Protein AF-A0A402CV69-F1 (afdb_monomer_lite)

Foldseek 3Di:
DDDPDPPDDPDPPPLCVVVCVVCCCVVVVVVVLVVCVVVVVPPPVVCVVVVVVVVCCVVVVVVVVLVVLVVDDDPPPPDPFPQQDPDPSVVCVLCVLLVLLLLLLLVLQLVVVVVVCVVCVVVVVVCVPPNSVSVVVSVVSNVVSVVVCCCVVCVLRVPDDPFGPVCVCCVPDNLLQQAAWEDAPQKIFTAGNPRVLDGSDMTGHPDPVVVVVVVVVNVVSVHHYHHDPPVLSVVLSVVSVVLSVVLSVVLCCCCPVVVDDSVVSSVVSNVSSVVSVVVSVVVSVVVVVVVPPPCPPPPDDDDDDDDDDPDPVPQQWDFDQDPNATAIAGEDEDDDPCVLVVLVVLLCCLLDVNPPVRADPLSVLSNLLVLVVVQCVGQRLLSVCLVPNLVSLVSNLVSCVVLVVVQLSVLSVVSSVLVVVDDDDRQDDPVSSVVVSVVCSSVVSSVSLVVDPPHSVVSSSVSCVVCVVSHYDYDYPPD

Organism: NCBI:txid2219043

InterPro domains:
  IPR025402 DNA mimic protein DMP19, C-terminal [PF14300] (360-467)

Sequence (479 aa):
MSDHKFRLLPRPPRDAFFSWLLRVSSFGFALFCYDAYRHNFQINPSKPVGHILIQALFLAAPVLWAFALVRLPQSVVEGETILCRNSVRDLVARNWWSILLYLTPAMTGCLLLAGQALQNPAAIMIVPMSLGTALFTGVVLFIAAACAASVRFTGGALSRLSDGLRLGISLFLPWEKIGSVVRSGEVYGFCAPGMDGVTGGYYRIKDPETRQWLDGALTEVGARIRNQPAPLDFALQFAALAISLGAIALGYWLYGVRRMDWQDVLLIESAIAYGAIAGMEMLRGFARVERLKPASRRQDAVAPNKAADYTDDNESWIVTEEDGRKVTRRVVFGEAPDRDADDWNSMVDLGFVLPRERQTPLQRVAGDALKYDGEVLNGGHLQYFENRGEAHAEDTIRALEALGARDHQAILTAALAAWRGQSRKPIRSALEYSRKANEGEFDALDSQYYAAQPDLNSYLRAYLAKNRDGFIVDRPLDG

Secondary structure (DSSP, 8-state):
-------PPPPPPHHHHHHHHHHHHHHHHHHHHHHHHHTT----TT-HHHHHHHHHHHHHHHHHHHHHHHHPPP-----TT------HHHHHHHHHHHHHHHHHHHHHHHHHHHHHHHH-HHHHHH-HHHHHHHHHHHHHHHHHHHHHHHHHHHTTT-S---S-HHHHHHHHS-GGG--EEEEETTEEEEE-TT-TT-EEEEEE---HHHHHHHHHHHHHTT-EEEE--HHHHHHHHHHHHHHHHHHHHHHHHHHHTT---HHHHHHHHHHHHHHHHHHHHHHTTGGGTTT---------------------TT--EEEEEETTEEEEEEEEES--TTHHHHHHHHHHIIIIIS-GGGS-HHHHHHHHHHHHHHHHHHHHHHHHHHHHHHHHHHHHHHHHHHHT-HHHHHHHHHHHHHHHTS--PPP-SHHHHHHHHTTTSSHHHHHHHHH-SS-HHHHHHHHHHHTGGGTEEEE----

pLDDT: mean 72.86, std 21.33, range [30.09, 98.69]

Structure (mmCIF, N/CA/C/O backbone):
data_AF-A0A402CV69-F1
#
_entry.id   AF-A0A402CV69-F1
#
loop_
_atom_site.group_PDB
_atom_site.id
_atom_site.type_symbol
_atom_site.label_atom_id
_atom_site.label_alt_id
_atom_site.label_comp_id
_atom_site.label_asym_id
_atom_site.label_entity_id
_atom_site.label_seq_id
_atom_site.pdbx_PDB_ins_code
_atom_site.Cartn_x
_atom_site.Cartn_y
_atom_site.Cartn_z
_atom_site.occupancy
_atom_site.B_iso_or_equiv
_atom_site.auth_seq_id
_atom_site.auth_comp_id
_atom_site.auth_asym_id
_atom_site.auth_atom_id
_atom_site.pdbx_PDB_model_num
ATOM 1 N N . MET A 1 1 ? 48.242 12.109 28.168 1.00 38.12 1 MET A N 1
ATOM 2 C CA . MET A 1 1 ? 48.415 11.264 26.967 1.00 38.12 1 MET A CA 1
ATOM 3 C C . MET A 1 1 ? 47.259 10.281 26.932 1.00 38.12 1 MET A C 1
ATOM 5 O O . MET A 1 1 ? 47.302 9.266 27.609 1.00 38.12 1 MET A O 1
ATOM 9 N N . SER A 1 2 ? 46.169 10.675 26.276 1.00 33.09 2 SER A N 1
ATOM 10 C CA . SER A 1 2 ? 44.927 9.908 26.178 1.00 33.09 2 SER A CA 1
ATOM 11 C C . SER A 1 2 ? 44.920 9.110 24.880 1.00 33.09 2 SER A C 1
ATOM 13 O O . SER A 1 2 ? 45.031 9.678 23.794 1.00 33.09 2 SER A O 1
ATOM 15 N N . ASP A 1 3 ? 44.799 7.799 25.025 1.00 38.03 3 ASP A N 1
ATOM 16 C CA . ASP A 1 3 ? 44.862 6.801 23.966 1.00 38.03 3 ASP A CA 1
ATOM 17 C C . ASP A 1 3 ? 43.562 6.825 23.133 1.00 38.03 3 ASP A C 1
ATOM 19 O O . ASP A 1 3 ? 42.531 6.259 23.511 1.00 38.03 3 ASP A O 1
ATOM 23 N N . HIS A 1 4 ? 43.569 7.547 22.009 1.00 34.41 4 HIS A N 1
ATOM 24 C CA . HIS A 1 4 ? 42.456 7.561 21.059 1.00 34.41 4 HIS A CA 1
ATOM 25 C C . HIS A 1 4 ? 42.426 6.250 20.264 1.00 34.41 4 HIS A C 1
ATOM 27 O O . HIS A 1 4 ? 43.005 6.127 19.186 1.00 34.41 4 HIS A O 1
ATOM 33 N N . LYS A 1 5 ? 41.693 5.262 20.787 1.00 37.94 5 LYS A N 1
ATOM 34 C CA . LYS A 1 5 ? 41.290 4.071 20.030 1.00 37.94 5 LYS A CA 1
ATOM 35 C C . LYS A 1 5 ? 40.385 4.490 18.869 1.00 37.94 5 LYS A C 1
ATOM 37 O O . LYS A 1 5 ? 39.204 4.776 19.064 1.00 37.94 5 LYS A O 1
ATOM 42 N N . PHE A 1 6 ? 40.939 4.501 17.658 1.00 30.09 6 PHE A N 1
ATOM 43 C CA . PHE A 1 6 ? 40.177 4.581 16.414 1.00 30.09 6 PHE A CA 1
ATOM 44 C C . PHE A 1 6 ? 39.162 3.428 16.369 1.00 30.09 6 PHE A C 1
ATOM 46 O O . PHE A 1 6 ? 39.519 2.271 16.144 1.00 30.09 6 PHE A O 1
ATOM 53 N N . ARG A 1 7 ? 37.879 3.735 16.596 1.00 32.53 7 ARG A N 1
ATOM 54 C CA . ARG A 1 7 ? 36.781 2.816 16.277 1.00 32.53 7 ARG A CA 1
ATOM 55 C C . ARG A 1 7 ? 36.697 2.720 14.757 1.00 32.53 7 ARG A C 1
ATOM 57 O O . ARG A 1 7 ? 36.240 3.650 14.098 1.00 32.53 7 ARG A O 1
ATOM 64 N N . LEU A 1 8 ? 37.169 1.601 14.212 1.00 33.19 8 LEU A N 1
ATOM 65 C CA . LEU A 1 8 ? 36.947 1.240 12.816 1.00 33.19 8 LEU A CA 1
ATOM 66 C C . LEU A 1 8 ? 35.435 1.205 12.562 1.00 33.19 8 LEU A C 1
ATOM 68 O O . LEU A 1 8 ? 34.699 0.508 13.261 1.00 33.19 8 LEU A O 1
ATOM 72 N N . LEU A 1 9 ? 34.983 1.989 11.584 1.00 31.55 9 LEU A N 1
ATOM 73 C CA . LEU A 1 9 ? 33.599 1.979 11.117 1.00 31.55 9 LEU A CA 1
ATOM 74 C C . LEU A 1 9 ? 33.197 0.544 10.724 1.00 31.55 9 LEU A C 1
ATOM 76 O O . LEU A 1 9 ? 34.021 -0.176 10.144 1.00 31.55 9 LEU A O 1
ATOM 80 N N . PRO A 1 10 ? 31.957 0.110 11.017 1.00 39.62 10 PRO A N 1
ATOM 81 C CA . PRO A 1 10 ? 31.487 -1.212 10.629 1.00 39.62 10 PRO A CA 1
ATOM 82 C C . PRO A 1 10 ? 31.615 -1.372 9.112 1.00 39.62 10 PRO A C 1
ATOM 84 O O . PRO A 1 10 ? 31.213 -0.494 8.344 1.00 39.62 10 PRO A O 1
ATOM 87 N N . ARG A 1 11 ? 32.212 -2.490 8.676 1.00 37.66 11 ARG A N 1
ATOM 88 C CA . ARG A 1 11 ? 32.320 -2.818 7.250 1.00 37.66 11 ARG A CA 1
ATOM 89 C C . ARG A 1 11 ? 30.908 -2.803 6.651 1.00 37.66 11 ARG A C 1
ATOM 91 O O . ARG A 1 11 ? 30.026 -3.444 7.223 1.00 37.66 11 ARG A O 1
ATOM 98 N N . PRO A 1 12 ? 30.674 -2.099 5.529 1.00 37.56 12 PRO A N 1
ATOM 99 C CA . PRO A 1 12 ? 29.376 -2.135 4.876 1.00 37.56 12 PRO A CA 1
ATOM 100 C C . PRO A 1 12 ? 29.019 -3.593 4.549 1.00 37.56 12 PRO A C 1
ATOM 102 O O . PRO A 1 12 ? 29.920 -4.366 4.197 1.00 37.56 12 PRO A O 1
ATOM 105 N N . PRO A 1 13 ? 27.738 -3.990 4.661 1.00 50.00 13 PRO A N 1
ATOM 106 C CA . PRO A 1 13 ? 27.318 -5.333 4.289 1.00 50.00 13 PRO A CA 1
ATOM 107 C C . PRO A 1 13 ? 27.781 -5.614 2.857 1.00 50.00 13 PRO A C 1
ATOM 109 O O . PRO A 1 13 ? 27.739 -4.726 1.999 1.00 50.00 13 PRO A O 1
ATOM 112 N N . ARG A 1 14 ? 28.278 -6.834 2.614 1.00 44.34 14 ARG A N 1
ATOM 113 C CA . ARG A 1 14 ? 28.921 -7.257 1.354 1.00 44.34 14 ARG A CA 1
ATOM 114 C C . ARG A 1 14 ? 28.122 -6.822 0.117 1.00 44.34 14 ARG A C 1
ATOM 116 O O . ARG A 1 14 ? 28.707 -6.407 -0.877 1.00 44.34 14 ARG A O 1
ATOM 123 N N . ASP A 1 15 ? 26.799 -6.809 0.221 1.00 42.91 15 ASP A N 1
ATOM 124 C CA . ASP A 1 15 ? 25.869 -6.481 -0.862 1.00 42.91 15 ASP A CA 1
ATOM 125 C C . ASP A 1 15 ? 25.775 -4.973 -1.139 1.00 42.91 15 ASP A C 1
ATOM 127 O O . ASP A 1 15 ? 25.677 -4.550 -2.293 1.00 42.91 15 ASP A O 1
ATOM 131 N N . ALA A 1 16 ? 25.888 -4.141 -0.097 1.00 46.22 16 ALA A N 1
ATOM 132 C CA . ALA A 1 16 ? 26.028 -2.696 -0.248 1.00 46.22 16 ALA A CA 1
ATOM 133 C C . ALA A 1 16 ? 27.379 -2.351 -0.877 1.00 46.22 16 ALA A C 1
ATOM 135 O O . ALA A 1 16 ? 27.432 -1.472 -1.732 1.00 46.22 16 ALA A O 1
ATOM 136 N N . PHE A 1 17 ? 28.441 -3.085 -0.525 1.00 50.84 17 PHE A N 1
ATOM 137 C CA . PHE A 1 17 ? 29.747 -2.941 -1.161 1.00 50.84 17 PHE A CA 1
ATOM 138 C C . PHE A 1 17 ? 29.705 -3.337 -2.640 1.00 50.84 17 PHE A C 1
ATOM 140 O O . PHE A 1 17 ? 30.189 -2.570 -3.458 1.00 50.84 17 PHE A O 1
ATOM 147 N N . PHE A 1 18 ? 29.076 -4.456 -3.018 1.00 47.94 18 PHE A N 1
ATOM 148 C CA . PHE A 1 18 ? 28.961 -4.856 -4.428 1.00 47.94 18 PHE A CA 1
ATOM 149 C C . PHE A 1 18 ? 28.051 -3.934 -5.244 1.00 47.94 18 PHE A C 1
ATOM 151 O O . PHE A 1 18 ? 28.421 -3.560 -6.351 1.00 47.94 18 PHE A O 1
ATOM 158 N N . SER A 1 19 ? 26.899 -3.514 -4.710 1.00 43.53 19 SER A N 1
ATOM 159 C CA . SER A 1 19 ? 26.024 -2.524 -5.360 1.00 43.53 19 SER A CA 1
ATOM 160 C C . SER A 1 19 ? 26.720 -1.168 -5.502 1.00 43.53 19 SER A C 1
ATOM 162 O O . SER A 1 19 ? 26.619 -0.528 -6.548 1.00 43.53 19 SER A O 1
ATOM 164 N N . TRP A 1 20 ? 27.460 -0.732 -4.480 1.00 51.72 20 TRP A N 1
ATOM 165 C CA . TRP A 1 20 ? 28.287 0.470 -4.544 1.00 51.72 20 TRP A CA 1
ATOM 166 C C . TRP A 1 20 ? 29.418 0.308 -5.559 1.00 51.72 20 TRP A C 1
ATOM 168 O O . TRP A 1 20 ? 29.566 1.171 -6.409 1.00 51.72 20 TRP A O 1
ATOM 178 N N . LEU A 1 21 ? 30.132 -0.819 -5.568 1.00 47.00 21 LEU A N 1
ATOM 179 C CA . LEU A 1 21 ? 31.192 -1.124 -6.529 1.00 47.00 21 LEU A CA 1
ATOM 180 C C . LEU A 1 21 ? 30.651 -1.136 -7.961 1.00 47.00 21 LEU A C 1
ATOM 182 O O . LEU A 1 21 ? 31.295 -0.592 -8.843 1.00 47.00 21 LEU A O 1
ATOM 186 N N . LEU A 1 22 ? 29.456 -1.685 -8.199 1.00 47.78 22 LEU A N 1
ATOM 187 C CA . LEU A 1 22 ? 28.771 -1.679 -9.497 1.00 47.78 22 LEU A CA 1
ATOM 188 C C . LEU A 1 22 ? 28.351 -0.273 -9.931 1.00 47.78 22 LEU A C 1
ATOM 190 O O . LEU A 1 22 ? 28.547 0.099 -11.085 1.00 47.78 22 LEU A O 1
ATOM 194 N N . ARG A 1 23 ? 27.805 0.535 -9.018 1.00 46.31 23 ARG A N 1
ATOM 195 C CA . ARG A 1 23 ? 27.431 1.927 -9.312 1.00 46.31 23 ARG A CA 1
ATOM 196 C C . ARG A 1 23 ? 28.658 2.801 -9.530 1.00 46.31 23 ARG A C 1
ATOM 198 O O . ARG A 1 23 ? 28.665 3.583 -10.464 1.00 46.31 23 ARG A O 1
ATOM 205 N N . VAL A 1 24 ? 29.701 2.634 -8.724 1.00 47.94 24 VAL A N 1
ATOM 206 C CA . VAL A 1 24 ? 30.971 3.364 -8.824 1.00 47.94 24 VAL A CA 1
ATOM 207 C C . VAL A 1 24 ? 31.787 2.905 -10.023 1.00 47.94 24 VAL A C 1
ATOM 209 O O . VAL A 1 24 ? 32.439 3.734 -10.634 1.00 47.94 24 VAL A O 1
ATOM 212 N N . SER A 1 25 ? 31.725 1.637 -10.430 1.00 50.25 25 SER A N 1
ATOM 213 C CA . SER A 1 25 ? 32.361 1.179 -11.673 1.00 50.25 25 SER A CA 1
ATOM 214 C C . SER A 1 25 ? 31.586 1.630 -12.903 1.00 50.25 25 SER A C 1
ATOM 216 O O . SER A 1 25 ? 32.212 2.077 -13.848 1.00 50.25 25 SER A O 1
ATOM 218 N N . SER A 1 26 ? 30.251 1.621 -12.888 1.00 48.69 26 SER A N 1
ATOM 219 C CA . SER A 1 26 ? 29.444 2.124 -14.014 1.00 48.69 26 SER A CA 1
ATOM 220 C C . SER A 1 26 ? 29.541 3.648 -14.144 1.00 48.69 26 SER A C 1
ATOM 222 O O . SER A 1 26 ? 29.727 4.173 -15.236 1.00 48.69 26 SER A O 1
ATOM 224 N N . PHE A 1 27 ? 29.471 4.365 -13.020 1.00 48.09 27 PHE A N 1
ATOM 225 C CA . PHE A 1 27 ? 29.618 5.819 -12.963 1.00 48.09 27 PHE A CA 1
ATOM 226 C C . PHE A 1 27 ? 31.069 6.244 -13.175 1.00 48.09 27 PHE A C 1
ATOM 228 O O . PHE A 1 27 ? 31.320 7.206 -13.880 1.00 48.09 27 PHE A O 1
ATOM 235 N N . GLY A 1 28 ? 32.033 5.502 -12.634 1.00 55.88 28 GLY A N 1
ATOM 236 C CA . GLY A 1 28 ? 33.461 5.699 -12.866 1.00 55.88 28 GLY A CA 1
ATOM 237 C C . GLY A 1 28 ? 33.860 5.391 -14.303 1.00 55.88 28 GLY A C 1
ATOM 238 O O . GLY A 1 28 ? 34.686 6.099 -14.855 1.00 55.88 28 GLY A O 1
ATOM 239 N N . PHE A 1 29 ? 33.226 4.412 -14.949 1.00 57.66 29 PHE A N 1
ATOM 240 C CA . PHE A 1 29 ? 33.396 4.140 -16.374 1.00 57.66 29 PHE A CA 1
ATOM 241 C C . PHE A 1 29 ? 32.749 5.230 -17.231 1.00 57.66 29 PHE A C 1
ATOM 243 O O . PHE A 1 29 ? 33.369 5.690 -18.181 1.00 57.66 29 PHE A O 1
ATOM 250 N N . ALA A 1 30 ? 31.556 5.711 -16.870 1.00 50.09 30 ALA A N 1
ATOM 251 C CA . ALA A 1 30 ? 30.920 6.844 -17.540 1.00 50.09 30 ALA A CA 1
ATOM 252 C C . ALA A 1 30 ? 31.726 8.143 -17.369 1.00 50.09 30 ALA A C 1
ATOM 254 O O . ALA A 1 30 ? 31.913 8.874 -18.336 1.00 50.09 30 ALA A O 1
ATOM 255 N N . LEU A 1 31 ? 32.260 8.401 -16.171 1.00 49.38 31 LEU A N 1
ATOM 256 C CA . LEU A 1 31 ? 33.154 9.520 -15.883 1.00 49.38 31 LEU A CA 1
ATOM 257 C C . LEU A 1 31 ? 34.496 9.364 -16.585 1.00 49.38 31 LEU A C 1
ATOM 259 O O . LEU A 1 31 ? 34.991 10.346 -17.100 1.00 49.38 31 LEU A O 1
ATOM 263 N N . PHE A 1 32 ? 35.060 8.160 -16.662 1.00 60.25 32 PHE A N 1
ATOM 264 C CA . PHE A 1 32 ? 36.264 7.884 -17.442 1.00 60.25 32 PHE A CA 1
ATOM 265 C C . PHE A 1 32 ? 36.019 8.124 -18.931 1.00 60.25 32 PHE A C 1
ATOM 267 O O . PHE A 1 32 ? 36.828 8.772 -19.577 1.00 60.25 32 PHE A O 1
ATOM 274 N N . CYS A 1 33 ? 34.888 7.670 -19.476 1.00 54.16 33 CYS A N 1
ATOM 275 C CA . CYS A 1 33 ? 34.511 7.939 -20.862 1.00 54.16 33 CYS A CA 1
ATOM 276 C C . CYS A 1 33 ? 34.297 9.440 -21.101 1.00 54.16 33 CYS A C 1
ATOM 278 O O . CYS A 1 33 ? 34.725 9.962 -22.125 1.00 54.16 33 CYS A O 1
ATOM 280 N N . TYR A 1 34 ? 33.678 10.140 -20.147 1.00 47.97 34 TYR A N 1
ATOM 281 C CA . TYR A 1 34 ? 33.450 11.582 -20.199 1.00 47.97 34 TYR A CA 1
ATOM 282 C C . TYR A 1 34 ? 34.741 12.397 -20.034 1.00 47.97 34 TYR A C 1
ATOM 284 O O . TYR A 1 34 ? 34.921 13.392 -20.724 1.00 47.97 34 TYR A O 1
ATOM 292 N N . ASP A 1 35 ? 35.652 11.981 -19.158 1.00 50.00 35 ASP A N 1
ATOM 293 C CA . ASP A 1 35 ? 36.947 12.617 -18.911 1.00 50.00 35 ASP A CA 1
ATOM 294 C C . ASP A 1 35 ? 37.912 12.357 -20.072 1.00 50.00 35 ASP A C 1
ATOM 296 O O . ASP A 1 35 ? 38.518 13.287 -20.599 1.00 50.00 35 ASP A O 1
ATOM 300 N N . ALA A 1 36 ? 37.947 11.122 -20.583 1.00 55.16 36 ALA A N 1
ATOM 301 C CA . ALA A 1 36 ? 38.665 10.769 -21.803 1.00 55.16 36 ALA A CA 1
ATOM 302 C C . ALA A 1 36 ? 38.148 11.563 -23.016 1.00 55.16 36 ALA A C 1
ATOM 304 O O . ALA A 1 36 ? 38.942 12.030 -23.833 1.00 55.16 36 ALA A O 1
ATOM 305 N N . TYR A 1 37 ? 36.830 11.773 -23.101 1.00 47.16 37 TYR A N 1
ATOM 306 C CA . TYR A 1 37 ? 36.205 12.655 -24.086 1.00 47.16 37 TYR A CA 1
ATOM 307 C C . TYR A 1 37 ? 36.599 14.127 -23.870 1.00 47.16 37 TYR A C 1
ATOM 309 O O . TYR A 1 37 ? 37.034 14.796 -24.805 1.00 47.16 37 TYR A O 1
ATOM 317 N N . ARG A 1 38 ? 36.518 14.635 -22.633 1.00 45.38 38 ARG A N 1
ATOM 318 C CA . ARG A 1 38 ? 36.817 16.033 -22.279 1.00 45.38 38 ARG A CA 1
ATOM 319 C C . ARG A 1 38 ? 38.288 16.395 -22.478 1.00 45.38 38 ARG A C 1
ATOM 321 O O . ARG A 1 38 ? 38.599 17.553 -22.746 1.00 45.38 38 ARG A O 1
ATOM 328 N N . HIS A 1 39 ? 39.199 15.446 -22.304 1.00 51.41 39 HIS A N 1
ATOM 329 C CA . HIS A 1 39 ? 40.641 15.672 -22.397 1.00 51.41 39 HIS A CA 1
ATOM 330 C C . HIS A 1 39 ? 41.236 15.261 -23.742 1.00 51.41 39 HIS A C 1
ATOM 332 O O . HIS A 1 39 ? 42.458 15.207 -23.860 1.00 51.41 39 HIS A O 1
ATOM 338 N N . ASN A 1 40 ? 40.396 15.022 -24.764 1.00 46.16 40 ASN A N 1
ATOM 339 C CA . ASN A 1 40 ? 40.841 14.581 -26.088 1.00 46.16 40 ASN A CA 1
ATOM 340 C C . ASN A 1 40 ? 41.861 13.446 -25.960 1.00 46.16 40 ASN A C 1
ATOM 342 O O . ASN A 1 40 ? 42.938 13.505 -26.553 1.00 46.16 40 ASN A O 1
ATOM 346 N N . PHE A 1 41 ? 41.560 12.454 -25.117 1.00 51.94 41 PHE A N 1
ATOM 347 C CA . PHE A 1 41 ? 42.482 11.366 -24.833 1.00 51.94 41 PHE A CA 1
ATOM 348 C C . PHE A 1 41 ? 42.743 10.619 -26.144 1.00 51.94 41 PHE A C 1
ATOM 350 O O . PHE A 1 41 ? 41.945 9.794 -26.587 1.00 51.94 41 PHE A O 1
ATOM 357 N N . GLN A 1 42 ? 43.840 10.971 -26.817 1.00 47.38 42 GLN A N 1
ATOM 358 C CA . GLN A 1 42 ? 44.230 10.359 -28.072 1.00 47.38 42 GLN A CA 1
ATOM 359 C C . GLN A 1 42 ? 44.694 8.953 -27.734 1.00 47.38 42 GLN A C 1
ATOM 361 O O . GLN A 1 42 ? 45.814 8.736 -27.266 1.00 47.38 42 GLN A O 1
ATOM 366 N N . ILE A 1 43 ? 43.802 7.985 -27.924 1.00 51.69 43 ILE A N 1
ATOM 367 C CA . ILE A 1 43 ? 44.145 6.573 -27.832 1.00 51.69 43 ILE A CA 1
ATOM 368 C C . ILE A 1 43 ? 45.185 6.335 -28.921 1.00 51.69 43 ILE A C 1
ATOM 370 O O . ILE A 1 43 ? 44.856 6.316 -30.102 1.00 51.69 43 ILE A O 1
ATOM 374 N N . ASN A 1 44 ? 46.453 6.251 -28.517 1.00 48.06 44 ASN A N 1
ATOM 375 C CA . ASN A 1 44 ? 47.572 6.219 -29.443 1.00 48.06 44 ASN A CA 1
ATOM 376 C C . ASN A 1 44 ? 47.409 5.013 -30.395 1.00 48.06 44 ASN A C 1
ATOM 378 O O . ASN A 1 44 ? 47.513 3.868 -29.938 1.00 48.06 44 ASN A O 1
ATOM 382 N N . PRO A 1 45 ? 47.158 5.236 -31.700 1.00 44.75 45 PRO A N 1
ATOM 383 C CA . PRO A 1 45 ? 46.818 4.173 -32.650 1.00 44.75 45 PRO A CA 1
ATOM 384 C C . PRO A 1 45 ? 47.963 3.174 -32.867 1.00 44.75 45 PRO A C 1
ATOM 386 O O . PRO A 1 45 ? 47.746 2.079 -33.377 1.00 44.75 45 PRO A O 1
ATOM 389 N N . SER A 1 46 ? 49.174 3.499 -32.404 1.00 48.66 46 SER A N 1
ATOM 390 C CA . SER A 1 46 ? 50.325 2.589 -32.385 1.00 48.66 46 SER A CA 1
ATOM 391 C C . SER A 1 46 ? 50.187 1.403 -31.416 1.00 48.66 46 SER A C 1
ATOM 393 O O . SER A 1 46 ? 51.023 0.500 -31.438 1.00 48.66 46 SER A O 1
ATOM 395 N N . LYS A 1 47 ? 49.143 1.362 -30.574 1.00 54.50 47 LYS A N 1
ATOM 396 C CA . LYS A 1 47 ? 48.875 0.253 -29.642 1.00 54.50 47 LYS A CA 1
ATOM 397 C C . LYS A 1 47 ? 47.515 -0.406 -29.931 1.00 54.50 47 LYS A C 1
ATOM 399 O O . LYS A 1 47 ? 46.597 -0.281 -29.117 1.00 54.50 47 LYS A O 1
ATOM 404 N N . PRO A 1 48 ? 47.376 -1.154 -31.045 1.00 54.72 48 PRO A N 1
ATOM 405 C CA . PRO A 1 48 ? 46.111 -1.769 -31.480 1.00 54.72 48 PRO A CA 1
ATOM 406 C C . PRO A 1 48 ? 45.494 -2.699 -30.426 1.00 54.72 48 PRO A C 1
ATOM 408 O O . PRO A 1 48 ? 44.274 -2.799 -30.308 1.00 54.72 48 PRO A O 1
ATOM 411 N N . VAL A 1 49 ? 46.336 -3.312 -29.591 1.00 59.03 49 VAL A N 1
ATOM 412 C CA . VAL A 1 49 ? 45.917 -4.167 -28.474 1.00 59.03 49 VAL A CA 1
ATOM 413 C C . VAL A 1 49 ? 45.057 -3.403 -27.462 1.00 59.03 49 VAL A C 1
ATOM 415 O O . VAL A 1 49 ? 44.055 -3.940 -27.004 1.00 59.03 49 VAL A O 1
ATOM 418 N N . GLY A 1 50 ? 45.386 -2.143 -27.150 1.00 56.41 50 GLY A N 1
ATOM 419 C CA . GLY A 1 50 ? 44.609 -1.331 -26.207 1.00 56.41 50 GLY A CA 1
ATOM 420 C C . GLY A 1 50 ? 43.216 -0.989 -26.736 1.00 56.41 50 GLY A C 1
ATOM 421 O O . GLY A 1 50 ? 42.245 -1.006 -25.985 1.00 56.41 50 GLY A O 1
ATOM 422 N N . HIS A 1 51 ? 43.101 -0.756 -28.043 1.00 56.34 51 HIS A N 1
ATOM 423 C CA . HIS A 1 51 ? 41.830 -0.449 -28.694 1.00 56.34 51 HIS A CA 1
ATOM 424 C C . HIS A 1 51 ? 40.903 -1.672 -28.751 1.00 56.34 51 HIS A C 1
ATOM 426 O O . HIS A 1 51 ? 39.730 -1.577 -28.392 1.00 56.34 51 HIS A O 1
ATOM 432 N N . ILE A 1 52 ? 41.447 -2.840 -29.112 1.00 57.59 52 ILE A N 1
ATOM 433 C CA . ILE A 1 52 ? 40.710 -4.113 -29.100 1.00 57.59 52 ILE A CA 1
ATOM 434 C C . ILE A 1 52 ? 40.258 -4.459 -27.675 1.00 57.59 52 ILE A C 1
ATOM 436 O O . ILE A 1 52 ? 39.124 -4.887 -27.489 1.00 57.59 52 ILE A O 1
ATOM 440 N N . LEU A 1 53 ? 41.097 -4.220 -26.660 1.00 56.59 53 LEU A N 1
ATOM 441 C CA . LEU A 1 53 ? 40.735 -4.434 -25.254 1.00 56.59 53 LEU A CA 1
ATOM 442 C C . LEU A 1 53 ? 39.599 -3.519 -24.789 1.00 56.59 53 LEU A C 1
ATOM 444 O O . LEU A 1 53 ? 38.689 -3.994 -24.117 1.00 56.59 53 LEU A O 1
ATOM 448 N N . ILE A 1 54 ? 39.614 -2.236 -25.165 1.00 57.56 54 ILE A N 1
ATOM 449 C CA . ILE A 1 54 ? 38.538 -1.293 -24.828 1.00 57.56 54 ILE A CA 1
ATOM 450 C C . ILE A 1 54 ? 37.230 -1.706 -25.515 1.00 57.56 54 ILE A C 1
ATOM 452 O O . ILE A 1 54 ? 36.194 -1.762 -24.860 1.00 57.56 54 ILE A O 1
ATOM 456 N N . GLN A 1 55 ? 37.264 -2.070 -26.799 1.00 53.56 55 GLN A N 1
ATOM 457 C CA . GLN A 1 55 ? 36.076 -2.543 -27.521 1.00 53.56 55 GLN A CA 1
ATOM 458 C C . GLN A 1 55 ? 35.544 -3.875 -26.973 1.00 53.56 55 GLN A C 1
ATOM 460 O O . GLN A 1 55 ? 34.336 -4.029 -26.792 1.00 53.56 55 GLN A O 1
ATOM 465 N N . ALA A 1 56 ? 36.434 -4.814 -26.640 1.00 54.12 56 ALA A N 1
ATOM 466 C CA . ALA A 1 56 ? 36.070 -6.065 -25.986 1.00 54.12 56 ALA A CA 1
ATOM 467 C C . ALA A 1 56 ? 35.452 -5.813 -24.605 1.00 54.12 56 ALA A C 1
ATOM 469 O O . ALA A 1 56 ? 34.471 -6.461 -24.263 1.00 54.12 56 ALA A O 1
ATOM 470 N N . LEU A 1 57 ? 35.954 -4.838 -23.840 1.00 56.94 57 LEU A N 1
ATOM 471 C CA . LEU A 1 57 ? 35.350 -4.398 -22.581 1.00 56.94 57 LEU A CA 1
ATOM 472 C C . LEU A 1 57 ? 33.973 -3.758 -22.795 1.00 56.94 57 LEU A C 1
ATOM 474 O O . LEU A 1 57 ? 33.072 -4.041 -22.017 1.00 56.94 57 LEU A O 1
ATOM 478 N N . PHE A 1 58 ? 33.763 -2.972 -23.853 1.00 52.91 58 PHE A N 1
ATOM 479 C CA . PHE A 1 58 ? 32.454 -2.386 -24.178 1.00 52.91 58 PHE A CA 1
ATOM 480 C C . PHE A 1 58 ? 31.402 -3.428 -24.582 1.00 52.91 58 PHE A C 1
ATOM 482 O O . PHE A 1 58 ? 30.233 -3.265 -24.245 1.00 52.91 58 PHE A O 1
ATOM 489 N N . LEU A 1 59 ? 31.801 -4.503 -25.269 1.00 50.81 59 LEU A N 1
ATOM 490 C CA . LEU A 1 59 ? 30.912 -5.617 -25.621 1.00 50.81 59 LEU A CA 1
ATOM 491 C C . LEU A 1 59 ? 30.714 -6.598 -24.457 1.00 50.81 59 LEU A C 1
ATOM 493 O O . LEU A 1 59 ? 29.605 -7.076 -24.222 1.00 50.81 59 LEU A O 1
ATOM 497 N N . ALA A 1 60 ? 31.779 -6.896 -23.713 1.00 53.84 60 ALA A N 1
ATOM 498 C CA . ALA A 1 60 ? 31.738 -7.838 -22.604 1.00 53.84 60 ALA A CA 1
ATOM 499 C C . ALA A 1 60 ? 31.096 -7.228 -21.357 1.00 53.84 60 ALA A C 1
ATOM 501 O O . ALA A 1 60 ? 30.457 -7.962 -20.616 1.00 53.84 60 ALA A O 1
ATOM 502 N N . ALA A 1 61 ? 31.211 -5.918 -21.109 1.00 55.88 61 ALA A N 1
ATOM 503 C CA . ALA A 1 61 ? 30.681 -5.299 -19.896 1.00 55.88 61 ALA A CA 1
ATOM 504 C C . ALA A 1 61 ? 29.155 -5.437 -19.769 1.00 55.88 61 ALA A C 1
ATOM 506 O O . ALA A 1 61 ? 28.732 -5.890 -18.712 1.00 55.88 61 ALA A O 1
ATOM 507 N N . PRO A 1 62 ? 28.313 -5.172 -20.789 1.00 51.41 62 PRO A N 1
ATOM 508 C CA . PRO A 1 62 ? 26.869 -5.400 -20.692 1.00 51.41 62 PRO A CA 1
ATOM 509 C C . PRO A 1 62 ? 26.511 -6.877 -20.481 1.00 51.41 62 PRO A C 1
ATOM 511 O O . PRO A 1 62 ? 25.613 -7.189 -19.701 1.00 51.41 62 PRO A O 1
ATOM 514 N N . VAL A 1 63 ? 27.243 -7.794 -21.124 1.00 52.66 63 VAL A N 1
ATOM 515 C CA . VAL A 1 63 ? 27.026 -9.248 -21.012 1.00 52.66 63 VAL A CA 1
ATOM 516 C C . VAL A 1 63 ? 27.438 -9.765 -19.631 1.00 52.66 63 VAL A C 1
ATOM 518 O O . VAL A 1 63 ? 26.680 -10.484 -18.982 1.00 52.66 63 VAL A O 1
ATOM 521 N N . LEU A 1 64 ? 28.608 -9.358 -19.137 1.00 57.91 64 LEU A N 1
ATOM 522 C CA . LEU A 1 64 ? 29.104 -9.669 -17.797 1.00 57.91 64 LEU A CA 1
ATOM 523 C C . LEU A 1 64 ? 28.254 -8.995 -16.719 1.00 57.91 64 LEU A C 1
ATOM 525 O O . LEU A 1 64 ? 28.054 -9.581 -15.661 1.00 57.91 64 LEU A O 1
ATOM 529 N N . TRP A 1 65 ? 27.713 -7.805 -16.986 1.00 55.66 65 TRP A N 1
ATOM 530 C CA . TRP A 1 65 ? 26.787 -7.101 -16.102 1.00 55.66 65 TRP A CA 1
ATOM 531 C C . TRP A 1 65 ? 25.449 -7.832 -16.005 1.00 55.66 65 TRP A C 1
ATOM 533 O O . TRP A 1 65 ? 24.990 -8.111 -14.899 1.00 55.66 65 TRP A O 1
ATOM 543 N N . ALA A 1 66 ? 24.871 -8.240 -17.138 1.00 52.44 66 ALA A N 1
ATOM 544 C CA . ALA A 1 66 ? 23.684 -9.089 -17.168 1.00 52.44 66 ALA A CA 1
ATOM 545 C C . ALA A 1 66 ? 23.930 -10.419 -16.432 1.00 52.44 66 ALA A C 1
ATOM 547 O O . ALA A 1 66 ? 23.123 -10.827 -15.597 1.00 52.44 66 ALA A O 1
ATOM 548 N N . PHE A 1 67 ? 25.084 -11.056 -16.653 1.00 55.12 67 PHE A N 1
ATOM 549 C CA . PHE A 1 67 ? 25.461 -12.296 -15.969 1.00 55.12 67 PHE A CA 1
ATOM 550 C C . PHE A 1 67 ? 25.673 -12.101 -14.456 1.00 55.12 67 PHE A C 1
ATOM 552 O O . PHE A 1 67 ? 25.227 -12.921 -13.652 1.00 55.12 67 PHE A O 1
ATOM 559 N N . ALA A 1 68 ? 26.299 -10.995 -14.042 1.00 57.41 68 ALA A N 1
ATOM 560 C CA . ALA A 1 68 ? 26.507 -10.641 -12.640 1.00 57.41 68 ALA A CA 1
ATOM 561 C C . ALA A 1 68 ? 25.181 -10.340 -11.927 1.00 57.41 68 ALA A C 1
ATOM 563 O O . ALA A 1 68 ? 24.961 -10.829 -10.820 1.00 57.41 68 ALA A O 1
ATOM 564 N N . LEU A 1 69 ? 24.253 -9.627 -12.575 1.00 50.31 69 LEU A N 1
ATOM 565 C CA . LEU A 1 69 ? 22.899 -9.397 -12.059 1.00 50.31 69 LEU A CA 1
ATOM 566 C C . LEU A 1 69 ? 22.131 -10.710 -11.845 1.00 50.31 69 LEU A C 1
ATOM 568 O O . LEU A 1 69 ? 21.396 -10.845 -10.865 1.00 50.31 69 LEU A O 1
ATOM 572 N N . VAL A 1 70 ? 22.343 -11.705 -12.712 1.00 48.50 70 VAL A N 1
ATOM 573 C CA . VAL A 1 70 ? 21.772 -13.053 -12.560 1.00 48.50 70 VAL A CA 1
ATOM 574 C C . VAL A 1 70 ? 22.429 -13.841 -11.417 1.00 48.50 70 VAL A C 1
ATOM 576 O O . VAL A 1 70 ? 21.782 -14.727 -10.860 1.00 48.50 70 VAL A O 1
ATOM 579 N N . ARG A 1 71 ? 23.664 -13.517 -11.010 1.00 50.56 71 ARG A N 1
ATOM 580 C CA . ARG A 1 71 ? 24.460 -14.272 -10.018 1.00 50.56 71 ARG A CA 1
ATOM 581 C C . ARG A 1 71 ? 24.578 -13.626 -8.632 1.00 50.56 71 ARG A C 1
ATOM 583 O O . ARG A 1 71 ? 25.049 -14.304 -7.722 1.00 50.56 71 ARG A O 1
ATOM 590 N N . LEU A 1 72 ? 24.168 -12.368 -8.439 1.00 44.19 72 LEU A N 1
ATOM 591 C CA . LEU A 1 72 ? 24.240 -11.714 -7.124 1.00 44.19 72 LEU A CA 1
ATOM 592 C C . LEU A 1 72 ? 23.446 -12.519 -6.069 1.00 44.19 72 LEU A C 1
ATOM 594 O O . LEU A 1 72 ? 22.293 -12.886 -6.330 1.00 44.19 72 LEU A O 1
ATOM 598 N N . PRO A 1 73 ? 24.035 -12.831 -4.899 1.00 41.69 73 PRO A N 1
ATOM 599 C CA . PRO A 1 73 ? 23.339 -13.542 -3.834 1.00 41.69 73 PRO A CA 1
ATOM 600 C C . PRO A 1 73 ? 22.146 -12.717 -3.348 1.00 41.69 73 PRO A C 1
ATOM 602 O O . PRO A 1 73 ? 22.166 -11.487 -3.341 1.00 41.69 73 PRO A O 1
ATOM 605 N N . GLN A 1 74 ? 21.065 -13.408 -2.998 1.00 42.28 74 GLN A N 1
ATOM 606 C CA . GLN A 1 74 ? 19.913 -12.758 -2.398 1.00 42.28 74 GLN A CA 1
ATOM 607 C C . GLN A 1 74 ? 20.304 -12.336 -0.985 1.00 42.28 74 GLN A C 1
ATOM 609 O O . GLN A 1 74 ? 20.576 -13.194 -0.151 1.00 42.28 74 GLN A O 1
ATOM 614 N N . SER A 1 75 ? 20.317 -11.033 -0.710 1.00 39.53 75 SER A N 1
ATOM 615 C CA . SER A 1 75 ? 20.252 -10.562 0.667 1.00 39.53 75 SER A CA 1
ATOM 616 C C . SER A 1 75 ? 18.855 -10.918 1.173 1.00 39.53 75 SER A C 1
ATOM 618 O O . SER A 1 75 ? 17.888 -10.192 0.925 1.00 39.53 75 SER A O 1
ATOM 620 N N . VAL A 1 76 ? 18.725 -12.096 1.775 1.00 39.53 76 VAL A N 1
ATOM 621 C CA . VAL A 1 76 ? 17.541 -12.457 2.545 1.00 39.53 76 VAL A CA 1
ATOM 622 C C . VAL A 1 76 ? 17.603 -11.573 3.780 1.00 39.53 76 VAL A C 1
ATOM 624 O O . VAL A 1 76 ? 18.393 -11.813 4.684 1.00 39.53 76 VAL A O 1
ATOM 627 N N . VAL A 1 77 ? 16.857 -10.472 3.765 1.00 39.91 77 VAL A N 1
ATOM 628 C CA . VAL A 1 77 ? 16.499 -9.823 5.021 1.00 39.91 77 VAL A CA 1
ATOM 629 C C . VAL A 1 77 ? 15.474 -10.769 5.628 1.00 39.91 77 VAL A C 1
ATOM 631 O O . VAL A 1 77 ? 14.374 -10.892 5.093 1.00 39.91 77 VAL A O 1
ATOM 634 N N . GLU A 1 78 ? 15.893 -11.533 6.632 1.00 34.12 78 GLU A N 1
ATOM 635 C CA . GLU A 1 78 ? 15.011 -12.367 7.445 1.00 34.12 78 GLU A CA 1
ATOM 636 C C . GLU A 1 78 ? 14.013 -11.436 8.137 1.00 34.12 78 GLU A C 1
ATOM 638 O O . GLU A 1 78 ? 14.324 -10.762 9.113 1.00 34.12 78 GLU A O 1
ATOM 643 N N . GLY A 1 79 ? 12.837 -11.311 7.538 1.00 38.38 79 GLY A N 1
ATOM 644 C CA . GLY A 1 79 ? 11.689 -10.612 8.083 1.00 38.38 79 GLY A CA 1
ATOM 645 C C . GLY A 1 79 ? 10.460 -11.288 7.504 1.00 38.38 79 GLY A C 1
ATOM 646 O O . GLY A 1 79 ? 10.244 -11.238 6.292 1.00 38.38 79 GLY A O 1
ATOM 647 N N . GLU A 1 80 ? 9.695 -11.956 8.363 1.00 34.47 80 GLU A N 1
ATOM 648 C CA . GLU A 1 80 ? 8.563 -12.835 8.027 1.00 34.47 80 GLU A CA 1
ATOM 649 C C . GLU A 1 80 ? 7.398 -12.124 7.305 1.00 34.47 80 GLU A C 1
ATOM 651 O O . GLU A 1 80 ? 6.441 -12.761 6.878 1.00 34.47 80 GLU A O 1
ATOM 656 N N . THR A 1 81 ? 7.482 -10.812 7.086 1.00 39.84 81 THR A N 1
ATOM 657 C CA . THR A 1 81 ? 6.380 -9.982 6.576 1.00 39.84 81 THR A CA 1
ATOM 658 C C . THR A 1 81 ? 6.676 -9.209 5.291 1.00 39.84 81 THR A C 1
ATOM 660 O O . THR A 1 81 ? 5.791 -8.517 4.785 1.00 39.84 81 THR A O 1
ATOM 663 N N . ILE A 1 82 ? 7.860 -9.339 4.679 1.00 44.19 82 ILE A N 1
ATOM 664 C CA . ILE A 1 82 ? 8.194 -8.565 3.466 1.00 44.19 82 ILE A CA 1
ATOM 665 C C . ILE A 1 82 ? 7.894 -9.373 2.195 1.00 44.19 82 ILE A C 1
ATOM 667 O O . ILE A 1 82 ? 8.787 -9.811 1.471 1.00 44.19 82 ILE A O 1
ATOM 671 N N . LEU A 1 83 ? 6.605 -9.526 1.883 1.00 43.69 83 LEU A N 1
ATOM 672 C CA . LEU A 1 83 ? 6.128 -10.087 0.605 1.00 43.69 83 LEU A CA 1
ATOM 673 C C . LEU A 1 83 ? 6.173 -9.074 -0.561 1.00 43.69 83 LEU A C 1
ATOM 675 O O . LEU A 1 83 ? 5.907 -9.428 -1.708 1.00 43.69 83 LEU A O 1
ATOM 679 N N . CYS A 1 84 ? 6.588 -7.831 -0.294 1.00 45.94 84 CYS A N 1
ATOM 680 C CA . CYS A 1 84 ? 6.470 -6.689 -1.208 1.00 45.94 84 CYS A CA 1
ATOM 681 C C . CYS A 1 84 ? 7.808 -6.129 -1.717 1.00 45.94 84 CYS A C 1
ATOM 683 O O . CYS A 1 84 ? 7.978 -4.919 -1.860 1.00 45.94 84 CYS A O 1
ATOM 685 N N . ARG A 1 85 ? 8.774 -6.984 -2.063 1.00 44.62 85 ARG A N 1
ATOM 686 C CA . ARG A 1 85 ? 9.904 -6.538 -2.893 1.00 44.62 85 ARG A CA 1
ATOM 687 C C . ARG A 1 85 ? 10.019 -7.393 -4.141 1.00 44.62 85 ARG A C 1
ATOM 689 O O . ARG A 1 85 ? 10.808 -8.332 -4.195 1.00 44.62 85 ARG A O 1
ATOM 696 N N . ASN A 1 86 ? 9.291 -6.996 -5.188 1.00 45.78 86 ASN A N 1
ATOM 697 C CA . ASN A 1 86 ? 9.747 -7.292 -6.541 1.00 45.78 86 ASN A CA 1
ATOM 698 C C . ASN A 1 86 ? 11.093 -6.597 -6.699 1.00 45.78 86 ASN A C 1
ATOM 700 O O . ASN A 1 86 ? 11.179 -5.386 -6.910 1.00 45.78 86 ASN A O 1
ATOM 704 N N . SER A 1 87 ? 12.166 -7.355 -6.493 1.00 52.06 87 SER A N 1
ATOM 705 C CA . SER A 1 87 ? 13.495 -6.832 -6.721 1.00 52.06 87 SER A CA 1
ATOM 706 C C . SER A 1 87 ? 13.566 -6.400 -8.187 1.00 52.06 87 SER A C 1
ATOM 708 O O . SER A 1 87 ? 13.013 -7.064 -9.066 1.00 52.06 87 SER A O 1
ATOM 710 N N . VAL A 1 88 ? 14.263 -5.298 -8.478 1.00 52.28 88 VAL A N 1
ATOM 711 C CA . VAL A 1 88 ? 14.542 -4.880 -9.867 1.00 52.28 88 VAL A CA 1
ATOM 712 C C . VAL A 1 88 ? 15.061 -6.071 -10.689 1.00 52.28 88 VAL A C 1
ATOM 714 O O . VAL A 1 88 ? 14.742 -6.208 -11.864 1.00 52.28 88 VAL A O 1
ATOM 717 N N . ARG A 1 89 ? 15.776 -6.998 -10.040 1.00 56.78 89 ARG A N 1
ATOM 718 C CA . ARG A 1 89 ? 16.226 -8.264 -10.614 1.00 56.78 89 ARG A CA 1
ATOM 719 C C . ARG A 1 89 ? 15.091 -9.193 -11.043 1.00 56.78 89 ARG A C 1
ATOM 721 O O . ARG A 1 89 ? 15.191 -9.731 -12.133 1.00 56.78 89 ARG A O 1
ATOM 728 N N . ASP A 1 90 ? 14.055 -9.419 -10.240 1.00 58.12 90 ASP A N 1
ATOM 729 C CA . ASP A 1 90 ? 12.955 -10.324 -10.617 1.00 58.12 90 ASP A CA 1
ATOM 730 C C . ASP A 1 90 ? 12.153 -9.775 -11.796 1.00 58.12 90 ASP A C 1
ATOM 732 O O . ASP A 1 90 ? 11.724 -10.526 -12.675 1.00 58.12 90 ASP A O 1
ATOM 736 N N . LEU A 1 91 ? 12.027 -8.451 -11.859 1.00 57.06 91 LEU A N 1
ATOM 737 C CA . LEU A 1 91 ? 11.388 -7.775 -12.975 1.00 57.06 91 LEU A CA 1
ATOM 738 C C . LEU A 1 91 ? 12.234 -7.843 -14.254 1.00 57.06 91 LEU A C 1
ATOM 740 O O . LEU A 1 91 ? 11.706 -8.154 -15.322 1.00 57.06 91 LEU A O 1
ATOM 744 N N . VAL A 1 92 ? 13.547 -7.618 -14.142 1.00 62.69 92 VAL A N 1
ATOM 745 C CA . VAL A 1 92 ? 14.498 -7.793 -15.251 1.00 62.69 92 VAL A CA 1
ATOM 746 C C . VAL A 1 92 ? 14.544 -9.257 -15.692 1.00 62.69 92 VAL A C 1
ATOM 748 O O . VAL A 1 92 ? 14.468 -9.531 -16.879 1.00 62.69 92 VAL A O 1
ATOM 751 N N . ALA A 1 93 ? 14.575 -10.218 -14.770 1.00 64.94 93 ALA A N 1
ATOM 752 C CA . ALA A 1 93 ? 14.606 -11.645 -15.086 1.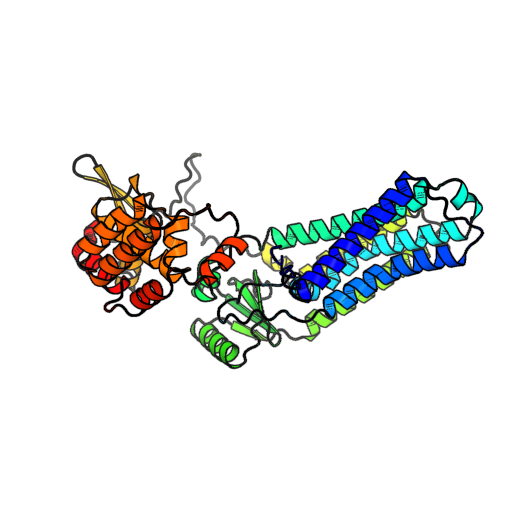00 64.94 93 ALA A CA 1
ATOM 753 C C . ALA A 1 93 ? 13.349 -12.130 -15.828 1.00 64.94 93 ALA A C 1
ATOM 755 O O . ALA A 1 93 ? 13.409 -13.135 -16.529 1.00 64.94 93 ALA A O 1
ATOM 756 N N . ARG A 1 94 ? 12.219 -11.424 -15.706 1.00 64.94 94 ARG A N 1
ATOM 757 C CA . ARG A 1 94 ? 10.978 -11.743 -16.431 1.00 64.94 94 ARG A CA 1
ATOM 758 C C . ARG A 1 94 ? 10.830 -10.994 -17.751 1.00 64.94 94 ARG A C 1
ATOM 760 O O . ARG A 1 94 ? 10.201 -11.515 -18.666 1.00 64.94 94 ARG A O 1
ATOM 767 N N . ASN A 1 95 ? 11.411 -9.801 -17.857 1.00 73.12 95 ASN A N 1
ATOM 768 C CA . ASN A 1 95 ? 11.261 -8.926 -19.023 1.00 73.12 95 ASN A CA 1
ATOM 769 C C . ASN A 1 95 ? 12.584 -8.666 -19.767 1.00 73.12 95 ASN A C 1
ATOM 771 O O . ASN A 1 95 ? 12.664 -7.752 -20.579 1.00 73.12 95 ASN A O 1
ATOM 775 N N . TRP A 1 96 ? 13.637 -9.454 -19.529 1.00 79.31 96 TRP A N 1
ATOM 776 C CA . TRP A 1 96 ? 14.922 -9.277 -20.220 1.00 79.31 96 TRP A CA 1
ATOM 777 C C . TRP A 1 96 ? 14.785 -9.416 -21.738 1.00 79.31 96 TRP A C 1
ATOM 779 O O . TRP A 1 96 ? 15.532 -8.789 -22.478 1.00 79.31 96 TRP A O 1
ATOM 789 N N . TRP A 1 97 ? 13.825 -10.216 -22.204 1.00 82.94 97 TRP A N 1
ATOM 790 C CA . TRP A 1 97 ? 13.587 -10.452 -23.623 1.00 82.94 97 TRP A CA 1
ATOM 791 C C . TRP A 1 97 ? 13.127 -9.176 -24.344 1.00 82.94 97 TRP A C 1
ATOM 793 O O . TRP A 1 97 ? 13.554 -8.925 -25.468 1.00 82.94 97 TRP A O 1
ATOM 803 N N . SER A 1 98 ? 12.325 -8.323 -23.694 1.00 79.12 98 SER A N 1
ATOM 804 C CA . SER A 1 98 ? 11.915 -7.047 -24.285 1.00 79.12 98 SER A CA 1
ATOM 805 C C . SER A 1 98 ? 13.088 -6.073 -24.305 1.00 79.12 98 SER A C 1
ATOM 807 O O . SER A 1 98 ? 13.302 -5.397 -25.306 1.00 79.12 98 SER A O 1
ATOM 809 N N . ILE A 1 99 ? 13.902 -6.063 -23.241 1.00 79.94 99 ILE A N 1
ATOM 810 C CA . ILE A 1 99 ? 15.151 -5.292 -23.177 1.00 79.94 99 ILE A CA 1
ATOM 811 C C . ILE A 1 99 ? 16.090 -5.715 -24.313 1.00 79.94 99 ILE A C 1
ATOM 813 O O . ILE A 1 99 ? 16.647 -4.855 -24.986 1.00 79.94 99 ILE A O 1
ATOM 817 N N . LEU A 1 100 ? 16.232 -7.018 -24.572 1.00 82.88 100 LEU A N 1
ATOM 818 C CA . LEU A 1 100 ? 17.050 -7.527 -25.672 1.00 82.88 100 LEU A CA 1
ATOM 819 C C . LEU A 1 100 ? 16.570 -6.981 -27.027 1.00 82.88 100 LEU A C 1
ATOM 821 O O . LEU A 1 100 ? 17.385 -6.474 -27.799 1.00 82.88 100 LEU A O 1
ATOM 825 N N . LEU A 1 101 ? 15.261 -7.019 -27.294 1.00 84.69 101 LEU A N 1
ATOM 826 C CA . LEU A 1 101 ? 14.682 -6.469 -28.524 1.00 84.69 101 LEU A CA 1
ATOM 827 C C . LEU A 1 101 ? 14.926 -4.955 -28.638 1.00 84.69 101 LEU A C 1
ATOM 829 O O . LEU A 1 101 ? 15.367 -4.495 -29.687 1.00 84.69 101 LEU A O 1
ATOM 833 N N . TYR A 1 102 ? 14.750 -4.193 -27.553 1.00 81.88 102 TYR A N 1
ATOM 834 C CA . TYR A 1 102 ? 15.055 -2.755 -27.520 1.00 81.88 102 TYR A CA 1
ATOM 835 C C . TYR A 1 102 ? 16.524 -2.437 -27.811 1.00 81.88 102 TYR A C 1
ATOM 837 O O . TYR A 1 102 ? 16.826 -1.442 -28.466 1.00 81.88 102 TYR A O 1
ATOM 845 N N . LEU A 1 103 ? 17.442 -3.264 -27.311 1.00 83.00 103 LEU A N 1
ATOM 846 C CA . LEU A 1 103 ? 18.878 -3.052 -27.476 1.00 83.00 103 LEU A CA 1
ATOM 847 C C . LEU A 1 103 ? 19.404 -3.530 -28.832 1.00 83.00 103 LEU A C 1
ATOM 849 O O . LEU A 1 103 ? 20.511 -3.152 -29.208 1.00 83.00 103 LEU A O 1
ATOM 853 N N . THR A 1 104 ? 18.631 -4.321 -29.578 1.00 87.00 104 THR A N 1
ATOM 854 C CA . THR A 1 104 ? 19.086 -4.943 -30.829 1.00 87.00 104 THR A CA 1
ATOM 855 C C . THR A 1 104 ? 19.539 -3.912 -31.877 1.00 87.00 104 THR A C 1
ATOM 857 O O . THR A 1 104 ? 20.684 -4.021 -32.314 1.00 87.00 104 THR A O 1
ATOM 860 N N . PRO A 1 105 ? 18.757 -2.864 -32.220 1.00 83.44 105 PRO A N 1
ATOM 861 C CA . PRO A 1 105 ? 19.205 -1.866 -33.196 1.00 83.44 105 PRO A CA 1
ATOM 862 C C . PRO A 1 105 ? 20.457 -1.116 -32.724 1.00 83.44 105 PRO A C 1
ATOM 864 O O . PRO A 1 105 ? 21.384 -0.872 -33.490 1.00 83.44 105 PRO A O 1
ATOM 867 N N . ALA A 1 106 ? 20.540 -0.797 -31.428 1.00 78.69 106 ALA A N 1
ATOM 868 C CA . ALA A 1 106 ? 21.721 -0.143 -30.867 1.00 78.69 106 ALA A CA 1
ATOM 869 C C . ALA A 1 106 ? 22.976 -1.027 -30.998 1.00 78.69 106 ALA A C 1
ATOM 871 O O . ALA A 1 106 ? 24.049 -0.530 -31.344 1.00 78.69 106 ALA A O 1
ATOM 872 N N . MET A 1 107 ? 22.843 -2.338 -30.769 1.00 80.44 107 MET A N 1
ATOM 873 C CA . MET A 1 107 ? 23.932 -3.297 -30.961 1.00 80.44 107 MET A CA 1
ATOM 874 C C . MET A 1 107 ? 24.374 -3.366 -32.426 1.00 80.44 107 MET A C 1
ATOM 876 O O . MET A 1 107 ? 25.576 -3.276 -32.686 1.00 80.44 107 MET A O 1
ATOM 880 N N . THR A 1 108 ? 23.442 -3.461 -33.380 1.00 83.62 108 THR A N 1
ATOM 881 C CA . THR A 1 108 ? 23.777 -3.442 -34.812 1.00 83.62 108 THR A CA 1
ATOM 882 C C . THR A 1 108 ? 24.473 -2.141 -35.201 1.00 83.62 108 THR A C 1
ATOM 884 O O . THR A 1 108 ? 25.519 -2.180 -35.845 1.00 83.62 108 THR A O 1
ATOM 887 N N . GLY A 1 109 ? 23.961 -0.986 -34.770 1.00 80.50 109 GLY A N 1
ATOM 888 C CA . GLY A 1 109 ? 24.551 0.318 -35.084 1.00 80.50 109 GLY A CA 1
ATOM 889 C C . GLY A 1 109 ? 26.001 0.428 -34.621 1.00 80.50 109 GLY A C 1
ATOM 890 O O . GLY A 1 109 ? 26.877 0.801 -35.401 1.00 80.50 109 GLY A O 1
ATOM 891 N N . CYS A 1 110 ? 26.278 0.012 -33.382 1.00 78.75 110 CYS A N 1
ATOM 892 C CA . CYS A 1 110 ? 27.641 -0.057 -32.855 1.00 78.75 110 CYS A CA 1
ATOM 893 C C . CYS A 1 110 ? 28.548 -0.951 -33.713 1.00 78.75 110 CYS A C 1
ATOM 895 O O . CYS A 1 110 ? 29.686 -0.580 -34.007 1.00 78.75 110 CYS A O 1
ATOM 897 N N . LEU A 1 111 ? 28.052 -2.114 -34.135 1.00 80.19 111 LEU A N 1
ATOM 898 C CA . LEU A 1 111 ? 28.809 -3.065 -34.944 1.00 80.19 111 LEU A CA 1
ATOM 899 C C . LEU A 1 111 ? 29.084 -2.561 -36.370 1.00 80.19 111 LEU A C 1
ATOM 901 O O . LEU A 1 111 ? 30.197 -2.727 -36.873 1.00 80.19 111 LEU A O 1
ATOM 905 N N . LEU A 1 112 ? 28.105 -1.923 -37.016 1.00 80.69 112 LEU A N 1
ATOM 906 C CA . LEU A 1 112 ? 28.259 -1.353 -38.357 1.00 80.69 112 LEU A CA 1
ATOM 907 C C . LEU A 1 112 ? 29.267 -0.201 -38.362 1.00 80.69 112 LEU A C 1
ATOM 909 O O . LEU A 1 112 ? 30.159 -0.161 -39.211 1.00 80.69 112 LEU A O 1
ATOM 913 N N . LEU A 1 113 ? 29.176 0.693 -37.377 1.00 77.50 113 LEU A N 1
ATOM 914 C CA . LEU A 1 113 ? 30.092 1.825 -37.234 1.00 77.50 113 LEU A CA 1
ATOM 915 C C . LEU A 1 113 ? 31.513 1.361 -36.893 1.00 77.50 113 LEU A C 1
ATOM 917 O O . LEU A 1 113 ? 32.482 1.885 -37.444 1.00 77.50 113 LEU A O 1
ATOM 921 N N . ALA A 1 114 ? 31.654 0.326 -36.060 1.00 75.44 114 ALA A N 1
ATOM 922 C CA . ALA A 1 114 ? 32.946 -0.313 -35.824 1.00 75.44 114 ALA A CA 1
ATOM 923 C C . ALA A 1 114 ? 33.522 -0.937 -37.110 1.00 75.44 114 ALA A C 1
ATOM 925 O O . ALA A 1 114 ? 34.710 -0.783 -37.391 1.00 75.44 114 ALA A O 1
ATOM 926 N N . GLY A 1 115 ? 32.690 -1.593 -37.924 1.00 77.75 115 GLY A N 1
ATOM 927 C CA . GLY A 1 115 ? 33.097 -2.143 -39.219 1.00 77.75 115 GLY A CA 1
ATOM 928 C C . GLY A 1 115 ? 33.571 -1.069 -40.204 1.00 77.75 115 GLY A C 1
ATOM 929 O O . GLY A 1 115 ? 34.614 -1.235 -40.837 1.00 77.75 115 GLY A O 1
ATOM 930 N N . GLN A 1 116 ? 32.855 0.056 -40.292 1.00 76.06 116 GLN A N 1
ATOM 931 C CA . GLN A 1 116 ? 33.261 1.214 -41.099 1.00 76.06 116 GLN A CA 1
ATOM 932 C C . GLN A 1 116 ? 34.604 1.786 -40.648 1.00 76.06 116 GLN A C 1
ATOM 934 O O . GLN A 1 116 ? 35.477 2.044 -41.477 1.00 76.06 116 GLN A O 1
ATOM 939 N N . ALA A 1 117 ? 34.781 1.937 -39.334 1.00 68.19 117 ALA A N 1
ATOM 940 C CA . ALA A 1 117 ? 36.027 2.409 -38.750 1.00 68.19 117 ALA A CA 1
ATOM 941 C C . ALA A 1 117 ? 37.205 1.508 -39.167 1.00 68.19 117 ALA A C 1
ATOM 943 O O . ALA A 1 117 ? 38.231 2.002 -39.631 1.00 68.19 117 ALA A O 1
ATOM 944 N N . LEU A 1 118 ? 37.042 0.183 -39.089 1.00 73.19 118 LEU A N 1
ATOM 945 C CA . LEU A 1 118 ? 38.092 -0.774 -39.458 1.00 73.19 118 LEU A CA 1
ATOM 946 C C . LEU A 1 118 ? 38.457 -0.744 -40.951 1.00 73.19 118 LEU A C 1
ATOM 948 O O . LEU A 1 118 ? 39.620 -0.956 -41.291 1.00 73.19 118 LEU A O 1
ATOM 952 N N . GLN A 1 119 ? 37.496 -0.484 -41.841 1.00 76.88 119 GLN A N 1
ATOM 953 C CA . GLN A 1 119 ? 37.743 -0.425 -43.288 1.00 76.88 119 GLN A CA 1
ATOM 954 C C . GLN A 1 119 ? 38.454 0.857 -43.729 1.00 76.88 119 GLN A C 1
ATOM 956 O O . GLN A 1 119 ? 39.131 0.856 -44.756 1.00 76.88 119 GLN A O 1
ATOM 961 N N . ASN A 1 120 ? 38.328 1.942 -42.963 1.00 75.75 120 ASN A N 1
ATOM 962 C CA . ASN A 1 120 ? 39.019 3.193 -43.240 1.00 75.75 120 ASN A CA 1
ATOM 963 C C . ASN A 1 120 ? 39.695 3.739 -41.970 1.00 75.75 120 ASN A C 1
ATOM 965 O O . ASN A 1 120 ? 39.181 4.664 -41.335 1.00 75.75 120 ASN A O 1
ATOM 969 N N . PRO A 1 121 ? 40.881 3.210 -41.610 1.00 62.69 121 PRO A N 1
ATOM 970 C CA . PRO A 1 121 ? 41.603 3.624 -40.407 1.00 62.69 121 PRO A CA 1
ATOM 971 C C . PRO A 1 121 ? 41.947 5.121 -40.399 1.00 62.69 121 PRO A C 1
ATOM 973 O O . PRO A 1 121 ? 42.030 5.735 -39.338 1.00 62.69 121 PRO A O 1
ATOM 976 N N . ALA A 1 122 ? 42.115 5.729 -41.579 1.00 65.75 122 ALA A N 1
ATOM 977 C CA . ALA A 1 122 ? 42.369 7.161 -41.721 1.00 65.75 122 ALA A CA 1
ATOM 978 C C . ALA A 1 122 ? 41.121 8.014 -41.418 1.00 65.75 122 ALA A C 1
ATOM 980 O O . ALA A 1 122 ? 41.254 9.120 -40.898 1.00 65.75 122 ALA A O 1
ATOM 981 N N . ALA A 1 123 ? 39.910 7.496 -41.659 1.00 54.81 123 ALA A N 1
ATOM 982 C CA . ALA A 1 123 ? 38.668 8.159 -41.259 1.00 54.81 123 ALA A CA 1
ATOM 983 C C . ALA A 1 123 ? 38.476 8.172 -39.731 1.00 54.81 123 ALA A C 1
ATOM 985 O O . ALA A 1 123 ? 37.905 9.123 -39.202 1.00 54.81 123 ALA A O 1
ATOM 986 N N . ILE A 1 124 ? 39.026 7.195 -38.998 1.00 52.19 124 ILE A N 1
ATOM 987 C CA . ILE A 1 124 ? 39.023 7.203 -37.521 1.00 52.19 124 ILE A CA 1
ATOM 988 C C . ILE A 1 124 ? 39.783 8.426 -36.975 1.00 52.19 124 ILE A C 1
ATOM 990 O O . ILE A 1 124 ? 39.366 9.023 -35.986 1.00 52.19 124 ILE A O 1
ATOM 994 N N . MET A 1 125 ? 40.870 8.833 -37.639 1.00 48.69 125 MET A N 1
ATOM 995 C CA . MET A 1 125 ? 41.711 9.964 -37.218 1.00 48.69 125 MET A CA 1
ATOM 996 C C . MET A 1 125 ? 41.065 11.337 -37.465 1.00 48.69 125 MET A C 1
ATOM 998 O O . MET A 1 125 ? 41.429 12.303 -36.799 1.00 48.69 125 MET A O 1
ATOM 1002 N N . ILE A 1 126 ? 40.116 11.437 -38.403 1.00 51.12 126 ILE A N 1
ATOM 1003 C CA . ILE A 1 126 ? 39.476 12.707 -38.795 1.00 51.12 126 ILE A CA 1
ATOM 1004 C C . ILE A 1 126 ? 38.085 12.858 -38.165 1.00 51.12 126 ILE A C 1
ATOM 1006 O O . ILE A 1 126 ? 37.587 13.975 -38.033 1.00 51.12 126 ILE A O 1
ATOM 1010 N N . VAL A 1 127 ? 37.475 11.764 -37.695 1.00 44.72 127 VAL A N 1
ATOM 1011 C CA . VAL A 1 127 ? 36.137 11.790 -37.089 1.00 44.72 127 VAL A CA 1
ATOM 1012 C C . VAL A 1 127 ? 36.134 11.301 -35.626 1.00 44.72 127 VAL A C 1
ATOM 1014 O O . VAL A 1 127 ? 35.348 10.422 -35.269 1.00 44.72 127 VAL A O 1
ATOM 1017 N N . PRO A 1 128 ? 36.948 11.884 -34.717 1.00 48.03 128 PRO A N 1
ATOM 1018 C CA . PRO A 1 128 ? 36.881 11.567 -33.287 1.00 48.03 128 PRO A CA 1
ATOM 1019 C C . PRO A 1 128 ? 35.503 11.894 -32.682 1.00 48.03 128 PRO A C 1
ATOM 1021 O O . PRO A 1 128 ? 35.114 11.312 -31.671 1.00 48.03 128 PRO A O 1
ATOM 1024 N N . MET A 1 129 ? 34.713 12.752 -33.343 1.00 48.06 129 MET A N 1
ATOM 1025 C CA . MET A 1 129 ? 33.330 13.001 -32.954 1.00 48.06 129 MET A CA 1
ATOM 1026 C C . MET A 1 129 ? 32.363 11.873 -33.331 1.00 48.06 129 MET A C 1
ATOM 1028 O O . MET A 1 129 ? 31.446 11.665 -32.560 1.00 48.06 129 MET A O 1
ATOM 1032 N N . SER A 1 130 ? 32.502 11.097 -34.414 1.00 50.78 130 SER A N 1
ATOM 1033 C CA . SER A 1 130 ? 31.429 10.156 -34.810 1.00 50.78 130 SER A CA 1
ATOM 1034 C C . SER A 1 130 ? 31.474 8.836 -34.054 1.00 50.78 130 SER A C 1
ATOM 1036 O O . SER A 1 130 ? 30.417 8.336 -33.695 1.00 50.78 130 SER A O 1
ATOM 1038 N N . LEU A 1 131 ? 32.657 8.296 -33.738 1.00 53.56 131 LEU A N 1
ATOM 1039 C CA . LEU A 1 131 ? 32.759 7.085 -32.915 1.00 53.56 131 LEU A CA 1
ATOM 1040 C C . LEU A 1 131 ? 32.447 7.395 -31.445 1.00 53.56 131 LEU A C 1
ATOM 1042 O O . LEU A 1 131 ? 31.723 6.642 -30.799 1.00 53.56 131 LEU A O 1
ATOM 1046 N N . GLY A 1 132 ? 32.930 8.538 -30.945 1.00 56.47 132 GLY A N 1
ATOM 1047 C CA . GLY A 1 132 ? 32.562 9.059 -29.630 1.00 56.47 132 GLY A CA 1
ATOM 1048 C C . GLY A 1 132 ? 31.064 9.345 -29.534 1.00 56.47 132 GLY A C 1
ATOM 1049 O O . GLY A 1 132 ? 30.432 8.910 -28.581 1.00 56.47 132 GLY A O 1
ATOM 1050 N N . THR A 1 133 ? 30.468 9.973 -30.552 1.00 52.66 133 THR A N 1
ATOM 1051 C CA . THR A 1 133 ? 29.017 10.226 -30.611 1.00 52.66 133 THR A CA 1
ATOM 1052 C C . THR A 1 133 ? 28.232 8.939 -30.802 1.00 52.66 133 THR A C 1
ATOM 1054 O O . THR A 1 133 ? 27.163 8.822 -30.229 1.00 52.66 133 THR A O 1
ATOM 1057 N N . ALA A 1 134 ? 28.731 7.946 -31.535 1.00 53.81 134 ALA A N 1
ATOM 1058 C CA . ALA A 1 134 ? 28.071 6.654 -31.698 1.00 53.81 134 ALA A CA 1
ATOM 1059 C C . ALA A 1 134 ? 28.074 5.837 -30.408 1.00 53.81 134 ALA A C 1
ATOM 1061 O O . ALA A 1 134 ? 27.037 5.320 -30.010 1.00 53.81 134 ALA A O 1
ATOM 1062 N N . LEU A 1 135 ? 29.213 5.772 -29.714 1.00 56.72 135 LEU A N 1
ATOM 1063 C CA . LEU A 1 135 ? 29.315 5.142 -28.399 1.00 56.72 135 LEU A CA 1
ATOM 1064 C C . LEU A 1 135 ? 28.502 5.915 -27.363 1.00 56.72 135 LEU A C 1
ATOM 1066 O O . LEU A 1 135 ? 27.778 5.306 -26.585 1.00 56.72 135 LEU A O 1
ATOM 1070 N N . PHE A 1 136 ? 28.552 7.247 -27.389 1.00 56.62 136 PHE A N 1
ATOM 1071 C CA . PHE A 1 136 ? 27.726 8.096 -26.539 1.00 56.62 136 PHE A CA 1
ATOM 1072 C C . PHE A 1 136 ? 26.243 7.913 -26.852 1.00 56.62 136 PHE A C 1
ATOM 1074 O O . PHE A 1 136 ? 25.457 7.797 -25.929 1.00 56.62 136 PHE A O 1
ATOM 1081 N N . THR A 1 137 ? 25.850 7.788 -28.118 1.00 53.16 137 THR A N 1
ATOM 1082 C CA . THR A 1 137 ? 24.464 7.532 -28.531 1.00 53.16 137 THR A CA 1
ATOM 1083 C C . THR A 1 137 ? 24.040 6.128 -28.126 1.00 53.16 137 THR A C 1
ATOM 1085 O O . THR A 1 137 ? 22.954 5.974 -27.594 1.00 53.16 137 THR A O 1
ATOM 1088 N N . GLY A 1 138 ? 24.894 5.112 -28.262 1.00 61.25 138 GLY A N 1
ATOM 1089 C CA . GLY A 1 138 ? 24.634 3.763 -27.758 1.00 61.25 138 GLY A CA 1
ATOM 1090 C C . GLY A 1 138 ? 24.480 3.733 -26.235 1.00 61.25 138 GLY A C 1
ATOM 1091 O O . GLY A 1 138 ? 23.557 3.107 -25.724 1.00 61.25 138 GLY A O 1
ATOM 1092 N N . VAL A 1 139 ? 25.316 4.476 -25.504 1.00 60.75 139 VAL A N 1
ATOM 1093 C CA . VAL A 1 139 ? 25.223 4.639 -24.045 1.00 60.75 139 VAL A CA 1
ATOM 1094 C C . VAL A 1 139 ? 23.987 5.450 -23.653 1.00 60.75 139 VAL A C 1
ATOM 1096 O O . VAL A 1 139 ? 23.305 5.078 -22.709 1.00 60.75 139 VAL A O 1
ATOM 1099 N N . VAL A 1 140 ? 23.646 6.516 -24.375 1.00 54.56 140 VAL A N 1
ATOM 1100 C CA . VAL A 1 140 ? 22.453 7.342 -24.137 1.00 54.56 140 VAL A CA 1
ATOM 1101 C C . VAL A 1 140 ? 21.189 6.566 -24.466 1.00 54.56 140 VAL A C 1
ATOM 1103 O O . VAL A 1 140 ? 20.248 6.639 -23.692 1.00 54.56 140 VAL A O 1
ATOM 1106 N N . LEU A 1 141 ? 21.159 5.781 -25.542 1.00 54.16 141 LEU A N 1
ATOM 1107 C CA . LEU A 1 141 ? 20.048 4.892 -25.884 1.00 54.16 141 LEU A CA 1
ATOM 1108 C C . LEU A 1 141 ? 19.928 3.755 -24.872 1.00 54.16 141 LEU A C 1
ATOM 1110 O O . LEU A 1 141 ? 18.819 3.419 -24.477 1.00 54.16 141 LEU A O 1
ATOM 1114 N N . PHE A 1 142 ? 21.046 3.217 -24.380 1.00 64.62 142 PHE A N 1
ATOM 1115 C CA . PHE A 1 142 ? 21.050 2.248 -23.287 1.00 64.62 142 PHE A CA 1
ATOM 1116 C C . PHE A 1 142 ? 20.521 2.862 -21.984 1.00 64.62 142 PHE A C 1
ATOM 1118 O O . PHE A 1 142 ? 19.658 2.274 -21.340 1.00 64.62 142 PHE A O 1
ATOM 1125 N N . ILE A 1 143 ? 20.977 4.063 -21.612 1.00 57.62 143 ILE A N 1
ATOM 1126 C CA . ILE A 1 143 ? 20.498 4.803 -20.437 1.00 57.62 143 ILE A CA 1
ATOM 1127 C C . ILE A 1 143 ? 19.029 5.187 -20.617 1.00 57.62 143 ILE A C 1
ATOM 1129 O O . ILE A 1 143 ? 18.259 5.038 -19.681 1.00 57.62 143 ILE A O 1
ATOM 1133 N N . ALA A 1 144 ? 18.606 5.630 -21.798 1.00 50.03 144 ALA A N 1
ATOM 1134 C CA . ALA A 1 144 ? 17.228 5.994 -22.099 1.00 50.03 144 ALA A CA 1
ATOM 1135 C C . ALA A 1 144 ? 16.315 4.766 -22.093 1.00 50.03 144 ALA A C 1
ATOM 1137 O O . ALA A 1 144 ? 15.227 4.843 -21.540 1.00 50.03 144 ALA A O 1
ATOM 1138 N N . ALA A 1 145 ? 16.760 3.621 -22.612 1.00 53.81 145 ALA A N 1
ATOM 1139 C CA . ALA A 1 145 ? 16.048 2.352 -22.503 1.00 53.81 145 ALA A CA 1
ATOM 1140 C C . ALA A 1 145 ? 15.985 1.877 -21.044 1.00 53.81 145 ALA A C 1
ATOM 1142 O O . ALA A 1 145 ? 14.927 1.456 -20.585 1.00 53.81 145 ALA A O 1
ATOM 1143 N N . ALA A 1 146 ? 17.074 2.014 -20.283 1.00 56.44 146 ALA A N 1
ATOM 1144 C CA . ALA A 1 146 ? 17.117 1.701 -18.857 1.00 56.44 146 ALA A CA 1
ATOM 1145 C C . ALA A 1 146 ? 16.241 2.649 -18.020 1.00 56.44 146 ALA A C 1
ATOM 1147 O O . ALA A 1 146 ? 15.620 2.200 -17.062 1.00 56.44 146 ALA A O 1
ATOM 1148 N N . CYS A 1 147 ? 16.144 3.929 -18.387 1.00 49.28 147 CYS A N 1
ATOM 1149 C CA . CYS A 1 147 ? 15.287 4.936 -17.761 1.00 49.28 147 CYS A CA 1
ATOM 1150 C C . CYS A 1 147 ? 13.825 4.795 -18.189 1.00 49.28 147 CYS A C 1
ATOM 1152 O O . CYS A 1 147 ? 12.950 4.947 -17.357 1.00 49.28 147 CYS A O 1
ATOM 1154 N N . ALA A 1 148 ? 13.523 4.473 -19.446 1.00 49.22 148 ALA A N 1
ATOM 1155 C CA . ALA A 1 148 ? 12.162 4.202 -19.904 1.00 49.22 148 ALA A CA 1
ATOM 1156 C C . ALA A 1 148 ? 11.640 2.901 -19.289 1.00 49.22 148 ALA A C 1
ATOM 1158 O O . ALA A 1 148 ? 10.501 2.853 -18.830 1.00 49.22 148 ALA A O 1
ATOM 1159 N N . ALA A 1 149 ? 12.499 1.880 -19.192 1.00 51.16 149 ALA A N 1
ATOM 1160 C CA . ALA A 1 149 ? 12.257 0.715 -18.361 1.00 51.16 149 ALA A CA 1
ATOM 1161 C C . ALA A 1 149 ? 12.040 1.160 -16.910 1.00 51.16 149 ALA A C 1
ATOM 1163 O O . ALA A 1 149 ? 10.976 0.902 -16.365 1.00 51.16 149 ALA A O 1
ATOM 1164 N N . SER A 1 150 ? 12.970 1.894 -16.289 1.00 45.97 150 SER A N 1
ATOM 1165 C CA . SER A 1 150 ? 12.816 2.285 -14.886 1.00 45.97 150 SER A CA 1
ATOM 1166 C C . SER A 1 150 ? 11.551 3.105 -14.648 1.00 45.97 150 SER A C 1
ATOM 1168 O O . SER A 1 150 ? 10.857 2.788 -13.705 1.00 45.97 150 SER A O 1
ATOM 1170 N N . VAL A 1 151 ? 11.166 4.064 -15.491 1.00 45.19 151 VAL A N 1
ATOM 1171 C CA . VAL A 1 151 ? 9.947 4.883 -15.354 1.00 45.19 151 VAL A CA 1
ATOM 1172 C C . VAL A 1 151 ? 8.689 4.047 -15.570 1.00 45.19 151 VAL A C 1
ATOM 1174 O O . VAL A 1 151 ? 7.777 4.113 -14.750 1.00 45.19 151 VAL A O 1
ATOM 1177 N N . ARG A 1 152 ? 8.645 3.193 -16.600 1.00 46.44 152 ARG A N 1
ATOM 1178 C CA . ARG A 1 152 ? 7.529 2.255 -16.816 1.00 46.44 152 ARG A CA 1
ATOM 1179 C C . ARG A 1 152 ? 7.382 1.266 -15.655 1.00 46.44 152 ARG A C 1
ATOM 1181 O O . ARG A 1 152 ? 6.276 0.834 -15.352 1.00 46.44 152 ARG A O 1
ATOM 1188 N N . PHE A 1 153 ? 8.486 0.932 -14.994 1.00 46.00 153 PHE A N 1
ATOM 1189 C CA . PHE A 1 153 ? 8.543 -0.083 -13.945 1.00 46.00 153 PHE A CA 1
ATOM 1190 C C . PHE A 1 153 ? 8.537 0.466 -12.513 1.00 46.00 153 PHE A C 1
ATOM 1192 O O . PHE A 1 153 ? 8.196 -0.261 -11.590 1.00 46.00 153 PHE A O 1
ATOM 1199 N N . THR A 1 154 ? 8.867 1.738 -12.312 1.00 40.09 154 THR A N 1
ATOM 1200 C CA . THR A 1 154 ? 8.780 2.443 -11.026 1.00 40.09 154 THR A CA 1
ATOM 1201 C C . THR A 1 154 ? 7.486 3.236 -10.933 1.00 40.09 154 THR A C 1
ATOM 1203 O O . THR A 1 154 ? 6.889 3.260 -9.865 1.00 40.09 154 THR A O 1
ATOM 1206 N N . GLY A 1 155 ? 6.969 3.772 -12.044 1.00 34.09 155 GLY A N 1
ATOM 1207 C CA . GLY A 1 155 ? 5.668 4.442 -12.095 1.00 34.09 155 GLY A CA 1
ATOM 1208 C C . GLY A 1 155 ? 4.484 3.516 -11.794 1.00 34.09 155 GLY A C 1
ATOM 1209 O O . GLY A 1 155 ? 3.476 3.982 -11.279 1.00 34.09 155 GLY A O 1
ATOM 1210 N N . GLY A 1 156 ? 4.626 2.206 -12.039 1.00 38.03 156 GLY A N 1
ATOM 1211 C CA . GLY A 1 156 ? 3.643 1.188 -11.644 1.00 38.03 156 GLY A CA 1
ATOM 1212 C C . GLY A 1 156 ? 3.901 0.521 -10.285 1.00 38.03 156 GLY A C 1
ATOM 1213 O O . GLY A 1 156 ? 3.069 -0.259 -9.843 1.00 38.03 156 GLY A O 1
ATOM 1214 N N . ALA A 1 157 ? 5.040 0.788 -9.629 1.00 37.75 157 ALA A N 1
ATOM 1215 C CA . ALA A 1 157 ? 5.473 0.067 -8.422 1.00 37.75 157 ALA A CA 1
ATOM 1216 C C . ALA A 1 157 ? 5.831 0.965 -7.218 1.00 37.75 157 ALA A C 1
ATOM 1218 O O . ALA A 1 157 ? 6.075 0.449 -6.132 1.00 37.75 157 ALA A O 1
ATOM 1219 N N . LEU A 1 158 ? 5.880 2.295 -7.377 1.00 31.77 158 LEU A N 1
ATOM 1220 C CA . LEU A 1 158 ? 6.191 3.243 -6.292 1.00 31.77 158 LEU A CA 1
ATOM 1221 C C . LEU A 1 158 ? 4.968 3.769 -5.531 1.00 31.77 158 LEU A C 1
ATOM 1223 O O . LEU A 1 158 ? 5.119 4.598 -4.631 1.00 31.77 158 LEU A O 1
ATOM 1227 N N . SER A 1 159 ? 3.768 3.267 -5.806 1.00 31.25 159 SER A N 1
ATOM 1228 C CA . SER A 1 159 ? 2.661 3.401 -4.860 1.00 31.25 159 SER A CA 1
ATOM 1229 C C . SER A 1 159 ? 2.916 2.479 -3.660 1.00 31.25 159 SER A C 1
ATOM 1231 O O . SER A 1 159 ? 2.553 1.310 -3.682 1.00 31.25 159 SER A O 1
ATOM 1233 N N . ARG A 1 160 ? 3.632 3.029 -2.668 1.00 39.59 160 ARG A N 1
ATOM 1234 C CA . ARG A 1 160 ? 3.622 2.717 -1.224 1.00 39.59 160 ARG A CA 1
ATOM 1235 C C . ARG A 1 160 ? 3.212 1.285 -0.846 1.00 39.59 160 ARG A C 1
ATOM 1237 O O . ARG A 1 160 ? 2.028 0.996 -0.763 1.00 39.59 160 ARG A O 1
ATOM 1244 N N . LEU A 1 161 ? 4.184 0.433 -0.522 1.00 34.06 161 LEU A N 1
ATOM 1245 C CA . LEU A 1 161 ? 3.944 -0.858 0.134 1.00 34.06 161 LEU A CA 1
ATOM 1246 C C . LEU A 1 161 ? 5.031 -1.111 1.190 1.00 34.06 161 LEU A C 1
ATOM 1248 O O . LEU A 1 161 ? 6.044 -1.756 0.916 1.00 34.06 161 LEU A O 1
ATOM 1252 N N . SER A 1 162 ? 4.831 -0.545 2.382 1.00 36.53 162 SER A N 1
ATOM 1253 C CA . SER A 1 162 ? 5.433 -1.028 3.638 1.00 36.53 162 SER A CA 1
ATOM 1254 C C . SER A 1 162 ? 4.560 -2.068 4.337 1.00 36.53 162 SER A C 1
ATOM 1256 O O . SER A 1 162 ? 4.992 -2.656 5.319 1.00 36.53 162 SER A O 1
ATOM 1258 N N . ASP A 1 163 ? 3.363 -2.323 3.822 1.00 36.59 163 ASP A N 1
ATOM 1259 C CA . ASP A 1 163 ? 2.343 -3.029 4.574 1.00 36.59 163 ASP A CA 1
ATOM 1260 C C . ASP A 1 163 ? 2.293 -4.501 4.131 1.00 36.59 163 ASP A C 1
ATOM 1262 O O . ASP A 1 163 ? 2.361 -4.816 2.936 1.00 36.59 163 ASP A O 1
ATOM 1266 N N . GLY A 1 164 ? 2.238 -5.413 5.105 1.00 37.91 164 GLY A N 1
ATOM 1267 C CA . GLY A 1 164 ? 2.286 -6.862 4.893 1.00 37.91 164 GLY A CA 1
ATOM 1268 C C . GLY A 1 164 ? 1.207 -7.398 3.939 1.00 37.91 164 GLY A C 1
ATOM 1269 O O . GLY A 1 164 ? 0.268 -6.701 3.560 1.00 37.91 164 GLY A O 1
ATOM 1270 N N . LEU A 1 165 ? 1.327 -8.679 3.568 1.00 38.94 165 LEU A N 1
ATOM 1271 C CA . LEU A 1 165 ? 0.500 -9.386 2.570 1.00 38.94 165 LEU A CA 1
ATOM 1272 C C . LEU A 1 165 ? -1.014 -9.107 2.669 1.00 38.94 165 LEU A C 1
ATOM 1274 O O . LEU A 1 165 ? -1.685 -9.025 1.643 1.00 38.94 165 LEU A O 1
ATOM 1278 N N . ARG A 1 166 ? -1.547 -8.927 3.887 1.00 36.31 166 ARG A N 1
ATOM 1279 C CA . ARG A 1 166 ? -2.956 -8.569 4.105 1.00 36.31 166 ARG A CA 1
ATOM 1280 C C . ARG A 1 166 ? -3.302 -7.172 3.592 1.00 36.31 166 ARG A C 1
ATOM 1282 O O . ARG A 1 166 ? -4.278 -7.064 2.859 1.00 36.31 166 ARG A O 1
ATOM 1289 N N . LEU A 1 167 ? -2.503 -6.149 3.911 1.00 38.81 167 LEU A N 1
ATOM 1290 C CA . LEU A 1 167 ? -2.768 -4.776 3.470 1.00 38.81 167 LEU A CA 1
ATOM 1291 C C . LEU A 1 167 ? -2.423 -4.571 1.992 1.00 38.81 167 LEU A C 1
ATOM 1293 O O . LEU A 1 167 ? -3.151 -3.898 1.271 1.00 38.81 167 LEU A O 1
ATOM 1297 N N . GLY A 1 168 ? -1.332 -5.179 1.518 1.00 42.72 168 GLY A N 1
ATOM 1298 C CA . GLY A 1 168 ? -0.910 -5.031 0.127 1.00 42.72 168 GLY A CA 1
ATOM 1299 C C . GLY A 1 168 ? -1.872 -5.661 -0.881 1.00 42.72 168 GLY A C 1
ATOM 1300 O O . GLY A 1 168 ? -2.019 -5.147 -1.988 1.00 42.72 168 GLY A O 1
ATOM 1301 N N . ILE A 1 169 ? -2.568 -6.734 -0.492 1.00 41.59 169 ILE A N 1
ATOM 1302 C CA . ILE A 1 169 ? -3.658 -7.299 -1.292 1.00 41.59 169 ILE A CA 1
ATOM 1303 C C . ILE A 1 169 ? -4.943 -6.488 -1.076 1.00 41.59 169 ILE A C 1
ATOM 1305 O O . ILE A 1 169 ? -5.556 -6.087 -2.062 1.00 41.59 169 ILE A O 1
ATOM 1309 N N . SER A 1 170 ? -5.313 -6.139 0.164 1.00 37.09 170 SER A N 1
ATOM 1310 C CA . SER A 1 170 ? -6.552 -5.386 0.425 1.00 37.09 170 SER A CA 1
ATOM 1311 C C . SER A 1 170 ? -6.571 -3.975 -0.179 1.00 37.09 170 SER A C 1
ATOM 1313 O O . SER A 1 170 ? -7.646 -3.487 -0.516 1.00 37.09 170 SER A O 1
ATOM 1315 N N . LEU A 1 171 ? -5.412 -3.326 -0.353 1.00 39.53 171 LEU A N 1
ATOM 1316 C CA . LEU A 1 171 ? -5.304 -1.986 -0.944 1.00 39.53 171 LEU A CA 1
ATOM 1317 C C . LEU A 1 171 ? -5.335 -1.977 -2.478 1.00 39.53 171 LEU A C 1
ATOM 1319 O O . LEU A 1 171 ? -5.712 -0.960 -3.055 1.00 39.53 171 LEU A O 1
ATOM 1323 N N . PHE A 1 172 ? -4.955 -3.069 -3.152 1.00 45.75 172 PHE A N 1
ATOM 1324 C CA . PHE A 1 172 ? -4.889 -3.086 -4.620 1.00 45.75 172 PHE A CA 1
ATOM 1325 C C . PHE A 1 172 ? -6.075 -3.772 -5.282 1.00 45.75 172 PHE A C 1
ATOM 1327 O O . PHE A 1 172 ? -6.524 -3.290 -6.318 1.00 45.75 172 PHE A O 1
ATOM 1334 N N . LEU A 1 173 ? -6.614 -4.837 -4.689 1.00 47.75 173 LEU A N 1
ATOM 1335 C CA . LEU A 1 173 ? -7.890 -5.442 -5.060 1.00 47.75 173 LEU A CA 1
ATOM 1336 C C . LEU A 1 173 ? -8.390 -6.225 -3.836 1.00 47.75 173 LEU A C 1
ATOM 1338 O O . LEU A 1 173 ? -7.714 -7.181 -3.456 1.00 47.75 173 LEU A O 1
ATOM 1342 N N . PRO A 1 174 ? -9.554 -5.900 -3.232 1.00 60.53 174 PRO A N 1
ATOM 1343 C CA . PRO A 1 174 ? -10.180 -6.806 -2.268 1.00 60.53 174 PRO A CA 1
ATOM 1344 C C . PRO A 1 174 ? -10.171 -8.229 -2.832 1.00 60.53 174 PRO A C 1
ATOM 1346 O O . PRO A 1 174 ? -10.338 -8.394 -4.040 1.00 60.53 174 PRO A O 1
ATOM 1349 N N . TRP A 1 175 ? -9.918 -9.237 -1.993 1.00 60.91 175 TRP A N 1
ATOM 1350 C CA . TRP A 1 175 ? -9.691 -10.630 -2.421 1.00 60.91 175 TRP A CA 1
ATOM 1351 C C . TRP A 1 175 ? -10.775 -11.148 -3.376 1.00 60.91 175 TRP A C 1
ATOM 1353 O O . TRP A 1 175 ? -10.492 -11.866 -4.328 1.00 60.91 175 TRP A O 1
ATOM 1363 N N . GLU A 1 176 ? -11.998 -10.672 -3.170 1.00 65.56 176 GLU A N 1
ATOM 1364 C CA . GLU A 1 176 ? -13.204 -10.883 -3.974 1.00 65.56 176 GLU A CA 1
ATOM 1365 C C . GLU A 1 176 ? -13.060 -10.456 -5.447 1.00 65.56 176 GLU A C 1
ATOM 1367 O O . GLU A 1 176 ? -13.764 -10.935 -6.333 1.00 65.56 176 GLU A O 1
ATOM 1372 N N . LYS A 1 177 ? -12.138 -9.534 -5.725 1.00 71.88 177 LYS A N 1
ATOM 1373 C CA . LYS A 1 177 ? -11.803 -9.043 -7.059 1.00 71.88 177 LYS A CA 1
ATOM 1374 C C . LYS A 1 177 ? -10.577 -9.748 -7.646 1.00 71.88 177 LYS A C 1
ATOM 1376 O O . LYS A 1 177 ? -10.139 -9.373 -8.727 1.00 71.88 177 LYS A O 1
ATOM 1381 N N . ILE A 1 178 ? -10.001 -10.765 -7.011 1.00 78.94 178 ILE A N 1
ATOM 1382 C CA . ILE A 1 178 ? -8.977 -11.595 -7.660 1.00 78.94 178 ILE A CA 1
ATOM 1383 C C . ILE A 1 178 ? -9.697 -12.613 -8.549 1.00 78.94 178 ILE A C 1
ATOM 1385 O O . ILE A 1 178 ? -10.282 -13.579 -8.074 1.00 78.94 178 ILE A O 1
ATOM 1389 N N . GLY A 1 179 ? -9.661 -12.406 -9.865 1.00 82.62 179 GLY A N 1
ATOM 1390 C CA . GLY A 1 179 ? -10.347 -13.293 -10.808 1.00 82.62 179 GLY A CA 1
ATOM 1391 C C . GLY A 1 179 ? -9.614 -14.606 -11.054 1.00 82.62 179 GLY A C 1
ATOM 1392 O O . GLY A 1 179 ? -10.217 -15.680 -11.149 1.00 82.62 179 GLY A O 1
ATOM 1393 N N . SER A 1 180 ? -8.297 -14.517 -11.199 1.00 89.12 180 SER A N 1
ATOM 1394 C CA . SER A 1 180 ? -7.435 -15.674 -11.403 1.00 89.12 180 SER A CA 1
ATOM 1395 C C . SER A 1 180 ? -6.031 -15.401 -10.886 1.00 89.12 180 SER A C 1
ATOM 1397 O O . SER A 1 180 ? -5.612 -14.257 -10.711 1.00 89.12 180 SER A O 1
ATOM 1399 N N . VAL A 1 181 ? -5.299 -16.476 -10.615 1.00 89.31 181 VAL A N 1
ATOM 1400 C CA . VAL A 1 181 ? -3.906 -16.407 -10.183 1.00 89.31 181 VAL A CA 1
ATOM 1401 C C . VAL A 1 181 ? -3.074 -17.303 -11.078 1.00 89.31 181 VAL A C 1
ATOM 1403 O O . VAL A 1 181 ? -3.364 -18.482 -11.257 1.00 89.31 181 VAL A O 1
ATOM 1406 N N . VAL A 1 182 ? -2.039 -16.734 -11.676 1.00 85.94 182 VAL A N 1
ATOM 1407 C CA . VAL A 1 182 ? -1.107 -17.418 -12.561 1.00 85.94 182 VAL A CA 1
ATOM 1408 C C . VAL A 1 182 ? 0.097 -17.861 -11.737 1.00 85.94 182 VAL A C 1
ATOM 1410 O O . VAL A 1 182 ? 0.891 -17.037 -11.291 1.00 85.94 182 VAL A O 1
ATOM 1413 N N . ARG A 1 183 ? 0.238 -19.167 -11.515 1.00 88.88 183 ARG A N 1
ATOM 1414 C CA . ARG A 1 183 ? 1.328 -19.758 -10.733 1.00 88.88 183 ARG A CA 1
ATOM 1415 C C . ARG A 1 183 ? 2.400 -20.334 -11.653 1.00 88.88 183 ARG A C 1
ATOM 1417 O O . ARG A 1 183 ? 2.102 -21.133 -12.535 1.00 88.88 183 ARG A O 1
ATOM 1424 N N . SER A 1 184 ? 3.659 -19.974 -11.424 1.00 81.31 184 SER A N 1
ATOM 1425 C CA . SER A 1 184 ? 4.829 -20.563 -12.086 1.00 81.31 184 SER A CA 1
ATOM 1426 C C . SER A 1 184 ? 5.887 -20.899 -11.037 1.00 81.31 184 SER A C 1
ATOM 1428 O O . SER A 1 184 ? 6.732 -20.066 -10.694 1.00 81.31 184 SER A O 1
ATOM 1430 N N . GLY A 1 185 ? 5.829 -22.126 -10.513 1.00 86.00 185 GLY A N 1
ATOM 1431 C CA . GLY A 1 185 ? 6.693 -22.579 -9.423 1.00 86.00 185 GLY A CA 1
ATOM 1432 C C . GLY A 1 185 ? 6.426 -21.795 -8.137 1.00 86.00 185 GLY A C 1
ATOM 1433 O O . GLY A 1 185 ? 5.331 -21.850 -7.591 1.00 86.00 185 GLY A O 1
ATOM 1434 N N . GLU A 1 186 ? 7.428 -21.057 -7.665 1.00 84.94 186 GLU A N 1
ATOM 1435 C CA . GLU A 1 186 ? 7.341 -20.212 -6.464 1.00 84.94 186 GLU A CA 1
ATOM 1436 C C . GLU A 1 186 ? 6.707 -18.841 -6.720 1.00 84.94 186 GLU A C 1
ATOM 1438 O O . GLU A 1 186 ? 6.613 -18.040 -5.799 1.00 84.94 186 GLU A O 1
ATOM 1443 N N . VAL A 1 187 ? 6.331 -18.508 -7.958 1.00 80.19 187 VAL A N 1
ATOM 1444 C CA . VAL A 1 187 ? 5.851 -17.160 -8.286 1.00 80.19 187 VAL A CA 1
ATOM 1445 C C . VAL A 1 187 ? 4.371 -17.149 -8.633 1.00 80.19 187 VAL A C 1
ATOM 1447 O O . VAL A 1 187 ? 3.924 -17.917 -9.481 1.00 80.19 187 VAL A O 1
ATOM 1450 N N . TYR A 1 188 ? 3.656 -16.218 -8.014 1.00 86.75 188 TYR A N 1
ATOM 1451 C CA . TYR A 1 188 ? 2.226 -15.976 -8.122 1.00 86.75 188 TYR A CA 1
ATOM 1452 C C . TYR A 1 188 ? 1.990 -14.648 -8.827 1.00 86.75 188 TYR A C 1
ATOM 1454 O O . TYR A 1 188 ? 2.498 -13.619 -8.393 1.00 86.75 188 TYR A O 1
ATOM 1462 N N . GLY A 1 189 ? 1.250 -14.664 -9.928 1.00 83.88 189 GLY A N 1
ATOM 1463 C CA . GLY A 1 189 ? 0.791 -13.479 -10.636 1.00 83.88 189 GLY A CA 1
ATOM 1464 C C . GLY A 1 189 ? -0.707 -13.295 -10.435 1.00 83.88 189 GLY A C 1
ATOM 1465 O O . GLY A 1 189 ? -1.470 -14.167 -10.831 1.00 83.88 189 GLY A O 1
ATOM 1466 N N . PHE A 1 190 ? -1.144 -12.190 -9.840 1.00 84.19 190 PHE A N 1
ATOM 1467 C CA . PHE A 1 190 ? -2.567 -11.965 -9.558 1.00 84.19 190 PHE A CA 1
ATOM 1468 C C . PHE A 1 190 ? -3.232 -11.235 -10.724 1.00 84.19 190 PHE A C 1
ATOM 1470 O O . PHE A 1 190 ? -2.725 -10.211 -11.187 1.00 84.19 190 PHE A O 1
ATOM 1477 N N . CYS A 1 191 ? -4.355 -11.762 -11.203 1.00 81.81 191 CYS A N 1
ATOM 1478 C CA . CYS A 1 191 ? -5.124 -11.222 -12.317 1.00 81.81 191 CYS A CA 1
ATOM 1479 C C . CYS A 1 191 ? -6.472 -10.686 -11.823 1.00 81.81 191 CYS A C 1
ATOM 1481 O O . CYS A 1 191 ? -7.169 -11.333 -11.038 1.00 81.81 191 CYS A O 1
ATOM 1483 N N . ALA A 1 192 ? -6.861 -9.515 -12.326 1.00 76.31 192 ALA A N 1
ATOM 1484 C CA . ALA A 1 192 ? -8.196 -8.968 -12.105 1.00 76.31 192 ALA A CA 1
ATOM 1485 C C . ALA A 1 192 ? -9.277 -9.837 -12.793 1.00 76.31 192 ALA A C 1
ATOM 1487 O O . ALA A 1 192 ? -8.966 -10.612 -13.708 1.00 76.31 192 ALA A O 1
ATOM 1488 N N . PRO A 1 193 ? -10.560 -9.720 -12.410 1.00 78.00 193 PRO A N 1
ATOM 1489 C CA . PRO A 1 193 ? -11.640 -10.518 -12.973 1.00 78.00 193 PRO A CA 1
ATOM 1490 C C . PRO A 1 193 ? -11.786 -10.236 -14.466 1.00 78.00 193 PRO A C 1
ATOM 1492 O O . PRO A 1 193 ? -11.786 -9.087 -14.902 1.00 78.00 193 PRO A O 1
ATOM 1495 N N . GLY A 1 194 ? -11.861 -11.301 -15.266 1.00 76.75 194 GLY A N 1
ATOM 1496 C CA . GLY A 1 194 ? -11.902 -11.212 -16.728 1.00 76.75 194 GLY A CA 1
ATOM 1497 C C . GLY A 1 194 ? -10.545 -10.973 -17.403 1.00 76.75 194 GLY A C 1
ATOM 1498 O O . GLY A 1 194 ? -10.459 -11.134 -18.617 1.00 76.75 194 GLY A O 1
ATOM 1499 N N . MET A 1 195 ? -9.476 -10.675 -16.654 1.00 71.00 195 MET A N 1
ATOM 1500 C CA . MET A 1 195 ? -8.120 -10.437 -17.175 1.00 71.00 195 MET A CA 1
ATOM 1501 C C . MET A 1 195 ? -7.214 -11.670 -17.060 1.00 71.00 195 MET A C 1
ATOM 1503 O O . MET A 1 195 ? -6.049 -11.575 -16.673 1.00 71.00 195 MET A O 1
ATOM 1507 N N . ASP A 1 196 ? -7.739 -12.845 -17.402 1.00 74.00 196 ASP A N 1
ATOM 1508 C CA . ASP A 1 196 ? -6.970 -14.088 -17.357 1.00 74.00 196 ASP A CA 1
ATOM 1509 C C . ASP A 1 196 ? -5.692 -13.978 -18.213 1.00 74.00 196 ASP A C 1
ATOM 1511 O O . ASP A 1 196 ? -5.759 -13.896 -19.442 1.00 74.00 196 ASP A O 1
ATOM 1515 N N . GLY A 1 197 ? -4.528 -14.015 -17.555 1.00 66.31 197 GLY A N 1
ATOM 1516 C CA . GLY A 1 197 ? -3.206 -13.938 -18.192 1.00 66.31 197 GLY A CA 1
ATOM 1517 C C . GLY A 1 197 ? -2.519 -12.572 -18.108 1.00 66.31 197 GLY A C 1
ATOM 1518 O O . GLY A 1 197 ? -1.328 -12.489 -18.395 1.00 66.31 197 GLY A O 1
ATOM 1519 N N . VAL A 1 198 ? -3.214 -11.523 -17.656 1.00 67.06 198 VAL A N 1
ATOM 1520 C CA . VAL A 1 198 ? -2.613 -10.202 -17.425 1.00 67.06 198 VAL A CA 1
ATOM 1521 C C . VAL A 1 198 ? -2.489 -9.982 -15.928 1.00 67.06 198 VAL A C 1
ATOM 1523 O O . VAL A 1 198 ? -3.454 -9.709 -15.219 1.00 67.06 198 VAL A O 1
ATOM 1526 N N . THR A 1 199 ? -1.281 -10.188 -15.428 1.00 69.88 199 THR A N 1
ATOM 1527 C CA . THR A 1 199 ? -0.974 -10.109 -14.001 1.00 69.88 199 THR A CA 1
ATOM 1528 C C . THR A 1 199 ? -0.727 -8.654 -13.603 1.00 69.88 199 THR A C 1
ATOM 1530 O O . THR A 1 199 ? 0.180 -8.026 -14.152 1.00 69.88 199 THR A O 1
ATOM 1533 N N . GLY A 1 200 ? -1.480 -8.132 -12.635 1.00 60.56 200 GLY A N 1
ATOM 1534 C CA . GLY A 1 200 ? -1.262 -6.793 -12.072 1.00 60.56 200 GLY A CA 1
ATOM 1535 C C . GLY A 1 200 ? -0.004 -6.708 -11.202 1.00 60.56 200 GLY A C 1
ATOM 1536 O O . GLY A 1 200 ? 0.604 -5.651 -11.079 1.00 60.56 200 GLY A O 1
ATOM 1537 N N . GLY A 1 201 ? 0.439 -7.842 -10.659 1.00 65.50 201 GLY A N 1
ATOM 1538 C CA . GLY A 1 201 ? 1.660 -7.952 -9.871 1.00 65.50 201 GLY A CA 1
ATOM 1539 C C . GLY A 1 201 ? 2.126 -9.397 -9.770 1.00 65.50 201 GLY A C 1
ATOM 1540 O O . GLY A 1 201 ? 1.337 -10.323 -9.961 1.00 65.50 201 GLY A O 1
ATOM 1541 N N . TYR A 1 202 ? 3.415 -9.574 -9.483 1.00 68.00 202 TYR A N 1
ATOM 1542 C CA . TYR A 1 202 ? 4.027 -10.873 -9.215 1.00 68.00 202 TYR A CA 1
ATOM 1543 C C . TYR A 1 202 ? 4.557 -10.926 -7.787 1.00 68.00 202 TYR A C 1
ATOM 1545 O O . TYR A 1 202 ? 5.059 -9.925 -7.282 1.00 68.00 202 TYR A O 1
ATOM 1553 N N . TYR A 1 203 ? 4.489 -12.102 -7.174 1.00 76.06 203 TYR A N 1
ATOM 1554 C CA . TYR A 1 203 ? 4.914 -12.344 -5.801 1.00 76.06 203 TYR A CA 1
ATOM 1555 C C . TYR A 1 203 ? 5.637 -13.683 -5.746 1.00 76.06 203 TYR A C 1
ATOM 1557 O O . TYR A 1 203 ? 5.081 -14.701 -6.157 1.00 76.06 203 TYR A O 1
ATOM 1565 N N . ARG A 1 204 ? 6.892 -13.700 -5.283 1.00 76.88 204 ARG A N 1
ATOM 1566 C CA . ARG A 1 204 ? 7.619 -14.955 -5.055 1.00 76.88 204 ARG A CA 1
ATOM 1567 C C . ARG A 1 204 ? 7.405 -15.407 -3.614 1.00 76.88 204 ARG A C 1
ATOM 1569 O O . ARG A 1 204 ? 7.791 -14.698 -2.693 1.00 76.88 204 ARG A O 1
ATOM 1576 N N . ILE A 1 205 ? 6.881 -16.612 -3.445 1.00 80.75 205 ILE A N 1
ATOM 1577 C CA . ILE A 1 205 ? 6.648 -17.270 -2.163 1.00 80.75 205 ILE A CA 1
ATOM 1578 C C . ILE A 1 205 ? 7.496 -18.538 -2.157 1.00 80.75 205 ILE A C 1
ATOM 1580 O O . ILE A 1 205 ? 7.169 -19.529 -2.807 1.00 80.75 205 ILE A O 1
ATOM 1584 N N . LYS A 1 206 ? 8.647 -18.467 -1.486 1.00 79.31 206 LYS A N 1
ATOM 1585 C CA . LYS A 1 206 ? 9.603 -19.582 -1.436 1.00 79.31 206 LYS A CA 1
ATOM 1586 C C . LYS A 1 206 ? 9.119 -20.693 -0.517 1.00 79.31 206 LYS A C 1
ATOM 1588 O O . LYS A 1 206 ? 9.211 -21.874 -0.853 1.00 79.31 206 LYS A O 1
ATOM 1593 N N . ASP A 1 207 ? 8.600 -20.286 0.634 1.00 82.38 207 ASP A N 1
ATOM 1594 C CA . ASP A 1 207 ? 8.181 -21.194 1.682 1.00 82.38 207 ASP A CA 1
ATOM 1595 C C . ASP A 1 207 ? 7.032 -22.107 1.193 1.00 82.38 207 ASP A C 1
ATOM 1597 O O . ASP A 1 207 ? 6.020 -21.606 0.689 1.00 82.38 207 ASP A O 1
ATOM 1601 N N . PRO A 1 208 ? 7.196 -23.443 1.229 1.00 84.44 208 PRO A N 1
ATOM 1602 C CA . PRO A 1 208 ? 6.167 -24.381 0.786 1.00 84.44 208 PRO A CA 1
ATOM 1603 C C . PRO A 1 208 ? 4.877 -24.301 1.606 1.00 84.44 208 PRO A C 1
ATOM 1605 O O . PRO A 1 208 ? 3.801 -24.432 1.025 1.00 84.44 208 PRO A O 1
ATOM 1608 N N . GLU A 1 209 ? 4.973 -24.062 2.915 1.00 80.44 209 GLU A N 1
ATOM 1609 C CA . GLU A 1 209 ? 3.815 -24.013 3.813 1.00 80.44 209 GLU A CA 1
ATOM 1610 C C . GLU A 1 209 ? 2.948 -22.783 3.517 1.00 80.44 209 GLU A C 1
ATOM 1612 O O . GLU A 1 209 ? 1.749 -22.904 3.268 1.00 80.44 209 GLU A O 1
ATOM 1617 N N . THR A 1 210 ? 3.573 -21.614 3.374 1.00 79.12 210 THR A N 1
ATOM 1618 C CA . THR A 1 210 ? 2.922 -20.364 2.958 1.00 79.12 210 THR A CA 1
ATOM 1619 C C . THR A 1 210 ? 2.264 -20.497 1.584 1.00 79.12 210 THR A C 1
ATOM 1621 O O . THR A 1 210 ? 1.184 -19.954 1.354 1.00 79.12 210 THR A O 1
ATOM 1624 N N . ARG A 1 211 ? 2.886 -21.232 0.650 1.00 89.00 211 ARG A N 1
ATOM 1625 C CA . ARG A 1 211 ? 2.284 -21.512 -0.664 1.00 89.00 211 ARG A CA 1
ATOM 1626 C C . ARG A 1 211 ? 1.042 -22.377 -0.554 1.00 89.00 211 ARG A C 1
ATOM 1628 O O . ARG A 1 211 ? 0.041 -22.064 -1.186 1.00 89.00 211 ARG A O 1
ATOM 1635 N N . GLN A 1 212 ? 1.109 -23.445 0.233 1.00 88.38 212 GLN A N 1
ATOM 1636 C CA . GLN A 1 212 ? -0.029 -24.329 0.451 1.00 88.38 212 GLN A CA 1
ATOM 1637 C C . GLN A 1 212 ? -1.183 -23.579 1.125 1.00 88.38 212 GLN A C 1
ATOM 1639 O O . GLN A 1 212 ? -2.329 -23.717 0.701 1.00 88.38 212 GLN A O 1
ATOM 1644 N N . TRP A 1 213 ? -0.871 -22.744 2.118 1.00 89.31 213 TRP A N 1
ATOM 1645 C CA . TRP A 1 213 ? -1.843 -21.869 2.762 1.00 89.31 213 TRP A CA 1
ATOM 1646 C C . TRP A 1 213 ? -2.476 -20.887 1.768 1.00 89.31 213 TRP A C 1
ATOM 1648 O O . TRP A 1 213 ? -3.701 -20.804 1.688 1.00 89.31 213 TRP A O 1
ATOM 1658 N N . LEU A 1 214 ? -1.667 -20.192 0.959 1.00 86.25 214 LEU A N 1
ATOM 1659 C CA . LEU A 1 214 ? -2.174 -19.236 -0.028 1.00 86.25 214 LEU A CA 1
ATOM 1660 C C . LEU A 1 214 ? -3.023 -19.922 -1.102 1.00 86.25 214 LEU A C 1
ATOM 1662 O O . LEU A 1 214 ? -4.056 -19.386 -1.491 1.00 86.25 214 LEU A O 1
ATOM 1666 N N . ASP A 1 215 ? -2.605 -21.093 -1.584 1.00 90.38 215 ASP A N 1
ATOM 1667 C CA . ASP A 1 215 ? -3.379 -21.880 -2.543 1.00 90.38 215 ASP A CA 1
ATOM 1668 C C . ASP A 1 215 ? -4.751 -22.256 -1.956 1.00 90.38 215 ASP A C 1
ATOM 1670 O O . ASP A 1 215 ? -5.761 -22.176 -2.659 1.00 90.38 215 ASP A O 1
ATOM 1674 N N . GLY A 1 216 ? -4.800 -22.604 -0.664 1.00 89.12 216 GLY A N 1
ATOM 1675 C CA . GLY A 1 216 ? -6.039 -22.830 0.082 1.00 89.12 216 GLY A CA 1
ATOM 1676 C C . GLY A 1 216 ? -6.920 -21.583 0.123 1.00 89.12 216 GLY A C 1
ATOM 1677 O O . GLY A 1 216 ? -8.044 -21.619 -0.371 1.00 89.12 216 GLY A O 1
ATOM 1678 N N . ALA A 1 217 ? -6.377 -20.458 0.595 1.00 84.06 217 ALA A N 1
ATOM 1679 C CA . ALA A 1 217 ? -7.101 -19.189 0.694 1.00 84.06 217 ALA A CA 1
ATOM 1680 C C . ALA A 1 217 ? -7.631 -18.697 -0.667 1.00 84.06 217 ALA A C 1
ATOM 1682 O O . ALA A 1 217 ? -8.765 -18.239 -0.779 1.00 84.06 217 ALA A O 1
ATOM 1683 N N . LEU A 1 218 ? -6.833 -18.828 -1.732 1.00 87.06 218 LEU A N 1
ATOM 1684 C CA . LEU A 1 218 ? -7.242 -18.483 -3.096 1.00 87.06 218 LEU A CA 1
ATOM 1685 C C . LEU A 1 218 ? -8.358 -19.392 -3.615 1.00 87.06 218 LEU A C 1
ATOM 1687 O O . LEU A 1 218 ? -9.259 -18.927 -4.310 1.00 87.06 218 LEU A O 1
ATOM 1691 N N . THR A 1 219 ? -8.311 -20.677 -3.270 1.00 87.62 219 THR A N 1
ATOM 1692 C CA . THR A 1 219 ? -9.362 -21.630 -3.635 1.00 87.62 219 THR A CA 1
ATOM 1693 C C . THR A 1 219 ? -10.662 -21.324 -2.890 1.00 87.62 219 THR A C 1
ATOM 1695 O O . THR A 1 219 ? -11.726 -21.365 -3.504 1.00 87.62 219 THR A O 1
ATOM 1698 N N . GLU A 1 220 ? -10.585 -20.956 -1.607 1.00 85.19 220 GLU A N 1
ATOM 1699 C CA . GLU A 1 220 ? -11.742 -20.571 -0.785 1.00 85.19 220 GLU A CA 1
ATOM 1700 C C . GLU A 1 220 ? -12.477 -19.346 -1.343 1.00 85.19 220 GLU A C 1
ATOM 1702 O O . GLU A 1 220 ? -13.705 -19.344 -1.394 1.00 85.19 220 GLU A O 1
ATOM 1707 N N . VAL A 1 221 ? -11.752 -18.343 -1.854 1.00 81.69 221 VAL A N 1
ATOM 1708 C CA . VAL A 1 221 ? -12.361 -17.163 -2.506 1.00 81.69 221 VAL A CA 1
ATOM 1709 C C . VAL A 1 221 ? -12.773 -17.410 -3.965 1.00 81.69 221 VAL A C 1
ATOM 1711 O O . VAL A 1 221 ? -13.185 -16.488 -4.665 1.00 81.69 221 VAL A O 1
ATOM 1714 N N . GLY A 1 222 ? -12.649 -18.645 -4.462 1.00 88.06 222 GLY A N 1
ATOM 1715 C CA . GLY A 1 222 ? -13.013 -19.015 -5.831 1.00 88.06 222 GLY A CA 1
ATOM 1716 C C . GLY A 1 222 ? -12.046 -18.514 -6.912 1.00 88.06 222 GLY A C 1
ATOM 1717 O O . GLY A 1 222 ? -12.378 -18.559 -8.103 1.00 88.06 222 GLY A O 1
ATOM 1718 N N . ALA A 1 223 ? -10.845 -18.056 -6.545 1.00 87.19 223 ALA A N 1
ATOM 1719 C CA . ALA A 1 223 ? -9.845 -17.616 -7.509 1.00 87.19 223 ALA A CA 1
ATOM 1720 C C . ALA A 1 223 ? -9.281 -18.820 -8.278 1.00 87.19 223 ALA A C 1
ATOM 1722 O O . ALA A 1 223 ? -8.789 -19.800 -7.716 1.00 87.19 223 ALA A O 1
ATOM 1723 N N . ARG A 1 224 ? -9.306 -18.748 -9.614 1.00 90.44 224 ARG A N 1
ATOM 1724 C CA . ARG A 1 224 ? -8.778 -19.830 -10.456 1.00 90.44 224 ARG A CA 1
ATOM 1725 C C . ARG A 1 224 ? -7.254 -19.796 -10.484 1.00 90.44 224 ARG A C 1
ATOM 1727 O O . ARG A 1 224 ? -6.671 -18.973 -11.191 1.00 90.44 224 ARG A O 1
ATOM 1734 N N . ILE A 1 225 ? -6.615 -20.726 -9.777 1.00 91.50 225 ILE A N 1
ATOM 1735 C CA . ILE A 1 225 ? -5.164 -20.921 -9.841 1.00 91.50 225 ILE A CA 1
ATOM 1736 C C . ILE A 1 225 ? -4.819 -21.675 -11.130 1.00 91.50 225 ILE A C 1
ATOM 1738 O O . ILE A 1 225 ? -5.079 -22.869 -11.276 1.00 91.50 225 ILE A O 1
ATOM 1742 N N . ARG A 1 226 ? -4.221 -20.977 -12.095 1.00 87.25 226 ARG A N 1
ATOM 1743 C CA . ARG A 1 226 ? -3.679 -21.571 -13.317 1.00 87.25 226 ARG A CA 1
ATOM 1744 C C . ARG A 1 226 ? -2.186 -21.744 -13.163 1.00 87.25 226 ARG A C 1
ATOM 1746 O O . ARG A 1 226 ? -1.456 -20.766 -13.045 1.00 87.25 226 ARG A O 1
ATOM 1753 N N . ASN A 1 227 ? -1.717 -22.981 -13.252 1.00 83.75 227 ASN A N 1
ATOM 1754 C CA . ASN A 1 227 ? -0.298 -23.212 -13.468 1.00 83.75 227 ASN A CA 1
ATOM 1755 C C . ASN A 1 227 ? 0.034 -22.728 -14.880 1.00 83.75 227 ASN A C 1
ATOM 1757 O O . ASN A 1 227 ? -0.422 -23.324 -15.858 1.00 83.75 227 ASN A O 1
ATOM 1761 N N . GLN A 1 228 ? 0.766 -21.619 -14.993 1.00 71.12 228 GLN A N 1
ATOM 1762 C CA . GLN A 1 228 ? 1.243 -21.173 -16.292 1.00 71.12 228 GLN A CA 1
ATOM 1763 C C . GLN A 1 228 ? 2.178 -22.257 -16.814 1.00 71.12 228 GLN A C 1
ATOM 1765 O O . GLN A 1 228 ? 3.129 -22.633 -16.119 1.00 71.12 228 GLN A O 1
ATOM 1770 N N . PRO A 1 229 ? 1.928 -22.793 -18.012 1.00 63.06 229 PRO A N 1
ATOM 1771 C CA . PRO A 1 229 ? 2.850 -23.742 -18.579 1.00 63.06 229 PRO A CA 1
ATOM 1772 C C . PRO A 1 229 ? 4.130 -22.948 -18.897 1.00 63.06 229 PRO A C 1
ATOM 1774 O O . PRO A 1 229 ? 4.131 -22.061 -19.753 1.00 63.06 229 PRO A O 1
ATOM 1777 N N . ALA A 1 230 ? 5.233 -23.309 -18.232 1.00 62.53 230 ALA A N 1
ATOM 1778 C CA . ALA A 1 230 ? 6.589 -22.827 -18.516 1.00 62.53 230 ALA A CA 1
ATOM 1779 C C . ALA A 1 230 ? 6.967 -22.739 -20.022 1.00 62.53 230 ALA A C 1
ATOM 1781 O O . ALA A 1 230 ? 7.762 -21.863 -20.369 1.00 62.53 230 ALA A O 1
ATOM 1782 N N . PRO A 1 231 ? 6.408 -23.563 -20.944 1.00 74.06 231 PRO A N 1
ATOM 1783 C CA . PRO A 1 231 ? 6.685 -23.464 -22.372 1.00 74.06 231 PRO A CA 1
ATOM 1784 C C . PRO A 1 231 ? 6.340 -22.127 -23.030 1.00 74.06 231 PRO A C 1
ATOM 1786 O O . PRO A 1 231 ? 7.025 -21.774 -23.982 1.00 74.06 231 PRO A O 1
ATOM 1789 N N . LEU A 1 232 ? 5.320 -21.380 -22.580 1.00 78.06 232 LEU A N 1
ATOM 1790 C CA . LEU A 1 232 ? 4.940 -20.135 -23.269 1.00 78.06 232 LEU A CA 1
ATOM 1791 C C . LEU A 1 232 ? 5.967 -19.023 -23.031 1.00 78.06 232 LEU A C 1
ATOM 1793 O O . LEU A 1 232 ? 6.425 -18.398 -23.983 1.00 78.06 232 LEU A O 1
ATOM 1797 N N . ASP A 1 233 ? 6.367 -18.812 -21.776 1.00 73.19 233 ASP A N 1
ATOM 1798 C CA . ASP A 1 233 ? 7.388 -17.815 -21.436 1.00 73.19 233 ASP A CA 1
ATOM 1799 C C . ASP A 1 233 ? 8.736 -18.180 -22.068 1.00 73.19 233 ASP A C 1
ATOM 1801 O O . ASP A 1 233 ? 9.431 -17.314 -22.598 1.00 73.19 233 ASP A O 1
ATOM 1805 N N . PHE A 1 234 ? 9.077 -19.472 -22.084 1.00 80.31 234 PHE A N 1
ATOM 1806 C CA . PHE A 1 234 ? 10.261 -19.964 -22.781 1.00 80.31 234 PHE A CA 1
ATOM 1807 C C . PHE A 1 234 ? 10.179 -19.727 -24.297 1.00 80.31 234 PHE A C 1
ATOM 1809 O O . PHE A 1 234 ? 11.140 -19.242 -24.891 1.00 80.31 234 PHE A O 1
ATOM 1816 N N . ALA A 1 235 ? 9.036 -20.012 -24.928 1.00 85.69 235 ALA A N 1
ATOM 1817 C CA . ALA A 1 235 ? 8.834 -19.785 -26.357 1.00 85.69 235 ALA A CA 1
ATOM 1818 C C . ALA A 1 235 ? 8.932 -18.297 -26.721 1.00 85.69 235 ALA A C 1
ATOM 1820 O O . ALA A 1 235 ? 9.553 -17.965 -27.727 1.00 85.69 235 ALA A O 1
ATOM 1821 N N . LEU A 1 236 ? 8.383 -17.400 -25.894 1.00 84.25 236 LEU A N 1
ATOM 1822 C CA . LEU A 1 236 ? 8.505 -15.951 -26.082 1.00 84.25 236 LEU A CA 1
ATOM 1823 C C . LEU A 1 236 ? 9.958 -15.483 -25.951 1.00 84.25 236 LEU A C 1
ATOM 1825 O O . LEU A 1 236 ? 10.436 -14.722 -26.789 1.00 84.25 236 LEU A O 1
ATOM 1829 N N . GLN A 1 237 ? 10.685 -15.976 -24.947 1.00 83.88 237 GLN A N 1
ATOM 1830 C CA . GLN A 1 237 ? 12.106 -15.672 -24.766 1.00 83.88 237 GLN A CA 1
ATOM 1831 C C . GLN A 1 237 ? 12.957 -16.176 -25.937 1.00 83.88 237 GLN A C 1
ATOM 1833 O O . GLN A 1 237 ? 13.820 -15.454 -26.437 1.00 83.88 237 GLN A O 1
ATOM 1838 N N . PHE A 1 238 ? 12.693 -17.396 -26.407 1.00 87.50 238 PHE A N 1
ATOM 1839 C CA . PHE A 1 238 ? 13.367 -17.969 -27.567 1.00 87.50 238 PHE A CA 1
ATOM 1840 C C . PHE A 1 238 ? 13.046 -17.189 -28.847 1.00 87.50 238 PHE A C 1
ATOM 1842 O O . PHE A 1 238 ? 13.948 -16.881 -29.623 1.00 87.50 238 PHE A O 1
ATOM 1849 N N . ALA A 1 239 ? 11.782 -16.813 -29.046 1.00 91.56 239 ALA A N 1
ATOM 1850 C CA . ALA A 1 239 ? 11.362 -15.998 -30.177 1.00 91.56 239 ALA A CA 1
ATOM 1851 C C . ALA A 1 239 ? 12.020 -14.611 -30.150 1.00 91.56 239 ALA A C 1
ATOM 1853 O O . ALA A 1 239 ? 12.491 -14.153 -31.186 1.00 91.56 239 ALA A O 1
ATOM 1854 N N . ALA A 1 240 ? 12.122 -13.964 -28.984 1.00 89.31 240 ALA A N 1
ATOM 1855 C CA . ALA A 1 240 ? 12.810 -12.680 -28.847 1.00 89.31 240 ALA A CA 1
ATOM 1856 C C . ALA A 1 240 ? 14.289 -12.793 -29.225 1.00 89.31 240 ALA A C 1
ATOM 1858 O O . ALA A 1 240 ? 14.784 -11.987 -30.007 1.00 89.31 240 ALA A O 1
ATOM 1859 N N . LEU A 1 241 ? 14.972 -13.840 -28.751 1.00 85.75 241 LEU A N 1
ATOM 1860 C CA . LEU A 1 241 ? 16.358 -14.113 -29.126 1.00 85.75 241 LEU A CA 1
ATOM 1861 C C . LEU A 1 241 ? 16.507 -14.352 -30.637 1.00 85.75 241 LEU A C 1
ATOM 1863 O O . LEU A 1 241 ? 17.390 -13.770 -31.265 1.00 85.75 241 LEU A O 1
ATOM 1867 N N . ALA A 1 242 ? 15.641 -15.178 -31.228 1.00 90.50 242 ALA A N 1
ATOM 1868 C CA . ALA A 1 242 ? 15.670 -15.480 -32.657 1.00 90.50 242 ALA A CA 1
ATOM 1869 C C . ALA A 1 242 ? 15.420 -14.231 -33.517 1.00 90.50 242 ALA A C 1
ATOM 1871 O O . ALA A 1 242 ? 16.125 -14.016 -34.502 1.00 90.50 242 ALA A O 1
ATOM 1872 N N . ILE A 1 243 ? 14.464 -13.382 -33.125 1.00 92.81 243 ILE A N 1
ATOM 1873 C CA . ILE A 1 243 ? 14.175 -12.114 -33.804 1.00 92.81 243 ILE A CA 1
ATOM 1874 C C . ILE A 1 243 ? 15.353 -11.153 -33.674 1.00 92.81 243 ILE A C 1
ATOM 1876 O O . ILE A 1 243 ? 15.746 -10.565 -34.675 1.00 92.81 243 ILE A O 1
ATOM 1880 N N . SER A 1 244 ? 15.954 -11.024 -32.489 1.00 88.81 244 SER A N 1
ATOM 1881 C CA . SER A 1 244 ? 17.133 -10.178 -32.294 1.00 88.81 244 SER A CA 1
ATOM 1882 C C . SER A 1 244 ? 18.305 -10.606 -33.177 1.00 88.81 244 SER A C 1
ATOM 1884 O O . SER A 1 244 ? 18.905 -9.776 -33.856 1.00 88.81 244 SER A O 1
ATOM 1886 N N . LEU A 1 245 ? 18.609 -11.907 -33.226 1.00 86.44 245 LEU A N 1
ATOM 1887 C CA . LEU A 1 245 ? 19.669 -12.440 -34.088 1.00 86.44 245 LEU A CA 1
ATOM 1888 C C . LEU A 1 245 ? 19.344 -12.256 -35.577 1.00 86.44 245 LEU A C 1
ATOM 1890 O O . LEU A 1 245 ? 20.220 -11.883 -36.358 1.00 86.44 245 LEU A O 1
ATOM 1894 N N . GLY A 1 246 ? 18.088 -12.487 -35.966 1.00 92.81 246 GLY A N 1
ATOM 1895 C CA . GLY A 1 246 ? 17.611 -12.280 -37.331 1.00 92.81 246 GLY A CA 1
ATOM 1896 C C . GLY A 1 246 ? 17.680 -10.816 -37.764 1.00 92.81 246 GLY A C 1
ATOM 1897 O O . GLY A 1 246 ? 18.101 -10.543 -38.885 1.00 92.81 246 GLY A O 1
ATOM 1898 N N . ALA A 1 247 ? 17.332 -9.884 -36.874 1.00 92.75 247 ALA A N 1
ATOM 1899 C CA . ALA A 1 247 ? 17.440 -8.450 -37.113 1.00 92.75 247 ALA A CA 1
ATOM 1900 C C . ALA A 1 247 ? 18.901 -8.044 -37.333 1.00 92.75 247 ALA A C 1
ATOM 1902 O O . ALA A 1 247 ? 19.190 -7.495 -38.387 1.00 92.75 247 ALA A O 1
ATOM 1903 N N . ILE A 1 248 ? 19.827 -8.447 -36.450 1.00 87.62 248 ILE A N 1
ATOM 1904 C CA . ILE A 1 248 ? 21.267 -8.168 -36.617 1.00 87.62 248 ILE A CA 1
ATOM 1905 C C . ILE A 1 248 ? 21.776 -8.696 -37.966 1.00 87.62 248 ILE A C 1
ATOM 1907 O O . ILE A 1 248 ? 22.439 -7.978 -38.717 1.00 87.62 248 ILE A O 1
ATOM 1911 N N . ALA A 1 249 ? 21.461 -9.951 -38.308 1.00 89.75 249 ALA A N 1
ATOM 1912 C CA . ALA A 1 249 ? 21.871 -10.548 -39.580 1.00 89.75 249 ALA A CA 1
ATOM 1913 C C . ALA A 1 249 ? 21.289 -9.796 -40.791 1.00 89.75 249 ALA A C 1
ATOM 1915 O O . ALA A 1 249 ? 21.994 -9.559 -41.776 1.00 89.75 249 ALA A O 1
ATOM 1916 N N . LEU A 1 250 ? 20.020 -9.387 -40.704 1.00 94.62 250 LEU A N 1
ATOM 1917 C CA . LEU A 1 250 ? 19.365 -8.560 -41.709 1.00 94.62 250 LEU A CA 1
ATOM 1918 C C . LEU A 1 250 ? 20.056 -7.198 -41.837 1.00 94.62 250 LEU A C 1
ATOM 1920 O O . LEU A 1 250 ? 20.320 -6.773 -42.960 1.00 94.62 250 LEU A O 1
ATOM 1924 N N . GLY A 1 251 ? 20.403 -6.547 -40.725 1.00 93.06 251 GLY A N 1
ATOM 1925 C CA . GLY A 1 251 ? 21.096 -5.264 -40.721 1.00 93.06 251 GLY A CA 1
ATOM 1926 C C . GLY A 1 251 ? 22.441 -5.328 -41.441 1.00 93.06 251 GLY A C 1
ATOM 1927 O O . GLY A 1 251 ? 22.724 -4.504 -42.313 1.00 93.06 251 GLY A O 1
ATOM 1928 N N . TYR A 1 252 ? 23.229 -6.377 -41.189 1.00 90.06 252 TYR A N 1
ATOM 1929 C CA . TYR A 1 252 ? 24.469 -6.630 -41.928 1.00 90.06 252 TYR A CA 1
ATOM 1930 C C . TYR A 1 252 ? 24.250 -6.867 -43.423 1.00 90.06 252 TYR A C 1
ATOM 1932 O O . TYR A 1 252 ? 25.032 -6.383 -44.242 1.00 90.06 252 TYR A O 1
ATOM 1940 N N . TRP A 1 253 ? 23.207 -7.606 -43.801 1.00 94.69 253 TRP A N 1
ATOM 1941 C CA . TRP A 1 253 ? 22.896 -7.855 -45.207 1.00 94.69 253 TRP A CA 1
ATOM 1942 C C . TRP A 1 253 ? 22.439 -6.580 -45.929 1.00 94.69 253 TRP A C 1
ATOM 1944 O O . TRP A 1 253 ? 22.927 -6.280 -47.022 1.00 94.69 253 TRP A O 1
ATOM 1954 N N . LEU A 1 254 ? 21.554 -5.793 -45.313 1.00 94.25 254 LEU A N 1
ATOM 1955 C CA . LEU A 1 254 ? 21.087 -4.516 -45.858 1.00 94.25 254 LEU A CA 1
ATOM 1956 C C . LEU A 1 254 ? 22.250 -3.532 -46.029 1.00 94.25 254 LEU A C 1
ATOM 1958 O O . LEU A 1 254 ? 22.419 -2.938 -47.095 1.00 94.25 254 LEU A O 1
ATOM 1962 N N . TYR A 1 255 ? 23.104 -3.422 -45.016 1.00 91.44 255 TYR A N 1
ATOM 1963 C CA . TYR A 1 255 ? 24.258 -2.540 -45.069 1.00 91.44 255 TYR A CA 1
ATOM 1964 C C . TYR A 1 255 ? 25.319 -3.027 -46.074 1.00 91.44 255 TYR A C 1
ATOM 1966 O O . TYR A 1 255 ? 25.720 -2.304 -46.987 1.00 91.44 255 TYR A O 1
ATOM 1974 N N . GLY A 1 256 ? 25.775 -4.274 -45.946 1.00 87.50 256 GLY A N 1
ATOM 1975 C CA . GLY A 1 256 ? 26.912 -4.793 -46.710 1.00 87.50 256 GLY A CA 1
ATOM 1976 C C . GLY A 1 256 ? 26.578 -5.164 -48.154 1.00 87.50 256 GLY A C 1
ATOM 1977 O O . GLY A 1 256 ? 27.350 -4.862 -49.066 1.00 87.50 256 GLY A O 1
ATOM 1978 N N . VAL A 1 257 ? 25.430 -5.811 -48.373 1.00 91.62 257 VAL A N 1
ATOM 1979 C CA . VAL A 1 257 ? 25.038 -6.347 -49.687 1.00 91.62 257 VAL A CA 1
ATOM 1980 C C . VAL A 1 257 ? 24.164 -5.357 -50.442 1.00 91.62 257 VAL A C 1
ATOM 1982 O O . VAL A 1 257 ? 24.401 -5.113 -51.623 1.00 91.62 257 VAL A O 1
ATOM 1985 N N . ARG A 1 258 ? 23.167 -4.764 -49.773 1.00 94.88 258 ARG A N 1
ATOM 1986 C CA . ARG A 1 258 ? 22.269 -3.782 -50.405 1.00 94.88 258 ARG A CA 1
ATOM 1987 C C . ARG A 1 258 ? 22.815 -2.358 -50.401 1.00 94.88 258 ARG A C 1
ATOM 1989 O O . ARG A 1 258 ? 22.207 -1.512 -51.047 1.00 94.88 258 ARG A O 1
ATOM 1996 N N . ARG A 1 259 ? 23.963 -2.116 -49.749 1.00 92.88 259 ARG A N 1
ATOM 1997 C CA . ARG A 1 259 ? 24.618 -0.798 -49.666 1.00 92.88 259 ARG A CA 1
ATOM 1998 C C . ARG A 1 259 ? 23.676 0.289 -49.135 1.00 92.88 259 ARG A C 1
ATOM 2000 O O . ARG A 1 259 ? 23.766 1.438 -49.551 1.00 92.88 259 ARG A O 1
ATOM 2007 N N . MET A 1 260 ? 22.758 -0.096 -48.253 1.00 92.94 260 MET A N 1
ATOM 2008 C CA . MET A 1 260 ? 21.811 0.814 -47.618 1.00 92.94 260 MET A CA 1
ATOM 2009 C C . MET A 1 260 ? 22.534 1.691 -46.590 1.00 92.94 260 MET A C 1
ATOM 2011 O O . MET A 1 260 ? 23.495 1.231 -45.965 1.00 92.94 260 MET A O 1
ATOM 2015 N N . ASP A 1 261 ? 22.086 2.937 -46.413 1.00 89.69 261 ASP A N 1
ATOM 2016 C CA . ASP A 1 261 ? 22.641 3.802 -45.373 1.00 89.69 261 ASP A CA 1
ATOM 2017 C C . ASP A 1 261 ? 22.379 3.198 -43.985 1.00 89.69 261 ASP A C 1
ATOM 2019 O O . ASP A 1 261 ? 21.347 2.569 -43.739 1.00 89.69 261 ASP A O 1
ATOM 2023 N N . TRP A 1 262 ? 23.331 3.354 -43.065 1.00 84.19 262 TRP A N 1
ATOM 2024 C CA . TRP A 1 262 ? 23.230 2.755 -41.735 1.00 84.19 262 TRP A CA 1
ATOM 2025 C C . TRP A 1 262 ? 22.046 3.320 -40.933 1.00 84.19 262 TRP A C 1
ATOM 2027 O O . TRP A 1 262 ? 21.497 2.603 -40.099 1.00 84.19 262 TRP A O 1
ATOM 2037 N N . GLN A 1 263 ? 21.617 4.560 -41.192 1.00 83.31 263 GLN A N 1
ATOM 2038 C CA . GLN A 1 263 ? 20.443 5.157 -40.551 1.00 83.31 263 GLN A CA 1
ATOM 2039 C C . GLN A 1 263 ? 19.156 4.439 -40.968 1.00 83.31 263 GLN A C 1
ATOM 2041 O O . GLN A 1 263 ? 18.340 4.092 -40.112 1.00 83.31 263 GLN A O 1
ATOM 2046 N N . ASP A 1 264 ? 19.010 4.149 -42.263 1.00 88.38 264 ASP A N 1
ATOM 2047 C CA . ASP A 1 264 ? 17.866 3.410 -42.805 1.00 88.38 264 ASP A CA 1
ATOM 2048 C C . ASP A 1 264 ? 17.831 1.974 -42.267 1.00 88.38 264 ASP A C 1
ATOM 2050 O O . ASP A 1 264 ? 16.772 1.459 -41.901 1.00 88.38 264 ASP A O 1
ATOM 2054 N N . VAL A 1 265 ? 19.004 1.341 -42.142 1.00 89.44 265 VAL A N 1
ATOM 2055 C CA . VAL A 1 265 ? 19.135 0.012 -41.531 1.00 89.44 265 VAL A CA 1
ATOM 2056 C C . VAL A 1 265 ? 18.630 0.018 -40.087 1.00 89.44 265 VAL A C 1
ATOM 2058 O O . VAL A 1 265 ? 17.804 -0.822 -39.724 1.00 89.44 265 VAL A O 1
ATOM 2061 N N . LEU A 1 266 ? 19.061 0.989 -39.277 1.00 84.75 266 LEU A N 1
ATOM 2062 C CA . LEU A 1 266 ? 18.620 1.111 -37.886 1.00 84.75 266 LEU A CA 1
ATOM 2063 C C . LEU A 1 266 ? 17.125 1.400 -37.758 1.00 84.75 266 LEU A C 1
ATOM 2065 O O . LEU A 1 266 ? 16.485 0.903 -36.827 1.00 84.75 266 LEU A O 1
ATOM 2069 N N . LEU A 1 267 ? 16.557 2.185 -38.674 1.00 83.19 267 LEU A N 1
ATOM 2070 C CA . LEU A 1 267 ? 15.124 2.461 -38.699 1.00 83.19 267 LEU A CA 1
ATOM 2071 C C . LEU A 1 267 ? 14.317 1.180 -38.958 1.00 83.19 267 LEU A C 1
ATOM 2073 O O . LEU A 1 267 ? 13.351 0.909 -38.240 1.00 83.19 267 LEU A O 1
ATOM 2077 N N . ILE A 1 268 ? 14.738 0.366 -39.932 1.00 91.25 268 ILE A N 1
ATOM 2078 C CA . ILE A 1 268 ? 14.100 -0.920 -40.254 1.00 91.25 268 ILE A CA 1
ATOM 2079 C C . ILE A 1 268 ? 14.197 -1.886 -39.069 1.00 91.25 268 ILE A C 1
ATOM 2081 O O . ILE A 1 268 ? 13.191 -2.472 -38.667 1.00 91.25 268 ILE A O 1
ATOM 2085 N N . GLU A 1 269 ? 15.380 -2.039 -38.472 1.00 92.19 269 GLU A N 1
ATOM 2086 C CA . GLU A 1 269 ? 15.563 -2.913 -37.308 1.00 92.19 269 GLU A CA 1
ATOM 2087 C C . GLU A 1 269 ? 14.744 -2.455 -36.103 1.00 92.19 269 GLU A C 1
ATOM 2089 O O . GLU A 1 269 ? 14.142 -3.281 -35.418 1.00 92.19 269 GLU A O 1
ATOM 2094 N N . SER A 1 270 ? 14.674 -1.143 -35.865 1.00 85.62 270 SER A N 1
ATOM 2095 C CA . SER A 1 270 ? 13.837 -0.580 -34.808 1.00 85.62 270 SER A CA 1
ATOM 2096 C C . SER A 1 270 ? 12.372 -0.936 -35.045 1.00 85.62 270 SER A C 1
ATOM 2098 O O . SER A 1 270 ? 11.714 -1.438 -34.137 1.00 85.62 270 SER A O 1
ATOM 2100 N N . ALA A 1 271 ? 11.866 -0.764 -36.271 1.00 86.50 271 ALA A N 1
ATOM 2101 C CA . ALA A 1 271 ? 10.495 -1.133 -36.619 1.00 86.50 271 ALA A CA 1
ATOM 2102 C C . ALA A 1 271 ? 10.212 -2.630 -36.384 1.00 86.50 271 ALA A C 1
ATOM 2104 O O . ALA A 1 271 ? 9.168 -2.973 -35.824 1.00 86.50 271 ALA A O 1
ATOM 2105 N N . ILE A 1 272 ? 11.154 -3.514 -36.735 1.00 92.44 272 ILE A N 1
ATOM 2106 C CA . ILE A 1 272 ? 11.054 -4.958 -36.463 1.00 92.44 272 ILE A CA 1
ATOM 2107 C C . ILE A 1 272 ? 11.022 -5.224 -34.954 1.00 92.44 272 ILE A C 1
ATOM 2109 O O . ILE A 1 272 ? 10.150 -5.956 -34.486 1.00 92.44 272 ILE A O 1
ATOM 2113 N N . ALA A 1 273 ? 11.928 -4.617 -34.184 1.00 87.81 273 ALA A N 1
ATOM 2114 C CA . ALA A 1 273 ? 11.999 -4.790 -32.737 1.00 87.81 273 ALA A CA 1
ATOM 2115 C C . ALA A 1 273 ? 10.707 -4.329 -32.040 1.00 87.81 273 ALA A C 1
ATOM 2117 O O . ALA A 1 273 ? 10.133 -5.079 -31.249 1.00 87.81 273 ALA A O 1
ATOM 2118 N N . TYR A 1 274 ? 10.198 -3.137 -32.370 1.00 84.31 274 TYR A N 1
ATOM 2119 C CA . TYR A 1 274 ? 8.940 -2.623 -31.820 1.00 84.31 274 TYR A CA 1
ATOM 2120 C C . TYR A 1 274 ? 7.736 -3.479 -32.223 1.00 84.31 274 TYR A C 1
ATOM 2122 O O . TYR A 1 274 ? 6.892 -3.781 -31.376 1.00 84.31 274 TYR A O 1
ATOM 2130 N N . GLY A 1 275 ? 7.668 -3.913 -33.486 1.00 89.94 275 GLY A N 1
ATOM 2131 C CA . GLY A 1 275 ? 6.621 -4.813 -33.968 1.00 89.94 275 GLY A CA 1
ATOM 2132 C C . GLY A 1 275 ? 6.639 -6.166 -33.253 1.00 89.94 275 GLY A C 1
ATOM 2133 O O . GLY A 1 275 ? 5.589 -6.671 -32.857 1.00 89.94 275 GLY A O 1
ATOM 2134 N N . ALA A 1 276 ? 7.829 -6.721 -33.012 1.00 91.88 276 ALA A N 1
ATOM 2135 C CA . ALA A 1 276 ? 8.009 -7.961 -32.265 1.00 91.88 276 ALA A CA 1
ATOM 2136 C C . ALA A 1 276 ? 7.580 -7.820 -30.800 1.00 91.88 276 ALA A C 1
ATOM 2138 O O . ALA A 1 276 ? 6.843 -8.669 -30.304 1.00 91.88 276 ALA A O 1
ATOM 2139 N N . ILE A 1 277 ? 7.975 -6.732 -30.127 1.00 86.31 277 ILE A N 1
ATOM 2140 C CA . ILE A 1 277 ? 7.545 -6.442 -28.752 1.00 86.31 277 ILE A CA 1
ATOM 2141 C C . ILE A 1 277 ? 6.019 -6.349 -28.686 1.00 86.31 277 ILE A C 1
ATOM 2143 O O . ILE A 1 277 ? 5.405 -7.011 -27.851 1.00 86.31 277 ILE A O 1
ATOM 2147 N N . ALA A 1 278 ? 5.399 -5.580 -29.586 1.00 82.69 278 ALA A N 1
ATOM 2148 C CA . ALA A 1 278 ? 3.947 -5.448 -29.638 1.00 82.69 278 ALA A CA 1
ATOM 2149 C C . ALA A 1 278 ? 3.271 -6.811 -29.858 1.00 82.69 278 ALA A C 1
ATOM 2151 O O . ALA A 1 278 ? 2.400 -7.190 -29.080 1.00 82.69 278 ALA A O 1
ATOM 2152 N N . GLY A 1 279 ? 3.713 -7.587 -30.852 1.00 89.12 279 GLY A N 1
ATOM 2153 C CA . GLY A 1 279 ? 3.164 -8.915 -31.137 1.00 89.12 279 GLY A CA 1
ATOM 2154 C C . GLY A 1 279 ? 3.310 -9.894 -29.968 1.00 89.12 279 GLY A C 1
ATOM 2155 O O . GLY A 1 279 ? 2.367 -10.618 -29.647 1.00 89.12 279 GLY A O 1
ATOM 2156 N N . MET A 1 280 ? 4.452 -9.886 -29.280 1.00 88.50 280 MET A N 1
ATOM 2157 C CA . MET A 1 280 ? 4.681 -10.723 -28.099 1.00 88.50 280 MET A CA 1
ATOM 2158 C C . MET A 1 280 ? 3.797 -10.318 -26.924 1.00 88.50 280 MET A C 1
ATOM 2160 O O . MET A 1 280 ? 3.210 -11.188 -26.287 1.00 88.50 280 MET A O 1
ATOM 2164 N N . GLU A 1 281 ? 3.628 -9.022 -26.661 1.00 82.06 281 GLU A N 1
ATOM 2165 C CA . GLU A 1 281 ? 2.692 -8.552 -25.635 1.00 82.06 281 GLU A CA 1
ATOM 2166 C C . GLU A 1 281 ? 1.239 -8.915 -25.994 1.00 82.06 281 GLU A C 1
ATOM 2168 O O . GLU A 1 281 ? 0.475 -9.369 -25.139 1.00 82.06 281 GLU A O 1
ATOM 2173 N N . MET A 1 282 ? 0.853 -8.839 -27.274 1.00 82.19 282 MET A N 1
ATOM 2174 C CA . MET A 1 282 ? -0.456 -9.326 -27.727 1.00 82.19 282 MET A CA 1
ATOM 2175 C C . MET A 1 282 ? -0.633 -10.829 -27.461 1.00 82.19 282 MET A C 1
ATOM 2177 O O . MET A 1 282 ? -1.696 -11.229 -26.981 1.00 82.19 282 MET A O 1
ATOM 2181 N N . LEU A 1 283 ? 0.397 -11.650 -27.706 1.00 83.06 283 LEU A N 1
ATOM 2182 C CA . LEU A 1 283 ? 0.398 -13.086 -27.393 1.00 83.06 283 LEU A CA 1
ATOM 2183 C C . LEU A 1 283 ? 0.343 -13.366 -25.883 1.00 83.06 283 LEU A C 1
ATOM 2185 O O . LEU A 1 283 ? -0.309 -14.325 -25.474 1.00 83.06 283 LEU A O 1
ATOM 2189 N N . ARG A 1 284 ? 0.946 -12.504 -25.049 1.00 76.69 284 ARG A N 1
ATOM 2190 C CA . ARG A 1 284 ? 0.790 -12.529 -23.579 1.00 76.69 284 ARG A CA 1
ATOM 2191 C C . ARG A 1 284 ? -0.616 -12.135 -23.120 1.00 76.69 284 ARG A C 1
ATOM 2193 O O . ARG A 1 284 ? -0.943 -12.306 -21.952 1.00 76.69 284 ARG A O 1
ATOM 2200 N N . GLY A 1 285 ? -1.460 -11.646 -24.028 1.00 71.19 285 GLY A N 1
ATOM 2201 C CA . GLY A 1 285 ? -2.854 -11.312 -23.757 1.00 71.19 285 GLY A CA 1
ATOM 2202 C C . GLY A 1 285 ? -3.119 -9.824 -23.543 1.00 71.19 285 GLY A C 1
ATOM 2203 O O . GLY A 1 285 ? -4.268 -9.473 -23.280 1.00 71.19 285 GLY A O 1
ATOM 2204 N N . PHE A 1 286 ? -2.135 -8.932 -23.725 1.00 68.31 286 PHE A N 1
ATOM 2205 C CA . PHE A 1 286 ? -2.351 -7.485 -23.558 1.00 68.31 286 PHE A CA 1
ATOM 2206 C C . PHE A 1 286 ? -3.419 -6.925 -24.509 1.00 68.31 286 PHE A C 1
ATOM 2208 O O . PHE A 1 286 ? -4.185 -6.047 -24.125 1.00 68.31 286 PHE A O 1
ATOM 2215 N N . ALA A 1 287 ? -3.561 -7.488 -25.715 1.00 62.94 287 ALA A N 1
ATOM 2216 C CA . ALA A 1 287 ? -4.614 -7.102 -26.665 1.00 62.94 287 ALA A CA 1
ATOM 2217 C C . ALA A 1 287 ? -6.041 -7.322 -26.127 1.00 62.94 287 ALA A C 1
ATOM 2219 O O . ALA A 1 287 ? -7.005 -6.754 -26.639 1.00 62.94 287 ALA A O 1
ATOM 2220 N N . ARG A 1 288 ? -6.198 -8.180 -25.112 1.00 59.19 288 ARG A N 1
ATOM 2221 C CA . ARG A 1 288 ? -7.491 -8.436 -24.470 1.00 59.19 288 ARG A CA 1
ATOM 2222 C C . ARG A 1 288 ? -7.822 -7.385 -23.410 1.00 59.19 288 ARG A C 1
ATOM 2224 O O . ARG A 1 288 ? -8.996 -7.226 -23.105 1.00 59.19 288 ARG A O 1
ATOM 2231 N N . VAL A 1 289 ? -6.831 -6.636 -22.917 1.00 50.75 289 VAL A N 1
ATOM 2232 C CA . VAL A 1 289 ? -7.009 -5.596 -21.888 1.00 50.75 289 VAL A CA 1
ATOM 2233 C C . VAL A 1 289 ? -7.851 -4.437 -22.417 1.00 50.75 289 VAL A C 1
ATOM 2235 O O . VAL A 1 289 ? -8.790 -4.024 -21.751 1.00 50.75 289 VAL A O 1
ATOM 2238 N N . GLU A 1 290 ? -7.607 -3.966 -23.644 1.00 48.38 290 GLU A N 1
ATOM 2239 C CA . GLU A 1 290 ? -8.392 -2.864 -24.235 1.00 48.38 290 GLU A CA 1
ATOM 2240 C C . GLU A 1 290 ? -9.860 -3.226 -24.502 1.00 48.38 290 GLU A C 1
ATOM 2242 O O . GLU A 1 290 ? -10.732 -2.356 -24.495 1.00 48.38 290 GLU A O 1
ATOM 2247 N N . ARG A 1 291 ? -10.158 -4.512 -24.728 1.00 48.41 291 ARG A N 1
ATOM 2248 C CA . ARG A 1 291 ? -11.538 -4.990 -24.929 1.00 48.41 291 ARG A CA 1
ATOM 2249 C C . ARG A 1 291 ? -12.297 -5.156 -23.621 1.00 48.41 291 ARG A C 1
ATOM 2251 O O . ARG A 1 291 ? -13.523 -5.191 -23.629 1.00 48.41 291 ARG A O 1
ATOM 2258 N N . LEU A 1 292 ? -11.570 -5.215 -22.515 1.00 43.34 292 LEU A N 1
ATOM 2259 C CA . LEU A 1 292 ? -12.097 -5.169 -21.167 1.00 43.34 292 LEU A CA 1
ATOM 2260 C C . LEU A 1 292 ? -12.075 -3.710 -20.708 1.00 43.34 292 LEU A C 1
ATOM 2262 O O . LEU A 1 292 ? -11.447 -3.367 -19.708 1.00 43.34 292 LEU A O 1
ATOM 2266 N N . LYS A 1 293 ? -12.812 -2.834 -21.410 1.00 41.09 293 LYS A N 1
ATOM 2267 C CA . LYS A 1 293 ? -13.393 -1.704 -20.677 1.00 41.09 293 LYS A CA 1
ATOM 2268 C C . LYS A 1 293 ? -14.118 -2.344 -19.495 1.00 41.09 293 LYS A C 1
ATOM 2270 O O . LYS A 1 293 ? -14.818 -3.336 -19.741 1.00 41.09 293 LYS A O 1
ATOM 2275 N N . PRO A 1 294 ? -13.926 -1.865 -18.249 1.00 42.38 294 PRO A N 1
ATOM 2276 C CA . PRO A 1 294 ? -14.753 -2.340 -17.156 1.00 42.38 294 PRO A CA 1
ATOM 2277 C C . PRO A 1 294 ? -16.169 -2.294 -17.698 1.00 42.38 294 PRO A C 1
ATOM 2279 O O . PRO A 1 294 ? -16.560 -1.285 -18.293 1.00 42.38 294 PRO A O 1
ATOM 2282 N N . ALA A 1 295 ? -16.877 -3.419 -17.635 1.00 42.12 295 ALA A N 1
ATOM 2283 C CA . ALA A 1 295 ? -18.302 -3.376 -17.833 1.00 42.12 295 ALA A CA 1
ATOM 2284 C C . ALA A 1 295 ? -18.782 -2.474 -16.699 1.00 42.12 295 ALA A C 1
ATOM 2286 O O . ALA A 1 295 ? -19.059 -2.944 -15.599 1.00 42.12 295 ALA A O 1
ATOM 2287 N N . SER A 1 296 ? -18.794 -1.157 -16.936 1.00 40.97 296 SER A N 1
ATOM 2288 C CA . SER A 1 296 ? -19.740 -0.282 -16.298 1.00 40.97 296 SER A CA 1
ATOM 2289 C C . SER A 1 296 ? -21.034 -0.985 -16.625 1.00 40.97 296 SER A C 1
ATOM 2291 O O . SER A 1 296 ? -21.454 -1.081 -17.781 1.00 40.97 296 SER A O 1
ATOM 2293 N N . ARG A 1 297 ? -21.529 -1.698 -15.615 1.00 40.88 297 ARG A N 1
ATOM 2294 C CA . ARG A 1 297 ? -22.849 -2.293 -15.585 1.00 40.88 297 ARG A CA 1
ATOM 2295 C C . ARG A 1 297 ? -23.724 -1.308 -16.344 1.00 40.88 297 ARG A C 1
ATOM 2297 O O . ARG A 1 297 ? -23.728 -0.144 -15.950 1.00 40.88 297 ARG A O 1
ATOM 2304 N N . ARG A 1 298 ? -24.282 -1.718 -17.493 1.00 39.84 298 ARG A N 1
ATOM 2305 C CA . ARG A 1 298 ? -25.145 -0.871 -18.323 1.00 39.84 298 ARG A CA 1
ATOM 2306 C C . ARG A 1 298 ? -26.117 -0.173 -17.373 1.00 39.84 298 ARG A C 1
ATOM 2308 O O . ARG A 1 298 ? -27.048 -0.798 -16.882 1.00 39.84 298 ARG A O 1
ATOM 2315 N N . GLN A 1 299 ? -25.831 1.084 -17.050 1.00 44.91 299 GLN A N 1
ATOM 2316 C CA . GLN A 1 299 ? -26.832 2.033 -16.623 1.00 44.91 299 GLN A CA 1
ATOM 2317 C C . GLN A 1 299 ? -27.576 2.295 -17.916 1.00 44.91 299 GLN A C 1
ATOM 2319 O O . GLN A 1 299 ? -27.104 3.023 -18.791 1.00 44.91 299 GLN A O 1
ATOM 2324 N N . ASP A 1 300 ? -28.660 1.557 -18.103 1.00 40.84 300 ASP A N 1
ATOM 2325 C CA . ASP A 1 300 ? -29.583 1.847 -19.174 1.00 40.84 300 ASP A CA 1
ATOM 2326 C C . ASP A 1 300 ? -30.064 3.295 -18.980 1.00 40.84 300 ASP A C 1
ATOM 2328 O O . ASP A 1 300 ? -30.706 3.637 -17.994 1.00 40.84 300 ASP A O 1
ATOM 2332 N N . ALA A 1 301 ? -29.629 4.147 -19.910 1.00 43.66 301 ALA A N 1
ATOM 2333 C CA . ALA A 1 301 ? -30.204 5.424 -20.313 1.00 43.66 301 ALA A CA 1
ATOM 2334 C C . ALA A 1 301 ? -30.829 6.307 -19.212 1.00 43.66 301 ALA A C 1
ATOM 2336 O O . ALA A 1 301 ? -32.049 6.426 -19.117 1.00 43.66 301 ALA A O 1
ATOM 2337 N N . VAL A 1 302 ? -29.997 7.081 -18.510 1.00 42.47 302 VAL A N 1
ATOM 2338 C CA . VAL A 1 302 ? -30.411 8.408 -18.026 1.00 42.47 302 VAL A CA 1
ATOM 2339 C C . VAL A 1 302 ? -29.637 9.449 -18.830 1.00 42.47 302 VAL A C 1
ATOM 2341 O O . VAL A 1 302 ? -28.417 9.374 -18.970 1.00 42.47 302 VAL A O 1
ATOM 2344 N N . ALA A 1 303 ? -30.380 10.344 -19.477 1.00 41.06 303 ALA A N 1
ATOM 2345 C CA . ALA A 1 303 ? -29.872 11.273 -20.477 1.00 41.06 303 ALA A CA 1
ATOM 2346 C C . ALA A 1 303 ? -28.804 12.226 -19.904 1.00 41.06 303 ALA A C 1
ATOM 2348 O O . ALA A 1 303 ? -28.927 12.670 -18.762 1.00 41.06 303 ALA A O 1
ATOM 2349 N N . PRO A 1 304 ? -27.792 12.610 -20.703 1.00 49.31 304 PRO A N 1
ATOM 2350 C CA . PRO A 1 304 ? -26.752 13.512 -20.249 1.00 49.31 304 PRO A CA 1
ATOM 2351 C C . PRO A 1 304 ? -27.306 14.934 -20.253 1.00 49.31 304 PRO A C 1
ATOM 2353 O O . PRO A 1 304 ? -27.556 15.504 -21.317 1.00 49.31 304 PRO A O 1
ATOM 2356 N N . ASN A 1 305 ? -27.491 15.531 -19.077 1.00 43.84 305 ASN A N 1
ATOM 2357 C CA . ASN A 1 305 ? -27.679 16.970 -19.008 1.00 43.84 305 ASN A CA 1
ATOM 2358 C C . ASN A 1 305 ? -26.957 17.599 -17.813 1.00 43.84 305 ASN A C 1
ATOM 2360 O O . ASN A 1 305 ? -27.231 17.282 -16.664 1.00 43.84 305 ASN A O 1
ATOM 2364 N N . LYS A 1 306 ? -26.120 18.577 -18.176 1.00 39.59 306 LYS A N 1
ATOM 2365 C CA . LYS A 1 306 ? -25.380 19.566 -17.381 1.00 39.59 306 LYS A CA 1
ATOM 2366 C C . LYS A 1 306 ? -24.106 19.123 -16.658 1.00 39.59 306 LYS A C 1
ATOM 2368 O O . LYS A 1 306 ? -24.060 18.216 -15.846 1.00 39.59 306 LYS A O 1
ATOM 2373 N N . ALA A 1 307 ? -23.064 19.863 -17.021 1.00 40.91 307 ALA A N 1
ATOM 2374 C CA . ALA A 1 307 ? -21.694 19.754 -16.582 1.00 40.91 307 ALA A CA 1
ATOM 2375 C C . ALA A 1 307 ? -21.471 20.311 -15.168 1.00 40.91 307 ALA A C 1
ATOM 2377 O O . ALA A 1 307 ? -22.075 21.315 -14.795 1.00 40.91 307 ALA A O 1
ATOM 2378 N N . ALA A 1 308 ? -20.464 19.713 -14.525 1.00 41.97 308 ALA A N 1
ATOM 2379 C CA . ALA A 1 308 ? -19.626 20.248 -13.455 1.00 41.97 308 ALA A CA 1
ATOM 2380 C C . ALA A 1 308 ? -20.218 20.279 -12.036 1.00 41.97 308 ALA A C 1
ATOM 2382 O O . ALA A 1 308 ? -20.466 21.345 -11.484 1.00 41.97 308 ALA A O 1
ATOM 2383 N N . ASP A 1 309 ? -20.282 19.102 -11.416 1.00 36.34 309 ASP A N 1
ATOM 2384 C CA . ASP A 1 309 ? -19.737 18.904 -10.071 1.00 36.34 309 ASP A CA 1
ATOM 2385 C C . ASP A 1 309 ? -19.226 17.458 -9.978 1.00 36.34 309 ASP A C 1
ATOM 2387 O O . ASP A 1 309 ? -19.837 16.548 -10.533 1.00 36.34 309 ASP A O 1
ATOM 2391 N N . TYR A 1 310 ? -18.057 17.241 -9.382 1.00 35.50 310 TYR A N 1
ATOM 2392 C CA . TYR A 1 310 ? -17.479 15.900 -9.223 1.00 35.50 310 TYR A CA 1
ATOM 2393 C C . TYR A 1 310 ? -18.092 15.274 -7.959 1.00 35.50 310 TYR A C 1
ATOM 2395 O O . TYR A 1 310 ? -17.401 15.060 -6.968 1.00 35.50 310 TYR A O 1
ATOM 2403 N N . THR A 1 311 ? -19.408 15.056 -7.958 1.00 37.44 311 THR A N 1
ATOM 2404 C CA . THR A 1 311 ? -20.063 14.168 -6.995 1.00 37.44 311 THR A CA 1
ATOM 2405 C C . THR A 1 311 ? -19.921 12.756 -7.536 1.00 37.44 311 THR A C 1
ATOM 2407 O O . THR A 1 311 ? -20.347 12.452 -8.647 1.00 37.44 311 THR A O 1
ATOM 2410 N N . ASP A 1 312 ? -19.240 11.894 -6.791 1.00 40.28 312 ASP A N 1
ATOM 2411 C CA . ASP A 1 312 ? -19.304 10.463 -7.045 1.00 40.28 312 ASP A CA 1
ATOM 2412 C C . ASP A 1 312 ? -20.760 10.060 -6.753 1.00 40.28 312 ASP A C 1
ATOM 2414 O O . ASP A 1 312 ? -21.172 10.003 -5.600 1.00 40.28 312 ASP A O 1
ATOM 2418 N N . ASP A 1 313 ? -21.590 9.880 -7.784 1.00 41.00 313 ASP A N 1
ATOM 2419 C CA . ASP A 1 313 ? -23.046 9.649 -7.672 1.00 41.00 313 ASP A CA 1
ATOM 2420 C C . ASP A 1 313 ? -23.422 8.324 -6.959 1.00 41.00 313 ASP A C 1
ATOM 2422 O O . ASP A 1 313 ? -24.585 7.922 -6.922 1.00 41.00 313 ASP A O 1
ATOM 2426 N N . ASN A 1 314 ? -22.440 7.647 -6.358 1.00 46.16 314 ASN A N 1
ATOM 2427 C CA . ASN A 1 314 ? -22.603 6.558 -5.399 1.00 46.16 314 ASN A CA 1
ATOM 2428 C C . ASN A 1 314 ? -22.371 6.993 -3.940 1.00 46.16 314 ASN A C 1
ATOM 2430 O O . ASN A 1 314 ? -22.269 6.126 -3.070 1.00 46.16 314 ASN A O 1
ATOM 2434 N N . GLU A 1 315 ? -22.258 8.292 -3.643 1.00 47.94 315 GLU A N 1
ATOM 2435 C CA . GLU A 1 315 ? -22.082 8.779 -2.276 1.00 47.94 315 GLU A CA 1
ATOM 2436 C C . GLU A 1 315 ? -23.306 8.425 -1.422 1.00 47.94 315 GLU A C 1
ATOM 2438 O O . GLU A 1 315 ? -24.308 9.133 -1.343 1.00 47.94 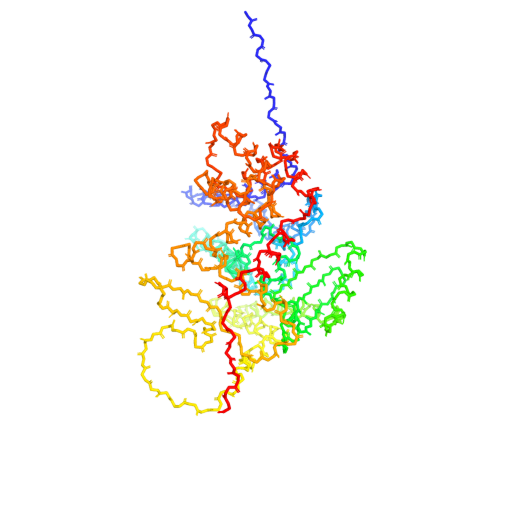315 GLU A O 1
ATOM 2443 N N . SER A 1 316 ? -23.189 7.294 -0.728 1.00 67.25 316 SER A N 1
ATOM 2444 C CA . SER A 1 316 ? -24.088 6.801 0.306 1.00 67.25 316 SER A CA 1
ATOM 2445 C C . SER A 1 316 ? -24.002 7.655 1.575 1.00 67.25 316 SER A C 1
ATOM 2447 O O . SER A 1 316 ? -23.994 7.107 2.670 1.00 67.25 316 SER A O 1
ATOM 2449 N N . TRP A 1 317 ? -23.864 8.976 1.468 1.00 78.69 317 TRP A N 1
ATOM 2450 C CA . TRP A 1 317 ? -23.715 9.889 2.599 1.00 78.69 317 TRP A CA 1
ATOM 2451 C C . TRP A 1 317 ? -24.848 10.906 2.580 1.00 78.69 317 TRP A C 1
ATOM 2453 O O . TRP A 1 317 ? -25.104 11.542 1.562 1.00 78.69 317 TRP A O 1
ATOM 2463 N N . ILE A 1 318 ? -25.514 11.101 3.714 1.00 80.81 318 ILE A N 1
ATOM 2464 C CA . ILE A 1 318 ? -26.402 12.250 3.902 1.00 80.81 318 ILE A CA 1
ATOM 2465 C C . ILE A 1 318 ? -25.721 13.202 4.869 1.00 80.81 318 ILE A C 1
ATOM 2467 O O . ILE A 1 318 ? -25.279 12.807 5.949 1.00 80.81 318 ILE A O 1
ATOM 2471 N N . VAL A 1 319 ? -25.673 14.471 4.473 1.00 83.12 319 VAL A N 1
ATOM 2472 C CA . VAL A 1 319 ? -25.360 15.576 5.371 1.00 83.12 319 VAL A CA 1
ATOM 2473 C C . VAL A 1 319 ? -26.684 16.153 5.860 1.00 83.12 319 VAL A C 1
ATOM 2475 O O . VAL A 1 319 ? -27.367 16.849 5.112 1.00 83.12 319 VAL A O 1
ATOM 2478 N N . THR A 1 320 ? -27.068 15.842 7.095 1.00 84.50 320 THR A N 1
ATOM 2479 C CA . THR A 1 320 ? -28.208 16.480 7.765 1.00 84.50 320 THR A CA 1
ATOM 2480 C C . THR A 1 320 ? -27.737 17.690 8.564 1.00 84.50 320 THR A C 1
ATOM 2482 O O . THR A 1 320 ? -26.563 17.797 8.912 1.00 84.50 320 THR A O 1
ATOM 2485 N N . GLU A 1 321 ? -28.634 18.631 8.845 1.00 87.00 321 GLU A N 1
ATOM 2486 C CA . GLU A 1 321 ? -28.365 19.720 9.783 1.00 87.00 321 GLU A CA 1
ATOM 2487 C C . GLU A 1 321 ? -29.111 19.439 11.089 1.00 87.00 321 GLU A C 1
ATOM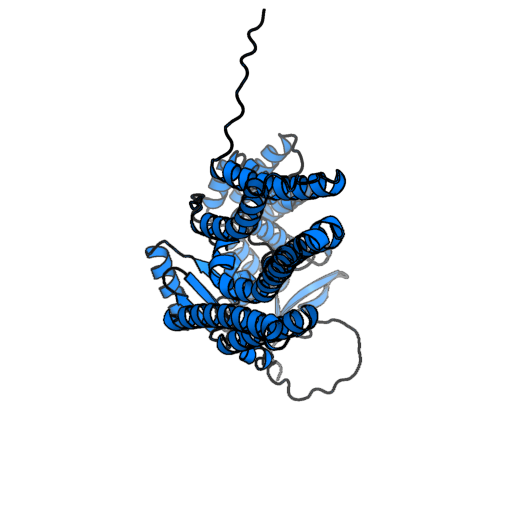 2489 O O . GLU A 1 321 ? -30.335 19.338 11.097 1.00 87.00 321 GLU A O 1
ATOM 2494 N N . GLU A 1 322 ? -28.368 19.278 12.182 1.00 84.69 322 GLU A N 1
ATOM 2495 C CA . GLU A 1 322 ? -28.893 19.026 13.527 1.00 84.69 322 GLU A CA 1
ATOM 2496 C C . GLU A 1 322 ? -28.323 20.081 14.471 1.00 84.69 322 GLU A C 1
ATOM 2498 O O . GLU A 1 322 ? -27.106 20.256 14.547 1.00 84.69 322 GLU A O 1
ATOM 2503 N N . ASP A 1 323 ? -29.195 20.837 15.143 1.00 86.44 323 ASP A N 1
ATOM 2504 C CA . ASP A 1 323 ? -28.815 21.934 16.046 1.00 86.44 323 ASP A CA 1
ATOM 2505 C C . ASP A 1 323 ? -27.838 22.952 15.416 1.00 86.44 323 ASP A C 1
ATOM 2507 O O . ASP A 1 323 ? -26.897 23.435 16.052 1.00 86.44 323 ASP A O 1
ATOM 2511 N N . GLY A 1 324 ? -28.030 23.258 14.126 1.00 84.06 324 GLY A N 1
ATOM 2512 C CA . GLY A 1 324 ? -27.170 24.172 13.362 1.00 84.06 324 GLY A CA 1
ATOM 2513 C C . GLY A 1 324 ? -25.796 23.595 12.997 1.00 84.06 324 GLY A C 1
ATOM 2514 O O . GLY A 1 324 ? -24.884 24.341 12.629 1.00 84.06 324 GLY A O 1
ATOM 2515 N N . ARG A 1 325 ? -25.601 22.276 13.125 1.00 80.06 325 ARG A N 1
ATOM 2516 C CA . ARG A 1 325 ? -24.370 21.572 12.744 1.00 80.06 325 ARG A CA 1
ATOM 2517 C C . ARG A 1 325 ? -24.641 20.577 11.628 1.00 80.06 325 ARG A C 1
ATOM 2519 O O . ARG A 1 325 ? -25.591 19.806 11.683 1.00 80.06 325 ARG A O 1
ATOM 2526 N N . LYS A 1 326 ? -23.750 20.549 10.637 1.00 82.38 326 LYS A N 1
ATOM 2527 C CA . LYS A 1 326 ? -23.762 19.537 9.577 1.00 82.38 326 LYS A CA 1
ATOM 2528 C C . LYS A 1 326 ? -23.277 18.199 10.134 1.00 82.38 326 LYS A C 1
ATOM 2530 O O . LYS A 1 326 ? -22.134 18.097 10.576 1.00 82.38 326 LYS A O 1
ATOM 2535 N N . VAL A 1 327 ? -24.137 17.191 10.098 1.00 84.69 327 VAL A N 1
ATOM 2536 C CA . VAL A 1 327 ? -23.886 15.820 10.543 1.00 84.69 327 VAL A CA 1
ATOM 2537 C C . VAL A 1 327 ? -23.848 14.922 9.314 1.00 84.69 327 VAL A C 1
ATOM 2539 O O . VAL A 1 327 ? -24.813 14.855 8.562 1.00 84.69 327 VAL A O 1
ATOM 2542 N N . THR A 1 328 ? -22.722 14.244 9.096 1.00 86.44 328 THR A N 1
ATOM 2543 C CA . THR A 1 328 ? -22.571 13.291 7.986 1.00 86.44 328 THR A CA 1
ATOM 2544 C C . THR A 1 328 ? -22.854 11.887 8.500 1.00 86.44 328 THR A C 1
ATOM 2546 O O . THR A 1 328 ? -22.238 11.472 9.479 1.00 86.44 328 THR A O 1
ATOM 2549 N N . ARG A 1 329 ? -23.756 11.148 7.853 1.00 86.00 329 ARG A N 1
ATOM 2550 C CA . ARG A 1 329 ? -24.045 9.738 8.162 1.00 86.00 329 ARG A CA 1
ATOM 2551 C C . ARG A 1 329 ? -24.084 8.907 6.891 1.00 86.00 329 ARG A C 1
ATOM 2553 O O . ARG A 1 329 ? -24.405 9.443 5.829 1.00 86.00 329 ARG A O 1
ATOM 2560 N N . ARG A 1 330 ? -23.795 7.606 6.998 1.00 85.44 330 ARG A N 1
ATOM 2561 C CA . ARG A 1 330 ? -23.957 6.687 5.868 1.00 85.44 330 ARG A CA 1
ATOM 2562 C C . ARG A 1 330 ? -25.420 6.302 5.702 1.00 85.44 330 ARG A C 1
ATOM 2564 O O . ARG A 1 330 ? -26.088 6.007 6.687 1.00 85.44 330 ARG A O 1
ATOM 2571 N N . V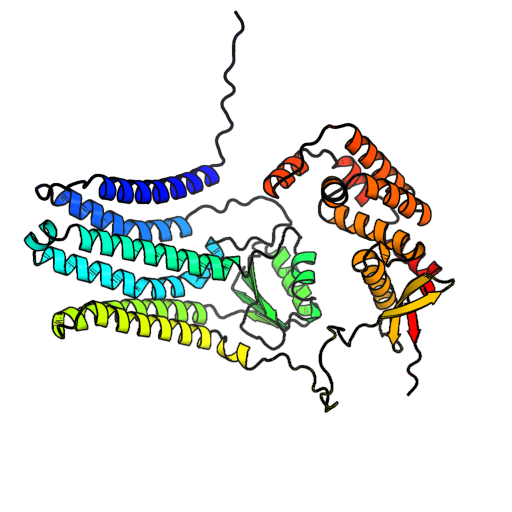AL A 1 331 ? -25.896 6.263 4.468 1.00 83.12 331 VAL A N 1
ATOM 2572 C CA . VAL A 1 331 ? -27.183 5.678 4.102 1.00 83.12 331 VAL A CA 1
ATOM 2573 C C . VAL A 1 331 ? -26.963 4.231 3.724 1.00 83.12 331 VAL A C 1
ATOM 2575 O O . VAL A 1 331 ? -26.217 3.946 2.786 1.00 83.12 331 VAL A O 1
ATOM 2578 N N . VAL A 1 332 ? -27.637 3.332 4.427 1.00 79.88 332 VAL A N 1
ATOM 2579 C CA . VAL A 1 332 ? -27.692 1.918 4.055 1.00 79.88 332 VAL A CA 1
ATOM 2580 C C . VAL A 1 332 ? -29.087 1.644 3.500 1.00 79.88 332 VAL A C 1
ATOM 2582 O O . VAL A 1 332 ? -30.092 2.008 4.116 1.00 79.88 332 VAL A O 1
ATOM 2585 N N . PHE A 1 333 ? -29.141 1.069 2.297 1.00 77.38 333 PHE A N 1
ATOM 2586 C CA . PHE A 1 333 ? -30.383 0.748 1.594 1.00 77.38 333 PHE A CA 1
ATOM 2587 C C . PHE A 1 333 ? -30.677 -0.751 1.707 1.00 77.38 333 PHE A C 1
ATOM 2589 O O . PHE A 1 333 ? -29.870 -1.569 1.269 1.00 77.38 333 PHE A O 1
ATOM 2596 N N . GLY A 1 334 ? -31.864 -1.100 2.210 1.00 74.69 334 GLY A N 1
ATOM 2597 C CA . GLY A 1 334 ? -32.348 -2.484 2.266 1.00 74.69 334 GLY A CA 1
ATOM 2598 C C . GLY A 1 334 ? -31.753 -3.347 3.381 1.00 74.69 334 GLY A C 1
ATOM 2599 O O . GLY A 1 334 ? -30.976 -2.886 4.213 1.00 74.69 334 GLY A O 1
ATOM 2600 N N . GLU A 1 335 ? -32.156 -4.620 3.405 1.00 72.56 335 GLU A N 1
ATOM 2601 C CA . GLU A 1 335 ? -31.556 -5.633 4.278 1.00 72.56 335 GLU A CA 1
ATOM 2602 C C . GLU A 1 335 ? -30.222 -6.083 3.673 1.00 72.56 335 GLU A C 1
ATOM 2604 O O . GLU A 1 335 ? -30.179 -6.877 2.731 1.00 72.56 335 GLU A O 1
ATOM 2609 N N . ALA A 1 336 ? -29.120 -5.539 4.192 1.00 69.50 336 ALA A N 1
ATOM 2610 C CA . ALA A 1 336 ? -27.793 -6.037 3.873 1.00 69.50 336 ALA A CA 1
ATOM 2611 C C . ALA A 1 336 ? -27.653 -7.492 4.360 1.00 69.50 336 ALA A C 1
ATOM 2613 O O . ALA A 1 336 ? -28.048 -7.790 5.491 1.00 69.50 336 ALA A O 1
ATOM 2614 N N . PRO A 1 337 ? -27.072 -8.402 3.555 1.00 71.88 337 PRO A N 1
ATOM 2615 C CA . PRO A 1 337 ? -26.889 -9.798 3.952 1.00 71.88 337 PRO A CA 1
ATOM 2616 C C . PRO A 1 337 ? -25.971 -9.959 5.176 1.00 71.88 337 PRO A C 1
ATOM 2618 O O . PRO A 1 337 ? -26.061 -10.975 5.860 1.00 71.88 337 PRO A O 1
ATOM 2621 N N . ASP A 1 338 ? -25.130 -8.960 5.470 1.00 85.81 338 ASP A N 1
ATOM 2622 C CA . ASP A 1 338 ? -24.305 -8.877 6.677 1.00 85.81 338 ASP A CA 1
ATOM 2623 C C . ASP A 1 338 ? -24.339 -7.446 7.245 1.00 85.81 338 ASP A C 1
ATOM 2625 O O . ASP A 1 338 ? -23.489 -6.600 6.956 1.00 85.81 338 ASP A O 1
ATOM 2629 N N . ARG A 1 339 ? -25.382 -7.157 8.031 1.00 85.62 339 ARG A N 1
ATOM 2630 C CA . ARG A 1 339 ? -25.600 -5.828 8.620 1.00 85.62 339 ARG A CA 1
ATOM 2631 C C . ARG A 1 339 ? -24.472 -5.411 9.566 1.00 85.62 339 ARG A C 1
ATOM 2633 O O . ARG A 1 339 ? -24.139 -4.232 9.616 1.00 85.62 339 ARG A O 1
ATOM 2640 N N . ASP A 1 340 ? -23.855 -6.359 10.267 1.00 89.06 340 ASP A N 1
ATOM 2641 C CA . ASP A 1 340 ? -22.765 -6.072 11.203 1.00 89.06 340 ASP A CA 1
ATOM 2642 C C . ASP A 1 340 ? -21.502 -5.611 10.461 1.00 89.06 340 ASP A C 1
ATOM 2644 O O . ASP A 1 340 ? -20.810 -4.692 10.915 1.00 89.06 340 ASP A O 1
ATOM 2648 N N . ALA A 1 341 ? -21.199 -6.221 9.310 1.00 88.12 341 ALA A N 1
ATOM 2649 C CA . ALA A 1 341 ? -20.096 -5.790 8.456 1.00 88.12 341 ALA A CA 1
ATOM 2650 C C . ALA A 1 341 ? -20.345 -4.403 7.847 1.00 88.12 341 ALA A C 1
ATOM 2652 O O . ALA A 1 341 ? -19.445 -3.560 7.857 1.00 88.12 341 ALA A O 1
ATOM 2653 N N . ASP A 1 342 ? -21.559 -4.134 7.364 1.00 87.38 342 ASP A N 1
ATOM 2654 C CA . ASP A 1 342 ? -21.914 -2.828 6.795 1.00 87.38 342 ASP A CA 1
ATOM 2655 C C . ASP A 1 342 ? -21.910 -1.715 7.845 1.00 87.38 342 ASP A C 1
ATOM 2657 O O . ASP A 1 342 ? -21.400 -0.613 7.596 1.00 87.38 342 ASP A O 1
ATOM 2661 N N . ASP A 1 343 ? -22.408 -2.005 9.047 1.00 92.25 343 ASP A N 1
ATOM 2662 C CA . ASP A 1 343 ? -22.361 -1.066 10.155 1.00 92.25 343 ASP A CA 1
ATOM 2663 C C . ASP A 1 343 ? -20.905 -0.743 10.530 1.00 92.25 343 ASP A C 1
ATOM 2665 O O . ASP A 1 343 ? -20.529 0.426 10.686 1.00 9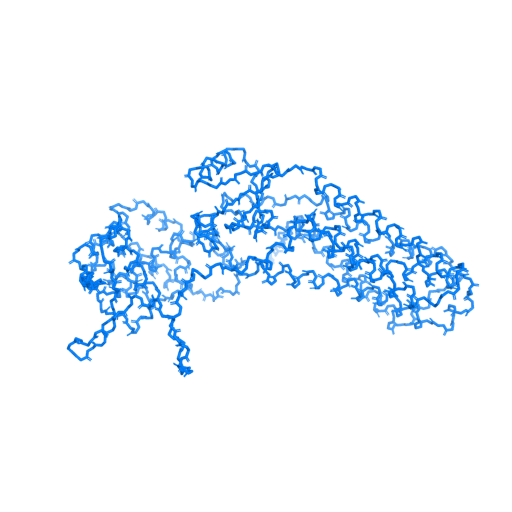2.25 343 ASP A O 1
ATOM 2669 N N . TRP A 1 344 ? -20.054 -1.772 10.612 1.00 94.38 344 TRP A N 1
ATOM 2670 C CA . TRP A 1 344 ? -18.626 -1.612 10.878 1.00 94.38 344 TRP A CA 1
ATOM 2671 C C . TRP A 1 344 ? -17.929 -0.770 9.804 1.00 94.38 344 TRP A C 1
ATOM 2673 O O . TRP A 1 344 ? -17.235 0.196 10.130 1.00 94.38 344 TRP A O 1
ATOM 2683 N N . ASN A 1 345 ? -18.159 -1.081 8.527 1.00 90.62 345 ASN A N 1
ATOM 2684 C CA . ASN A 1 345 ? -17.597 -0.335 7.402 1.00 90.62 345 ASN A CA 1
ATOM 2685 C C . ASN A 1 345 ? -18.035 1.133 7.430 1.00 90.62 345 ASN A C 1
ATOM 2687 O O . ASN A 1 345 ? -17.231 2.023 7.172 1.00 90.62 345 ASN A O 1
ATOM 2691 N N . SER A 1 346 ? -19.283 1.409 7.816 1.00 91.25 346 SER A N 1
ATOM 2692 C CA . SER A 1 346 ? -19.789 2.776 7.985 1.00 91.25 346 SER A CA 1
ATOM 2693 C C . SER A 1 346 ? -19.017 3.557 9.047 1.00 91.25 346 SER A C 1
ATOM 2695 O O . SER A 1 346 ? -18.656 4.714 8.824 1.00 91.25 346 SER A O 1
ATOM 2697 N N . MET A 1 347 ? -18.725 2.932 10.190 1.00 95.25 347 MET A N 1
ATOM 2698 C CA . MET A 1 347 ? -17.897 3.553 11.223 1.00 95.25 347 MET A CA 1
ATOM 2699 C C . MET A 1 347 ? -16.457 3.766 10.750 1.00 95.25 347 MET A C 1
ATOM 2701 O O . MET A 1 347 ? -15.895 4.827 11.022 1.00 95.25 347 MET A O 1
ATOM 2705 N N . VAL A 1 348 ? -15.864 2.797 10.046 1.00 93.25 348 VAL A N 1
ATOM 2706 C CA . VAL A 1 348 ? -14.501 2.920 9.507 1.00 93.25 348 VAL A CA 1
ATOM 2707 C C . VAL A 1 348 ? -14.422 4.062 8.501 1.00 93.25 348 VAL A C 1
ATOM 2709 O O . VAL A 1 348 ? -13.565 4.931 8.637 1.00 93.25 348 VAL A O 1
ATOM 2712 N N . ASP A 1 349 ? -15.344 4.131 7.548 1.00 88.62 349 ASP A N 1
ATOM 2713 C CA . ASP A 1 349 ? -15.377 5.189 6.542 1.00 88.62 349 ASP A CA 1
ATOM 2714 C C . ASP A 1 349 ? -15.540 6.578 7.195 1.00 88.62 349 ASP A C 1
ATOM 2716 O O . ASP A 1 349 ? -14.772 7.505 6.920 1.00 88.62 349 ASP A O 1
ATOM 2720 N N . LEU A 1 350 ? -16.472 6.731 8.144 1.00 91.06 350 LEU A N 1
ATOM 2721 C CA . LEU A 1 350 ? -16.677 8.004 8.848 1.00 91.06 350 LEU A CA 1
ATOM 2722 C C . LEU A 1 350 ? -15.522 8.364 9.787 1.00 91.06 350 LEU A C 1
ATOM 2724 O O . LEU A 1 350 ? -15.135 9.526 9.875 1.00 91.06 350 LEU A O 1
ATOM 2728 N N . GLY A 1 351 ? -14.969 7.396 10.512 1.00 89.38 351 GLY A N 1
ATOM 2729 C CA . GLY A 1 351 ? -13.911 7.621 11.495 1.00 89.38 351 GLY A CA 1
ATOM 2730 C C . GLY A 1 351 ? -12.533 7.821 10.859 1.00 89.38 351 GLY A C 1
ATOM 2731 O O . GLY A 1 351 ? -11.728 8.639 11.330 1.00 89.38 351 GLY A O 1
ATOM 2732 N N . PHE A 1 352 ? -12.259 7.107 9.770 1.00 86.88 352 PHE A N 1
ATOM 2733 C CA . PHE A 1 352 ? -10.954 7.063 9.125 1.00 86.88 352 PHE A CA 1
ATOM 2734 C C . PHE A 1 352 ? -10.863 8.000 7.917 1.00 86.88 352 PHE A C 1
ATOM 2736 O O . PHE A 1 352 ? -9.916 8.787 7.852 1.00 86.88 352 PHE A O 1
ATOM 2743 N N . VAL A 1 353 ? -11.846 7.958 7.008 1.00 85.38 353 VAL A N 1
ATOM 2744 C CA . VAL A 1 353 ? -11.804 8.660 5.711 1.00 85.38 353 VAL A CA 1
ATOM 2745 C C . VAL A 1 353 ? -12.331 10.090 5.813 1.00 85.38 353 VAL A C 1
ATOM 2747 O O . VAL A 1 353 ? -11.734 11.004 5.240 1.00 85.38 353 VAL A O 1
ATOM 2750 N N . LEU A 1 354 ? -13.422 10.317 6.554 1.00 86.25 354 LEU A N 1
ATOM 2751 C CA . LEU A 1 354 ? -13.997 11.658 6.675 1.00 86.25 354 LEU A CA 1
ATOM 2752 C C . LEU A 1 354 ? -13.010 12.616 7.385 1.00 86.25 354 LEU A C 1
ATOM 2754 O O . LEU A 1 354 ? -12.483 12.272 8.449 1.00 86.25 354 LEU A O 1
ATOM 2758 N N . PRO A 1 355 ? -12.770 13.836 6.857 1.00 89.38 355 PRO A N 1
ATOM 2759 C CA . PRO A 1 355 ? -11.942 14.832 7.533 1.00 89.38 355 PRO A CA 1
ATOM 2760 C C . PRO A 1 355 ? -12.455 15.135 8.944 1.00 89.38 355 PRO A C 1
ATOM 2762 O O . PRO A 1 355 ? -13.664 15.257 9.159 1.00 89.38 355 PRO A O 1
ATOM 2765 N N . ARG A 1 356 ? -11.541 15.300 9.909 1.00 91.75 356 ARG A N 1
ATOM 2766 C CA . ARG A 1 356 ? -11.861 15.485 11.340 1.00 91.75 356 ARG A CA 1
ATOM 2767 C C . ARG A 1 356 ? -12.839 16.637 11.582 1.00 91.75 356 ARG A C 1
ATOM 2769 O O . ARG A 1 356 ? -13.692 16.563 12.466 1.00 91.75 356 ARG A O 1
ATOM 2776 N N . GLU A 1 357 ? -12.740 17.697 10.789 1.00 91.25 357 GLU A N 1
ATOM 2777 C CA . GLU A 1 357 ? -13.568 18.902 10.881 1.00 91.25 357 GLU A CA 1
ATOM 2778 C C . GLU A 1 357 ? -15.032 18.619 10.525 1.00 91.25 357 GLU A C 1
ATOM 2780 O O . GLU A 1 357 ? -15.923 19.305 11.020 1.00 91.25 357 GLU A O 1
ATOM 2785 N N . ARG A 1 358 ? -15.278 17.592 9.702 1.00 89.06 358 ARG A N 1
ATOM 2786 C CA . ARG A 1 358 ? -16.613 17.138 9.284 1.00 89.06 358 ARG A CA 1
ATOM 2787 C C . ARG A 1 358 ? -17.181 16.025 10.166 1.00 89.06 358 ARG A C 1
ATOM 2789 O O . ARG A 1 358 ? -18.361 15.710 10.045 1.00 89.06 358 ARG A O 1
ATOM 2796 N N . GLN A 1 359 ? -16.368 15.442 11.044 1.00 92.81 359 GLN A N 1
ATOM 2797 C CA . GLN A 1 359 ? -16.809 14.423 11.993 1.00 92.81 359 GLN A CA 1
ATOM 2798 C C . GLN A 1 359 ? -17.561 15.055 13.168 1.00 92.81 359 GLN A C 1
ATOM 2800 O O . GLN A 1 359 ? -17.120 16.065 13.735 1.00 92.81 359 GLN A O 1
ATOM 2805 N N . THR A 1 360 ? -18.653 14.415 13.588 1.00 94.81 360 THR A N 1
ATOM 2806 C CA . THR A 1 360 ? -19.323 14.737 14.857 1.00 94.81 360 THR A CA 1
ATOM 2807 C C . THR A 1 360 ? -18.424 14.387 16.052 1.00 94.81 360 THR A C 1
ATOM 2809 O O . THR A 1 360 ? -17.512 13.569 15.914 1.00 94.81 360 THR A O 1
ATOM 2812 N N . PRO A 1 361 ? -18.656 14.948 17.257 1.00 96.06 361 PRO A N 1
ATOM 2813 C CA . PRO A 1 361 ? -17.883 14.575 18.447 1.00 96.06 361 PRO A CA 1
ATOM 2814 C C . PRO A 1 361 ? -17.867 13.064 18.719 1.00 96.06 361 PRO A C 1
ATOM 2816 O O . PRO A 1 361 ? -16.834 12.518 19.090 1.00 96.06 361 PRO A O 1
ATOM 2819 N N . LEU A 1 362 ? -18.989 12.390 18.464 1.00 96.56 362 LEU A N 1
ATOM 2820 C CA . LEU A 1 362 ? -19.143 10.942 18.593 1.00 96.56 362 LEU A CA 1
ATOM 2821 C C . LEU A 1 362 ? -18.280 10.193 17.565 1.00 96.56 362 LEU A C 1
ATOM 2823 O O . LEU A 1 362 ? -17.527 9.288 17.914 1.00 96.56 362 LEU A O 1
ATOM 2827 N N . GLN A 1 363 ? -18.320 10.617 16.300 1.00 96.56 363 GLN A N 1
ATOM 2828 C CA . GLN A 1 363 ? -17.505 10.025 15.236 1.00 96.56 363 GLN A CA 1
ATOM 2829 C C . GLN A 1 363 ? -16.004 10.248 15.457 1.00 96.56 363 GLN A C 1
ATOM 2831 O O . GLN A 1 363 ? -15.208 9.382 15.105 1.00 96.56 363 GLN A O 1
ATOM 2836 N N . ARG A 1 364 ? -15.606 11.370 16.075 1.00 97.19 364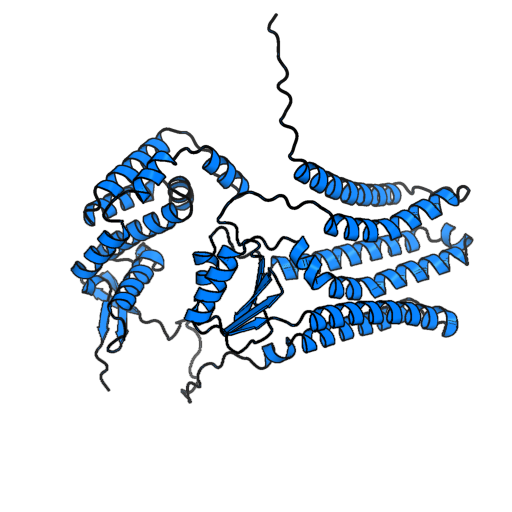 ARG A N 1
ATOM 2837 C CA . ARG A 1 364 ? -14.201 11.641 16.422 1.00 97.19 364 ARG A CA 1
ATOM 2838 C C . ARG A 1 364 ? -13.656 10.653 17.445 1.00 97.19 364 ARG A C 1
ATOM 2840 O O . ARG A 1 364 ? -12.510 10.250 17.302 1.00 97.19 364 ARG A O 1
ATOM 2847 N N . VAL A 1 365 ? -14.466 10.226 18.419 1.00 98.25 365 VAL A N 1
ATOM 2848 C CA . VAL A 1 365 ? -14.061 9.198 19.395 1.00 98.25 365 VAL A CA 1
ATOM 2849 C C . VAL A 1 365 ? -13.677 7.905 18.673 1.00 98.25 365 VAL A C 1
ATOM 2851 O O . VAL A 1 365 ? -12.566 7.409 18.847 1.00 98.25 365 VAL A O 1
ATOM 2854 N N . ALA A 1 366 ? -14.553 7.397 17.802 1.00 97.81 366 ALA A N 1
ATOM 2855 C CA . ALA A 1 366 ? -14.248 6.204 17.015 1.00 97.81 366 ALA A CA 1
ATOM 2856 C C . ALA A 1 366 ? -13.077 6.440 16.046 1.00 97.81 366 ALA A C 1
ATOM 2858 O O . ALA A 1 366 ? -12.192 5.600 15.931 1.00 97.81 366 ALA A O 1
ATOM 2859 N N . GLY A 1 367 ? -13.040 7.594 15.377 1.00 97.06 367 GLY A N 1
ATOM 2860 C CA . GLY A 1 367 ? -12.016 7.925 14.390 1.00 97.06 367 GLY A CA 1
ATOM 2861 C C . GLY A 1 367 ? -10.606 8.060 14.961 1.00 97.06 367 GLY A C 1
ATOM 2862 O O . GLY A 1 367 ? -9.653 7.615 14.322 1.00 97.06 367 GLY A O 1
ATOM 2863 N N . ASP A 1 368 ? -10.454 8.643 16.151 1.00 97.81 368 ASP A N 1
ATOM 2864 C CA . ASP A 1 368 ? -9.155 8.752 16.823 1.00 97.81 368 ASP A CA 1
ATOM 2865 C C . ASP A 1 368 ? -8.656 7.384 17.293 1.00 97.81 368 ASP A C 1
ATOM 2867 O O . ASP A 1 368 ? -7.496 7.043 17.057 1.00 97.81 368 ASP A O 1
ATOM 2871 N N . ALA A 1 369 ? -9.540 6.564 17.865 1.00 98.19 369 ALA A N 1
ATOM 2872 C CA . ALA A 1 369 ? -9.202 5.205 18.275 1.00 98.19 369 ALA A CA 1
ATOM 2873 C C . ALA A 1 369 ? -8.883 4.284 17.082 1.00 98.19 369 ALA A C 1
ATOM 2875 O O . ALA A 1 369 ? -7.890 3.569 17.136 1.00 98.19 369 ALA A O 1
ATOM 2876 N N . LEU A 1 370 ? -9.645 4.345 15.982 1.00 97.50 370 LEU A N 1
ATOM 2877 C CA . LEU A 1 370 ? -9.370 3.583 14.752 1.00 97.50 370 LEU A CA 1
ATOM 2878 C C . LEU A 1 370 ? -8.018 3.949 14.133 1.00 97.50 370 LEU A C 1
ATOM 2880 O O . LEU A 1 370 ? -7.287 3.081 13.663 1.00 97.50 370 LEU A O 1
ATOM 2884 N N . LYS A 1 371 ? -7.670 5.241 14.121 1.00 96.81 371 LYS A N 1
ATOM 2885 C CA . LYS A 1 371 ? -6.363 5.693 13.626 1.00 96.81 371 LYS A CA 1
ATOM 2886 C C . LYS A 1 371 ? -5.238 5.217 14.536 1.00 96.81 371 LYS A C 1
ATOM 2888 O O . LYS A 1 371 ? -4.208 4.795 14.034 1.00 96.81 371 LYS A O 1
ATOM 2893 N N . TYR A 1 372 ? -5.429 5.253 15.851 1.00 98.31 372 TYR A N 1
ATOM 2894 C CA . TYR A 1 372 ? -4.464 4.682 16.785 1.00 98.31 372 TYR A CA 1
ATOM 2895 C C . TYR A 1 372 ? -4.263 3.178 16.569 1.00 98.31 372 TYR A C 1
ATOM 2897 O O . TYR A 1 372 ? -3.120 2.755 16.414 1.00 98.31 372 TYR A O 1
ATOM 2905 N N . ASP A 1 373 ? -5.355 2.415 16.450 1.00 98.19 373 ASP A N 1
ATOM 2906 C CA . ASP A 1 373 ? -5.336 0.976 16.154 1.00 98.19 373 ASP A CA 1
ATOM 2907 C C . ASP A 1 373 ? -4.537 0.684 14.878 1.00 98.19 373 ASP A C 1
ATOM 2909 O O . ASP A 1 373 ? -3.556 -0.056 14.897 1.00 98.19 373 ASP A O 1
ATOM 2913 N N . GLY A 1 374 ? -4.892 1.357 13.780 1.00 95.12 374 GLY A N 1
ATOM 2914 C CA . GLY A 1 374 ? -4.254 1.152 12.482 1.00 95.12 374 GLY A CA 1
ATOM 2915 C C . GLY A 1 374 ? -2.767 1.510 12.451 1.00 95.12 374 GLY A C 1
ATOM 2916 O O . GLY A 1 374 ? -1.989 0.812 11.805 1.00 95.12 374 GLY A O 1
ATOM 2917 N N . GLU A 1 375 ? -2.347 2.572 13.142 1.00 97.00 375 GLU A N 1
ATOM 2918 C CA . GLU A 1 375 ? -0.936 2.980 13.159 1.00 97.00 375 GLU A CA 1
ATOM 2919 C C . GLU A 1 375 ? -0.080 2.046 14.024 1.00 97.00 375 GLU A C 1
ATOM 2921 O O . GLU A 1 375 ? 1.008 1.652 13.597 1.00 97.00 375 GLU A O 1
ATOM 2926 N N . VAL A 1 376 ? -0.572 1.645 15.205 1.00 97.44 376 VAL A N 1
ATOM 2927 C CA . VAL A 1 376 ? 0.162 0.721 16.086 1.00 97.44 376 VAL A CA 1
ATOM 2928 C C . VAL A 1 376 ? 0.250 -0.667 15.462 1.00 97.44 376 VAL A C 1
ATOM 2930 O O . VAL A 1 376 ? 1.340 -1.232 15.425 1.00 97.44 376 VAL A O 1
ATOM 2933 N N . LEU A 1 377 ? -0.841 -1.186 14.888 1.00 94.38 377 LEU A N 1
ATOM 2934 C CA . LEU A 1 377 ? -0.832 -2.471 14.179 1.00 94.38 377 LEU A CA 1
ATOM 2935 C C . LEU A 1 377 ? 0.106 -2.479 12.958 1.00 94.38 377 LEU A C 1
ATOM 2937 O O . LEU A 1 377 ? 0.569 -3.548 12.560 1.00 94.38 377 LEU A O 1
ATOM 2941 N N . ASN A 1 378 ? 0.371 -1.321 12.340 1.00 90.00 378 ASN A N 1
ATOM 2942 C CA . ASN A 1 378 ? 1.218 -1.239 11.148 1.00 90.00 378 ASN A CA 1
ATOM 2943 C C . ASN A 1 378 ? 2.711 -1.053 11.477 1.00 90.00 378 ASN A C 1
ATOM 2945 O O . ASN A 1 378 ? 3.564 -1.678 10.848 1.00 90.00 378 ASN A O 1
ATOM 2949 N N . GLY A 1 379 ? 3.049 -0.237 12.477 1.00 92.31 379 GLY A N 1
ATOM 2950 C CA . GLY A 1 379 ? 4.454 0.034 12.806 1.00 92.31 379 GLY A CA 1
ATOM 2951 C C . GLY A 1 379 ? 4.726 0.429 14.250 1.00 92.31 379 GLY A C 1
ATOM 2952 O O . GLY A 1 379 ? 5.758 1.046 14.518 1.00 92.31 379 GLY A O 1
ATOM 2953 N N . GLY A 1 380 ? 3.827 0.082 15.167 1.00 97.19 380 GLY A N 1
ATOM 2954 C CA . GLY A 1 380 ? 3.959 0.361 16.591 1.00 97.19 380 GLY A CA 1
ATOM 2955 C C . GLY A 1 380 ? 3.719 1.825 16.956 1.00 97.19 380 GLY A C 1
ATOM 2956 O O . GLY A 1 380 ? 3.377 2.676 16.128 1.00 97.19 380 GLY A O 1
ATOM 2957 N N . HIS A 1 381 ? 3.929 2.147 18.230 1.00 98.31 381 HIS A N 1
ATOM 2958 C CA . HIS A 1 381 ? 3.744 3.506 18.742 1.00 98.31 381 HIS A CA 1
ATOM 2959 C C . HIS A 1 381 ? 4.689 4.521 18.083 1.00 98.31 381 HIS A C 1
ATOM 2961 O O . HIS A 1 381 ? 4.322 5.690 17.951 1.00 98.31 381 HIS A O 1
ATOM 2967 N N . LEU A 1 382 ? 5.872 4.095 17.617 1.00 97.25 382 LEU A N 1
ATOM 2968 C CA . LEU A 1 382 ? 6.767 4.966 16.849 1.00 97.25 382 LEU A CA 1
ATOM 2969 C C . LEU A 1 382 ? 6.071 5.497 15.587 1.00 97.25 382 LEU A C 1
ATOM 2971 O O . LEU A 1 382 ? 6.121 6.701 15.331 1.00 97.25 382 LEU A O 1
ATOM 2975 N N . GLN A 1 383 ? 5.392 4.624 14.833 1.00 96.00 383 GLN A N 1
ATOM 2976 C CA . GLN A 1 383 ? 4.651 5.030 13.638 1.00 96.00 383 GLN A CA 1
ATOM 2977 C C . GLN A 1 383 ? 3.545 6.020 13.983 1.00 96.00 383 GLN A C 1
ATOM 2979 O O . GLN A 1 383 ? 3.406 7.053 13.327 1.00 96.00 383 GLN A O 1
ATOM 2984 N N . TYR A 1 384 ? 2.787 5.719 15.038 1.00 97.75 384 TYR A N 1
ATOM 2985 C CA . TYR A 1 384 ? 1.702 6.573 15.496 1.00 97.75 384 TYR A CA 1
ATOM 2986 C C . TYR A 1 384 ? 2.186 8.002 15.777 1.00 97.75 384 TYR A C 1
ATOM 2988 O O . TYR A 1 384 ? 1.605 8.960 15.262 1.00 97.75 384 TYR A O 1
ATOM 2996 N N . PHE A 1 385 ? 3.275 8.172 16.531 1.00 97.50 385 PHE A N 1
ATOM 2997 C CA . PHE A 1 385 ? 3.781 9.507 16.852 1.00 97.50 385 PHE A CA 1
ATOM 2998 C C . PHE A 1 385 ? 4.414 10.229 15.659 1.00 97.50 385 PHE A C 1
ATOM 3000 O O . PHE A 1 385 ? 4.219 11.436 15.533 1.00 97.50 385 PHE A O 1
ATOM 3007 N N . GLU A 1 386 ? 5.124 9.535 14.768 1.00 95.75 386 GLU A N 1
ATOM 3008 C CA . GLU A 1 386 ? 5.688 10.163 13.563 1.00 95.75 386 GLU A CA 1
ATOM 3009 C C . GLU A 1 386 ? 4.588 10.626 12.589 1.00 95.75 386 GLU A C 1
ATOM 3011 O O . GLU A 1 386 ? 4.698 11.702 12.000 1.00 95.75 386 GLU A O 1
ATOM 3016 N N . ASN A 1 387 ? 3.494 9.865 12.460 1.00 94.81 387 ASN A N 1
ATOM 3017 C CA . ASN A 1 387 ? 2.399 10.190 11.539 1.00 94.81 387 ASN A CA 1
ATOM 3018 C C . ASN A 1 387 ? 1.399 11.199 12.115 1.00 94.81 387 ASN A C 1
ATOM 3020 O O . ASN A 1 387 ? 0.836 12.012 11.377 1.00 94.81 387 ASN A O 1
ATOM 3024 N N . ARG A 1 388 ? 1.125 11.125 13.421 1.00 94.50 388 ARG A N 1
ATOM 3025 C CA . ARG A 1 388 ? 0.052 11.895 14.068 1.00 94.50 388 ARG A CA 1
ATOM 3026 C C . ARG A 1 388 ? 0.588 13.012 14.951 1.00 94.50 388 ARG A C 1
ATOM 3028 O O . ARG A 1 388 ? -0.077 14.027 15.102 1.00 94.50 388 ARG A O 1
ATOM 3035 N N . GLY A 1 389 ? 1.782 12.876 15.510 1.00 93.69 389 GLY A N 1
ATOM 3036 C CA . GLY A 1 389 ? 2.336 13.843 16.448 1.00 93.69 389 GLY A CA 1
ATOM 3037 C C . GLY A 1 389 ? 1.630 13.867 17.807 1.00 93.69 389 GLY A C 1
ATOM 3038 O O . GLY A 1 389 ? 0.658 13.164 18.078 1.00 93.69 389 GLY A O 1
ATOM 3039 N N . GLU A 1 390 ? 2.149 14.715 18.688 1.00 94.44 390 GLU A N 1
ATOM 3040 C CA . GLU A 1 390 ? 1.780 14.764 20.104 1.00 94.44 390 GLU A CA 1
ATOM 3041 C C . GLU A 1 390 ? 0.349 15.257 20.364 1.00 94.44 390 GLU A C 1
ATOM 3043 O O . GLU A 1 390 ? -0.357 14.688 21.193 1.00 94.44 390 GLU A O 1
ATOM 3048 N N . ALA A 1 391 ? -0.106 16.287 19.644 1.00 91.56 391 ALA A N 1
ATOM 3049 C CA . ALA A 1 391 ? -1.426 16.882 19.874 1.00 91.56 391 ALA A CA 1
ATOM 3050 C C . ALA A 1 391 ? -2.569 15.872 19.660 1.00 91.56 391 ALA A C 1
ATOM 3052 O O . ALA A 1 391 ? -3.558 15.872 20.391 1.00 91.56 391 ALA A O 1
ATOM 3053 N N . HIS A 1 392 ? -2.408 14.967 18.693 1.00 95.19 392 HIS A N 1
ATOM 3054 C CA . HIS A 1 392 ? -3.387 13.923 18.406 1.00 95.19 392 HIS A CA 1
ATOM 3055 C C . HIS A 1 392 ? -3.382 12.790 19.444 1.00 95.19 392 HIS A C 1
ATOM 3057 O O . HIS A 1 392 ? -4.413 12.138 19.629 1.00 95.19 392 HIS A O 1
ATOM 3063 N N . ALA A 1 393 ? -2.270 12.583 20.156 1.00 97.81 393 ALA A N 1
ATOM 3064 C CA . ALA A 1 393 ? -2.174 11.587 21.221 1.00 97.81 393 ALA A CA 1
ATOM 3065 C C . ALA A 1 393 ? -3.099 11.919 22.393 1.00 97.81 393 ALA A C 1
ATOM 3067 O O . ALA A 1 393 ? -3.788 11.039 22.897 1.00 97.81 393 ALA A O 1
ATOM 3068 N N . GLU A 1 394 ? -3.191 13.189 22.787 1.00 97.62 394 GLU A N 1
ATOM 3069 C CA . GLU A 1 394 ? -4.082 13.601 23.877 1.00 97.62 394 GLU A CA 1
ATOM 3070 C C . GLU A 1 394 ? -5.564 13.443 23.520 1.00 97.62 394 GLU A C 1
ATOM 3072 O O . GLU A 1 394 ? -6.359 12.996 24.348 1.00 97.62 394 GLU A O 1
ATOM 3077 N N . ASP A 1 395 ? -5.936 13.776 22.282 1.00 97.25 395 ASP A N 1
ATOM 3078 C CA . ASP A 1 395 ? -7.282 13.522 21.759 1.00 97.25 395 ASP A CA 1
ATOM 3079 C C . ASP A 1 395 ? -7.605 12.023 21.759 1.00 97.25 395 ASP A C 1
ATOM 3081 O O . ASP A 1 395 ? -8.684 11.616 22.186 1.00 97.25 395 ASP A O 1
ATOM 3085 N N . THR A 1 396 ? -6.642 11.198 21.351 1.00 98.38 396 THR A N 1
ATOM 3086 C CA . THR A 1 396 ? -6.792 9.740 21.318 1.00 98.38 396 THR A CA 1
ATOM 3087 C C . THR A 1 396 ? -6.908 9.154 22.724 1.00 98.38 396 THR A C 1
ATOM 3089 O O . THR A 1 396 ? -7.758 8.303 22.951 1.00 98.38 396 THR A O 1
ATOM 3092 N N . ILE A 1 397 ? -6.142 9.642 23.704 1.00 98.56 397 ILE A N 1
ATOM 3093 C CA . ILE A 1 397 ? -6.268 9.227 25.112 1.00 98.56 397 ILE A CA 1
ATOM 3094 C C . ILE A 1 397 ? -7.684 9.510 25.635 1.00 98.56 397 ILE A C 1
ATOM 3096 O O . ILE A 1 397 ? -8.288 8.638 26.260 1.00 98.56 397 ILE A O 1
ATOM 3100 N N . ARG A 1 398 ? -8.249 10.689 25.333 1.00 98.25 398 ARG A N 1
ATOM 3101 C CA . ARG A 1 398 ? -9.643 11.021 25.683 1.00 98.25 398 ARG A CA 1
ATOM 3102 C C . ARG A 1 398 ? -10.654 10.133 24.956 1.00 98.25 398 ARG A C 1
ATOM 3104 O O . ARG A 1 398 ? -11.666 9.752 25.538 1.00 98.25 398 ARG A O 1
ATOM 3111 N N . ALA A 1 399 ? -10.393 9.791 23.696 1.00 98.19 399 ALA A N 1
ATOM 3112 C CA . ALA A 1 399 ? -11.237 8.872 22.941 1.00 98.19 399 ALA A CA 1
ATOM 3113 C C . ALA A 1 399 ? -11.226 7.458 23.548 1.00 98.19 399 ALA A C 1
ATOM 3115 O O . ALA A 1 399 ? -12.287 6.875 23.753 1.00 98.19 399 ALA A O 1
ATOM 3116 N N . LEU A 1 400 ? -10.051 6.935 23.911 1.00 98.62 400 LEU A N 1
ATOM 3117 C CA . LEU A 1 400 ? -9.902 5.635 24.574 1.00 98.62 400 LEU A CA 1
ATOM 3118 C C . LEU A 1 400 ? -10.616 5.607 25.932 1.00 98.62 400 LEU A C 1
ATOM 3120 O O . LEU A 1 400 ? -11.282 4.624 26.255 1.00 98.62 400 LEU A O 1
ATOM 3124 N N . GLU A 1 401 ? -10.560 6.704 26.690 1.00 98.50 401 GLU A N 1
ATOM 3125 C CA . GLU A 1 401 ? -11.343 6.867 27.918 1.00 98.50 401 GLU A CA 1
ATOM 3126 C C . GLU A 1 401 ? -12.855 6.811 27.646 1.00 98.50 401 GLU A C 1
ATOM 3128 O O . GLU A 1 401 ? -13.575 6.073 28.319 1.00 98.50 401 GLU A O 1
ATOM 3133 N N . ALA A 1 402 ? -13.336 7.530 26.625 1.00 98.25 402 ALA A N 1
ATOM 3134 C CA . ALA A 1 402 ? -14.748 7.539 26.234 1.00 98.25 402 ALA A CA 1
ATOM 3135 C C . ALA A 1 402 ? -15.253 6.167 25.742 1.00 98.25 402 ALA A C 1
ATOM 3137 O O . ALA A 1 402 ? -16.436 5.857 25.899 1.00 98.25 402 ALA A O 1
ATOM 3138 N N . LEU A 1 403 ? -14.364 5.339 25.184 1.00 98.31 403 LEU A N 1
ATOM 3139 C CA . LEU A 1 403 ? -14.633 3.941 24.827 1.00 98.31 403 LEU A CA 1
ATOM 3140 C C . LEU A 1 403 ? -14.627 2.994 26.040 1.00 98.31 403 LEU A C 1
ATOM 3142 O O . LEU A 1 403 ? -15.109 1.868 25.936 1.00 98.31 403 LEU A O 1
ATOM 3146 N N . GLY A 1 404 ? -14.079 3.421 27.182 1.00 98.31 404 GLY A N 1
ATOM 3147 C CA . GLY A 1 404 ? -13.820 2.557 28.336 1.00 98.31 404 GLY A CA 1
ATOM 3148 C C . GLY A 1 404 ? -12.584 1.661 28.180 1.00 98.31 404 GLY A C 1
ATOM 3149 O O . GLY A 1 404 ? -12.382 0.764 28.999 1.00 98.31 404 GLY A O 1
ATOM 3150 N N . ALA A 1 405 ? -11.742 1.910 27.174 1.00 98.38 405 ALA A N 1
ATOM 3151 C CA . ALA A 1 405 ? -10.551 1.129 26.839 1.00 98.38 405 ALA A CA 1
ATOM 3152 C C . ALA A 1 405 ? -9.350 1.508 27.732 1.00 98.38 405 ALA A C 1
ATOM 3154 O O . ALA A 1 405 ? -8.334 2.017 27.257 1.00 98.38 405 ALA A O 1
ATOM 3155 N N . ARG A 1 406 ? -9.479 1.291 29.049 1.00 98.44 406 ARG A N 1
ATOM 3156 C CA . ARG A 1 406 ? -8.527 1.778 30.071 1.00 98.44 406 ARG A CA 1
ATOM 3157 C C . ARG A 1 406 ? -7.095 1.266 29.896 1.00 98.44 406 ARG A C 1
ATOM 3159 O O . ARG A 1 406 ? -6.162 2.037 30.096 1.00 98.44 406 ARG A O 1
ATOM 3166 N N . ASP A 1 407 ? -6.915 0.008 29.501 1.00 98.38 407 ASP A N 1
ATOM 3167 C CA . ASP A 1 407 ? -5.575 -0.562 29.298 1.00 98.38 407 ASP A CA 1
ATOM 3168 C C . ASP A 1 407 ? -4.876 0.108 28.109 1.00 98.38 407 ASP A C 1
ATOM 3170 O O . ASP A 1 407 ? -3.765 0.619 28.243 1.00 98.38 407 ASP A O 1
ATOM 3174 N N . HIS A 1 408 ? -5.576 0.222 26.976 1.00 98.62 408 HIS A N 1
ATOM 3175 C CA . HIS A 1 408 ? -5.101 0.948 25.792 1.00 98.62 408 HIS A CA 1
ATOM 3176 C C . HIS A 1 408 ? -4.804 2.421 26.108 1.00 98.62 408 HIS A C 1
ATOM 3178 O O . HIS A 1 408 ? -3.776 2.954 25.694 1.00 98.62 408 HIS A O 1
ATOM 3184 N N . GLN A 1 409 ? -5.664 3.076 26.897 1.00 98.69 409 GLN A N 1
ATOM 3185 C CA . GLN A 1 409 ? -5.452 4.448 27.370 1.00 98.69 409 GLN A CA 1
ATOM 3186 C C . GLN A 1 409 ? -4.154 4.572 28.185 1.00 98.69 409 GLN A C 1
ATOM 3188 O O . GLN A 1 409 ? -3.371 5.501 27.964 1.00 98.69 409 GLN A O 1
ATOM 3193 N N . ALA A 1 410 ? -3.918 3.656 29.127 1.00 98.62 410 ALA A N 1
ATOM 3194 C CA . ALA A 1 410 ? -2.721 3.650 29.963 1.00 98.62 410 ALA A CA 1
ATOM 3195 C C . ALA A 1 410 ? -1.450 3.416 29.132 1.00 98.62 410 ALA A C 1
ATOM 3197 O O . ALA A 1 410 ? -0.458 4.124 29.324 1.00 98.62 410 ALA A O 1
ATOM 3198 N N . ILE A 1 411 ? -1.501 2.492 28.167 1.00 98.69 411 ILE A N 1
ATOM 3199 C CA . ILE A 1 411 ? -0.391 2.197 27.253 1.00 98.69 411 ILE A CA 1
ATOM 3200 C C . ILE A 1 411 ? -0.040 3.430 26.416 1.00 98.69 411 ILE A C 1
ATOM 3202 O O . ILE A 1 411 ? 1.116 3.858 26.426 1.00 98.69 411 ILE A O 1
ATOM 3206 N N . LEU A 1 412 ? -1.022 4.067 25.765 1.00 98.62 412 LEU A N 1
ATOM 3207 C CA . LEU A 1 412 ? -0.771 5.273 24.971 1.00 98.62 412 LEU A CA 1
ATOM 3208 C C . LEU A 1 412 ? -0.276 6.441 25.837 1.00 98.62 412 LEU A C 1
ATOM 3210 O O . LEU A 1 412 ? 0.587 7.205 25.410 1.00 98.62 412 LEU A O 1
ATOM 3214 N N . THR A 1 413 ? -0.768 6.568 27.071 1.00 98.56 413 THR A N 1
ATOM 3215 C CA . THR A 1 413 ? -0.289 7.585 28.022 1.00 98.56 413 THR A CA 1
ATOM 3216 C C . THR A 1 413 ? 1.186 7.368 28.371 1.00 98.56 413 THR A C 1
ATOM 3218 O O . THR A 1 413 ? 1.972 8.319 28.356 1.00 98.56 413 THR A O 1
ATOM 3221 N N . ALA A 1 414 ? 1.590 6.122 28.635 1.00 98.56 414 ALA A N 1
ATOM 3222 C CA . ALA A 1 414 ? 2.986 5.772 28.884 1.00 98.56 414 ALA A CA 1
ATOM 3223 C C . ALA A 1 414 ? 3.860 5.993 27.638 1.00 98.56 414 ALA A C 1
ATOM 3225 O O . ALA A 1 414 ? 4.949 6.562 27.743 1.00 98.56 414 ALA A O 1
ATOM 3226 N N . ALA A 1 415 ? 3.359 5.630 26.454 1.00 98.31 415 ALA A N 1
ATOM 3227 C CA . ALA A 1 415 ? 4.035 5.868 25.184 1.00 98.31 415 ALA A CA 1
ATOM 3228 C C . ALA A 1 415 ? 4.225 7.368 24.916 1.00 98.31 415 ALA A C 1
ATOM 3230 O O . ALA A 1 415 ? 5.305 7.790 24.514 1.00 98.31 415 ALA A O 1
ATOM 3231 N N . LEU A 1 416 ? 3.224 8.199 25.222 1.00 98.31 416 LEU A N 1
ATOM 3232 C CA . LEU A 1 416 ? 3.308 9.652 25.087 1.00 98.31 416 LEU A CA 1
ATOM 3233 C C . LEU A 1 416 ? 4.315 10.265 26.073 1.00 98.31 416 LEU A C 1
ATOM 3235 O O . LEU A 1 416 ? 5.046 11.189 25.717 1.00 98.31 416 LEU A O 1
ATOM 3239 N N . ALA A 1 417 ? 4.395 9.749 27.300 1.00 97.94 417 ALA A N 1
ATOM 3240 C CA . ALA A 1 417 ? 5.406 10.176 28.265 1.00 97.94 417 ALA A CA 1
ATOM 3241 C C . ALA A 1 417 ? 6.828 9.816 27.797 1.00 97.94 417 ALA A C 1
ATOM 3243 O O . ALA A 1 417 ? 7.723 10.663 27.839 1.00 97.94 417 ALA A O 1
ATOM 3244 N N . ALA A 1 418 ? 7.025 8.594 27.287 1.00 97.44 418 ALA A N 1
ATOM 3245 C CA . ALA A 1 418 ? 8.286 8.166 26.681 1.00 97.44 418 ALA A CA 1
ATOM 3246 C C . ALA A 1 418 ? 8.633 9.008 25.441 1.00 97.44 418 ALA A C 1
ATOM 3248 O O . ALA A 1 418 ? 9.781 9.434 25.278 1.00 97.44 418 ALA A O 1
ATOM 3249 N N . TRP A 1 419 ? 7.628 9.340 24.620 1.00 96.56 419 TRP A N 1
ATOM 3250 C CA . TRP A 1 419 ? 7.764 10.277 23.515 1.00 96.56 419 TRP A CA 1
ATOM 3251 C C . TRP A 1 419 ? 8.291 11.628 24.030 1.00 96.56 419 TRP A C 1
ATOM 3253 O O . TRP A 1 419 ? 9.416 12.020 23.740 1.00 96.56 419 TRP A O 1
ATOM 3263 N N . ARG A 1 420 ? 7.582 12.316 24.918 1.00 96.88 420 ARG A N 1
ATOM 3264 C CA . ARG A 1 420 ? 8.008 13.633 25.437 1.00 96.88 420 ARG A CA 1
ATOM 3265 C C . ARG A 1 420 ? 9.384 13.646 26.120 1.00 96.88 420 ARG A C 1
ATOM 3267 O O . ARG A 1 420 ? 10.057 14.673 26.108 1.00 96.88 420 ARG A O 1
ATOM 3274 N N . GLY A 1 421 ? 9.819 12.524 26.693 1.00 96.38 421 GLY A N 1
ATOM 3275 C CA . GLY A 1 421 ? 11.093 12.408 27.408 1.00 96.38 421 GLY A CA 1
ATOM 3276 C C . GLY A 1 421 ? 12.359 12.503 26.546 1.00 96.38 421 GLY A C 1
ATOM 3277 O O . GLY A 1 421 ? 13.452 12.599 27.105 1.00 96.38 421 GLY A O 1
ATOM 3278 N N . GLN A 1 422 ? 12.255 12.482 25.212 1.00 92.56 422 GLN A N 1
ATOM 3279 C CA . GLN A 1 422 ? 13.421 12.525 24.324 1.00 92.56 422 GLN A CA 1
ATOM 3280 C C . GLN A 1 422 ? 13.311 13.631 23.271 1.00 92.56 422 GLN A C 1
ATOM 3282 O O . GLN A 1 422 ? 12.275 13.826 22.639 1.00 92.56 422 GLN A O 1
ATOM 3287 N N . SER A 1 423 ? 14.428 14.318 23.021 1.00 91.69 423 SER A N 1
ATOM 3288 C CA . SER A 1 423 ? 14.560 15.213 21.869 1.00 91.69 423 SER A CA 1
ATOM 3289 C C . SER A 1 423 ? 14.788 14.377 20.609 1.00 91.69 423 SER A C 1
ATOM 3291 O O . SER A 1 423 ? 15.806 13.689 20.495 1.00 91.69 423 SER A O 1
ATOM 3293 N N . ARG A 1 424 ? 13.844 14.423 19.664 1.00 91.62 424 ARG A N 1
ATOM 3294 C CA . ARG A 1 424 ? 13.912 13.667 18.406 1.00 91.62 424 ARG A CA 1
ATOM 3295 C C . ARG A 1 424 ? 14.189 14.577 17.222 1.00 91.62 424 ARG A C 1
ATOM 3297 O O . ARG A 1 424 ? 13.730 15.716 17.153 1.00 91.62 424 ARG A O 1
ATOM 3304 N N . LYS A 1 425 ? 14.947 14.044 16.266 1.00 93.44 425 LYS A N 1
ATOM 3305 C CA . LYS A 1 425 ? 15.049 14.620 14.925 1.00 93.44 425 LYS A CA 1
ATOM 3306 C C . LYS A 1 425 ? 13.930 14.015 14.074 1.00 93.44 425 LYS A C 1
ATOM 3308 O O . LYS A 1 425 ? 13.731 12.809 14.185 1.00 93.44 425 LYS A O 1
ATOM 3313 N N . PRO A 1 426 ? 13.245 14.805 13.229 1.00 90.81 426 PRO A N 1
ATOM 3314 C CA . PRO A 1 426 ? 12.226 14.270 12.331 1.00 90.81 426 PRO A CA 1
ATOM 3315 C C . PRO A 1 426 ? 12.809 13.185 11.428 1.00 90.81 426 PRO A C 1
ATOM 3317 O O . PRO A 1 426 ? 13.859 13.413 10.815 1.00 90.81 426 PRO A O 1
ATOM 3320 N N . ILE A 1 427 ? 12.119 12.052 11.315 1.00 93.00 427 ILE A N 1
ATOM 3321 C CA . ILE A 1 427 ? 12.510 10.956 10.431 1.00 93.00 427 ILE A CA 1
ATOM 3322 C C . ILE A 1 427 ? 12.188 11.349 8.984 1.00 93.00 427 ILE A C 1
ATOM 3324 O O . ILE A 1 427 ? 11.059 11.695 8.648 1.00 93.00 427 ILE A O 1
ATOM 3328 N N . ARG A 1 428 ? 13.185 11.322 8.091 1.00 91.69 428 ARG A N 1
ATOM 3329 C CA . ARG A 1 428 ? 13.051 11.836 6.709 1.00 91.69 428 ARG A CA 1
ATOM 3330 C C . ARG A 1 428 ? 12.947 10.753 5.645 1.00 91.69 428 ARG A C 1
ATOM 3332 O O . ARG A 1 428 ? 12.783 11.063 4.466 1.00 91.69 428 ARG A O 1
ATOM 3339 N N . SER A 1 429 ? 13.113 9.488 6.017 1.00 89.38 429 SER A N 1
ATOM 3340 C CA . SER A 1 429 ? 13.083 8.378 5.066 1.00 89.38 429 SER A CA 1
ATOM 3341 C C . SER A 1 429 ? 12.662 7.068 5.721 1.00 89.38 429 SER A C 1
ATOM 3343 O O . SER A 1 429 ? 12.928 6.845 6.897 1.00 89.38 429 SER A O 1
ATOM 3345 N N . ALA A 1 430 ? 12.109 6.150 4.928 1.00 80.38 430 ALA A N 1
ATOM 3346 C CA . ALA A 1 430 ? 11.759 4.805 5.392 1.00 80.38 430 ALA A CA 1
ATOM 3347 C C . ALA A 1 430 ? 12.967 4.016 5.943 1.00 80.38 430 ALA A C 1
ATOM 3349 O O . ALA A 1 430 ? 12.822 3.195 6.842 1.00 80.38 430 ALA A O 1
ATOM 3350 N N . LEU A 1 431 ? 14.181 4.270 5.432 1.00 82.69 431 LEU A N 1
ATOM 3351 C CA . LEU A 1 431 ? 15.399 3.641 5.957 1.00 82.69 431 LEU A CA 1
ATOM 3352 C C . LEU A 1 431 ? 15.755 4.170 7.351 1.00 82.69 431 LEU A C 1
ATOM 3354 O O . LEU A 1 431 ? 16.202 3.406 8.202 1.00 82.69 431 LEU A O 1
ATOM 3358 N N . GLU A 1 432 ? 15.592 5.474 7.568 1.00 90.19 432 GLU A N 1
ATOM 3359 C CA . GLU A 1 432 ? 15.784 6.094 8.880 1.00 90.19 432 GLU A CA 1
ATOM 3360 C C . GLU A 1 432 ? 14.724 5.602 9.868 1.00 90.19 432 GLU A C 1
ATOM 3362 O O . GLU A 1 432 ? 15.085 5.203 10.972 1.00 90.19 432 GLU A O 1
ATOM 3367 N N . TYR A 1 433 ? 13.467 5.498 9.423 1.00 91.56 433 TYR A N 1
ATOM 3368 C CA . TYR A 1 433 ? 12.375 4.901 10.189 1.00 91.56 433 TYR A CA 1
ATOM 3369 C C . TYR A 1 433 ? 12.713 3.481 10.645 1.00 91.56 433 TYR A C 1
ATOM 3371 O O . TYR A 1 433 ? 12.723 3.202 11.836 1.00 91.56 433 TYR A O 1
ATOM 3379 N N . SER A 1 434 ? 13.081 2.596 9.712 1.00 87.31 434 SER A N 1
ATOM 3380 C CA . SER A 1 434 ? 13.410 1.202 10.028 1.00 87.31 434 SER A CA 1
ATOM 3381 C C . SER A 1 434 ? 14.580 1.082 11.007 1.00 87.31 434 SER A C 1
ATOM 3383 O O . SER A 1 434 ? 14.548 0.239 11.899 1.00 87.31 434 SER A O 1
ATOM 3385 N N . ARG A 1 435 ? 15.606 1.937 10.889 1.00 91.50 435 ARG A N 1
ATOM 3386 C CA . ARG A 1 435 ? 16.705 1.963 11.868 1.00 91.50 435 ARG A CA 1
ATOM 3387 C C . ARG A 1 435 ? 16.215 2.363 13.249 1.00 91.50 435 ARG A C 1
ATOM 3389 O O . ARG A 1 435 ? 16.610 1.718 14.208 1.00 91.50 435 ARG A O 1
ATOM 3396 N N . LYS A 1 436 ? 15.380 3.400 13.325 1.00 92.12 436 LYS A N 1
ATOM 3397 C CA . LYS A 1 436 ? 14.844 3.911 14.584 1.00 92.12 436 LYS A CA 1
ATOM 3398 C C . LYS A 1 436 ? 13.898 2.905 15.244 1.00 92.12 436 LYS A C 1
ATOM 3400 O O . LYS A 1 436 ? 14.018 2.675 16.438 1.00 92.12 436 LYS A O 1
ATOM 3405 N N . ALA A 1 437 ? 13.035 2.253 14.466 1.00 90.88 437 ALA A N 1
ATOM 3406 C CA . ALA A 1 437 ? 12.167 1.177 14.941 1.00 90.88 437 ALA A CA 1
ATOM 3407 C C . ALA A 1 437 ? 12.982 0.018 15.542 1.00 90.88 437 ALA A C 1
ATOM 3409 O O . ALA A 1 437 ? 12.682 -0.438 16.636 1.00 90.88 437 ALA A O 1
ATOM 3410 N N . ASN A 1 438 ? 14.088 -0.376 14.899 1.00 90.94 438 ASN A N 1
ATOM 3411 C CA . ASN A 1 438 ? 14.981 -1.429 15.401 1.00 90.94 438 ASN A CA 1
ATOM 3412 C C . ASN A 1 438 ? 15.749 -1.062 16.686 1.00 90.94 438 ASN A C 1
ATOM 3414 O O . ASN A 1 438 ? 16.422 -1.923 17.251 1.00 90.94 438 ASN A O 1
ATOM 3418 N N . GLU A 1 439 ? 15.709 0.194 17.142 1.00 95.38 439 GLU A N 1
ATOM 3419 C CA . GLU A 1 439 ? 16.233 0.559 18.465 1.00 95.38 439 GLU A CA 1
ATOM 3420 C C . GLU A 1 439 ? 15.312 0.080 19.598 1.00 95.38 439 GLU A C 1
ATOM 3422 O O . GLU A 1 439 ? 15.730 0.090 20.755 1.00 95.38 439 GLU A O 1
ATOM 3427 N N . GLY A 1 440 ? 14.087 -0.347 19.273 1.00 95.38 440 GLY A N 1
ATOM 3428 C CA . GLY A 1 440 ? 13.156 -0.979 20.203 1.00 95.38 440 GLY A CA 1
ATOM 3429 C C . GLY A 1 440 ? 12.586 -0.039 21.262 1.00 95.38 440 GLY A C 1
ATOM 3430 O O . GLY A 1 440 ? 12.239 -0.466 22.361 1.00 95.38 440 GLY A O 1
ATOM 3431 N N . GLU A 1 441 ? 12.519 1.264 20.963 1.00 95.94 441 GLU A N 1
ATOM 3432 C CA . GLU A 1 441 ? 12.109 2.306 21.918 1.00 95.94 441 GLU A CA 1
ATOM 3433 C C . GLU A 1 441 ? 10.715 2.049 22.516 1.00 95.94 441 GLU A C 1
ATOM 3435 O O . GLU A 1 441 ? 10.487 2.343 23.690 1.00 95.94 441 GLU A O 1
ATOM 3440 N N . PHE A 1 442 ? 9.805 1.475 21.723 1.00 97.81 442 PHE A N 1
ATOM 3441 C CA . PHE A 1 442 ? 8.417 1.219 22.107 1.00 97.81 442 PHE A CA 1
ATOM 3442 C C . PHE A 1 442 ? 8.058 -0.271 22.208 1.00 97.81 442 PHE A C 1
ATOM 3444 O O . PHE A 1 442 ? 6.927 -0.572 22.577 1.00 97.81 442 PHE A O 1
ATOM 3451 N N . ASP A 1 443 ? 8.996 -1.203 21.998 1.00 97.81 443 ASP A N 1
ATOM 3452 C CA . ASP A 1 443 ? 8.711 -2.647 21.874 1.00 97.81 443 ASP A CA 1
ATOM 3453 C C . ASP A 1 443 ? 7.924 -3.220 23.061 1.00 97.81 443 ASP A C 1
ATOM 3455 O O . ASP A 1 443 ? 7.013 -4.033 22.895 1.00 97.81 443 ASP A O 1
ATOM 3459 N N . ALA A 1 444 ? 8.252 -2.785 24.282 1.00 98.25 444 ALA A N 1
ATOM 3460 C CA . ALA A 1 444 ? 7.563 -3.236 25.489 1.00 98.25 444 ALA A CA 1
ATOM 3461 C C . ALA A 1 444 ? 6.110 -2.734 25.563 1.00 98.25 444 ALA A C 1
ATOM 3463 O O . ALA A 1 444 ? 5.245 -3.443 26.076 1.00 98.25 444 ALA A O 1
ATOM 3464 N N . LEU A 1 445 ? 5.841 -1.523 25.068 1.00 98.44 445 LEU A N 1
ATOM 3465 C CA . LEU A 1 445 ? 4.506 -0.921 25.035 1.00 98.44 445 LEU A CA 1
ATOM 3466 C C . LEU A 1 445 ? 3.687 -1.464 23.861 1.00 98.44 445 LEU A C 1
ATOM 3468 O O . LEU A 1 445 ? 2.509 -1.758 24.036 1.00 98.44 445 LEU A O 1
ATOM 3472 N N . ASP A 1 446 ? 4.320 -1.680 22.708 1.00 98.31 446 ASP A N 1
ATOM 3473 C CA . ASP A 1 446 ? 3.727 -2.381 21.566 1.00 98.31 446 ASP A CA 1
ATOM 3474 C C . ASP A 1 446 ? 3.304 -3.800 21.976 1.00 98.31 446 ASP A C 1
ATOM 3476 O O . ASP A 1 446 ? 2.168 -4.208 21.754 1.00 98.31 446 ASP A O 1
ATOM 3480 N N . SER A 1 447 ? 4.169 -4.530 22.687 1.00 97.50 447 SER A N 1
ATOM 3481 C CA . SER A 1 447 ? 3.844 -5.865 23.210 1.00 97.50 447 SER A CA 1
ATOM 3482 C C . SER A 1 447 ? 2.668 -5.846 24.192 1.00 97.50 447 SER A C 1
ATOM 3484 O O . SER A 1 447 ? 1.811 -6.726 24.137 1.00 97.50 447 SER A O 1
ATOM 3486 N N . GLN A 1 448 ? 2.600 -4.847 25.081 1.00 98.38 448 GLN A N 1
ATOM 3487 C CA . GLN A 1 448 ? 1.461 -4.675 25.993 1.00 98.38 448 GLN A CA 1
ATOM 3488 C C . GLN A 1 448 ? 0.168 -4.383 25.235 1.00 98.38 448 GLN A C 1
ATOM 3490 O O . GLN A 1 448 ? -0.872 -4.934 25.582 1.00 98.38 448 GLN A O 1
ATOM 3495 N N . TYR A 1 449 ? 0.241 -3.562 24.189 1.00 98.50 449 TYR A N 1
ATOM 3496 C CA . TYR A 1 449 ? -0.894 -3.253 23.332 1.00 98.50 449 TYR A CA 1
ATOM 3497 C C . TYR A 1 449 ? -1.453 -4.511 22.659 1.00 98.50 449 TYR A C 1
ATOM 3499 O O . TYR A 1 449 ? -2.650 -4.774 22.755 1.00 98.50 449 TYR A O 1
ATOM 3507 N N . TYR A 1 450 ? -0.591 -5.347 22.070 1.00 96.88 450 TYR A N 1
ATOM 3508 C CA . TYR A 1 450 ? -1.013 -6.608 21.448 1.00 96.88 450 TYR A CA 1
ATOM 3509 C C . TYR A 1 450 ? -1.548 -7.640 22.452 1.00 96.88 450 TYR A C 1
ATOM 3511 O O . TYR A 1 450 ? -2.351 -8.497 22.087 1.00 96.88 450 TYR A O 1
ATOM 3519 N N . ALA A 1 451 ? -1.103 -7.580 23.709 1.00 97.44 451 ALA A N 1
ATOM 3520 C CA . ALA A 1 451 ? -1.548 -8.482 24.769 1.00 97.44 451 ALA A CA 1
ATOM 3521 C C . ALA A 1 451 ? -2.832 -8.016 25.481 1.00 97.44 451 ALA A C 1
ATOM 3523 O O . ALA A 1 451 ? -3.432 -8.807 26.213 1.00 97.44 451 ALA A O 1
ATOM 3524 N N . ALA A 1 452 ? -3.245 -6.757 25.306 1.00 98.00 452 ALA A N 1
ATOM 3525 C CA . ALA A 1 452 ? -4.398 -6.188 25.992 1.00 98.00 452 ALA A CA 1
ATOM 3526 C C . ALA A 1 452 ? -5.701 -6.902 25.593 1.00 98.00 452 ALA A C 1
ATOM 3528 O O . ALA A 1 452 ? -5.941 -7.196 24.421 1.00 98.00 452 ALA A O 1
ATOM 3529 N N . GLN A 1 453 ? -6.551 -7.181 26.586 1.00 97.25 453 GLN A N 1
ATOM 3530 C CA . GLN A 1 453 ? -7.834 -7.860 26.407 1.00 97.25 453 GLN A CA 1
ATOM 3531 C C . GLN A 1 453 ? -8.935 -7.136 27.196 1.00 97.25 453 GLN A C 1
ATOM 3533 O O . GLN A 1 453 ? -8.773 -6.938 28.400 1.00 97.25 453 GLN A O 1
ATOM 3538 N N . PRO A 1 454 ? -10.080 -6.794 26.575 1.00 98.12 454 PRO A N 1
ATOM 3539 C CA . PRO A 1 454 ? -10.391 -6.930 25.148 1.00 98.12 454 PRO A CA 1
ATOM 3540 C C . PRO A 1 454 ? -9.470 -6.111 24.231 1.00 98.12 454 PRO A C 1
ATOM 3542 O O . PRO A 1 454 ? -8.883 -5.106 24.647 1.00 98.12 454 PRO A O 1
ATOM 3545 N N . ASP A 1 455 ? -9.363 -6.527 22.969 1.00 97.50 455 ASP A N 1
ATOM 3546 C CA . ASP A 1 455 ? -8.695 -5.716 21.951 1.00 97.50 455 ASP A CA 1
ATOM 3547 C C . ASP A 1 455 ? -9.472 -4.413 21.674 1.00 97.50 455 ASP A C 1
ATOM 3549 O O . ASP A 1 455 ? -10.650 -4.260 22.022 1.00 97.50 455 ASP A O 1
ATOM 3553 N N . LEU A 1 456 ? -8.805 -3.429 21.069 1.00 97.88 456 LEU A N 1
ATOM 3554 C CA . LEU A 1 456 ? -9.411 -2.120 20.826 1.00 97.88 456 LEU A CA 1
ATOM 3555 C C . LEU A 1 456 ? -10.602 -2.200 19.851 1.00 97.88 456 LEU A C 1
ATOM 3557 O O . LEU A 1 456 ? -11.591 -1.481 20.015 1.00 97.88 456 LEU A O 1
ATOM 3561 N N . ASN A 1 457 ? -10.565 -3.135 18.897 1.00 97.19 457 ASN A N 1
ATOM 3562 C CA . ASN A 1 457 ? -11.674 -3.394 17.978 1.00 97.19 457 ASN A CA 1
ATOM 3563 C C . ASN A 1 457 ? -12.944 -3.867 18.701 1.00 97.19 457 ASN A C 1
ATOM 3565 O O . ASN A 1 457 ? -14.047 -3.464 18.329 1.00 97.19 457 ASN A O 1
ATOM 3569 N N . SER A 1 458 ? -12.819 -4.643 19.775 1.00 97.75 458 SER A N 1
ATOM 3570 C CA . SER A 1 458 ? -13.946 -5.066 20.611 1.00 97.75 458 SER A CA 1
ATOM 3571 C C . SER A 1 458 ? -14.626 -3.872 21.287 1.00 97.75 458 SER A C 1
ATOM 3573 O O . SER A 1 458 ? -15.856 -3.769 21.274 1.00 97.75 458 SER A O 1
ATOM 3575 N N . TYR A 1 459 ? -13.843 -2.921 21.810 1.00 98.44 459 TYR A N 1
ATOM 3576 C CA . TYR A 1 459 ? -14.377 -1.673 22.369 1.00 98.44 459 TYR A CA 1
ATOM 3577 C C . TYR A 1 459 ? -15.066 -0.815 21.302 1.00 98.44 459 TYR A C 1
ATOM 3579 O O . TYR A 1 459 ? -16.157 -0.296 21.537 1.00 98.44 459 TYR A O 1
ATOM 3587 N N . LEU A 1 460 ? -14.469 -0.703 20.114 1.00 98.06 460 LEU A N 1
ATOM 3588 C CA . LEU A 1 460 ? -15.051 0.018 18.981 1.00 98.06 460 LEU A CA 1
ATOM 3589 C C . LEU A 1 460 ? -16.378 -0.602 18.519 1.00 98.06 460 LEU A C 1
ATOM 3591 O O . LEU A 1 460 ? -17.334 0.130 18.271 1.00 98.06 460 LEU A O 1
ATOM 3595 N N . ARG A 1 461 ? -16.486 -1.936 18.467 1.00 97.44 461 ARG A N 1
ATOM 3596 C CA . ARG A 1 461 ? -17.744 -2.635 18.142 1.00 97.44 461 ARG A CA 1
ATOM 3597 C C . ARG A 1 461 ? -18.827 -2.378 19.185 1.00 97.44 461 ARG A C 1
ATOM 3599 O O . ARG A 1 461 ? -19.958 -2.063 18.824 1.00 97.44 461 ARG A O 1
ATOM 3606 N N . ALA A 1 462 ? -18.485 -2.448 20.472 1.00 98.06 462 ALA A N 1
ATOM 3607 C CA . ALA A 1 462 ? -19.421 -2.121 21.546 1.00 98.06 462 ALA A CA 1
ATOM 3608 C C . ALA A 1 462 ? -19.875 -0.650 21.481 1.00 98.06 462 ALA A C 1
ATOM 3610 O O . ALA A 1 462 ? -21.052 -0.342 21.690 1.00 98.06 462 ALA A O 1
ATOM 3611 N N . TYR A 1 463 ? -18.957 0.261 21.148 1.00 98.06 463 TYR A N 1
ATOM 3612 C CA . TYR A 1 463 ? -19.263 1.675 20.968 1.00 98.06 463 TYR A CA 1
ATOM 3613 C C . TYR A 1 463 ? -20.187 1.923 19.777 1.00 98.06 463 TYR A C 1
ATOM 3615 O O . TYR A 1 463 ? -21.150 2.678 19.915 1.00 98.06 463 TYR A O 1
ATOM 3623 N N . LEU A 1 464 ? -19.940 1.267 18.643 1.00 97.31 464 LEU A N 1
ATOM 3624 C CA . LEU A 1 464 ? -20.803 1.331 17.468 1.00 97.31 464 LEU A CA 1
ATOM 3625 C C . LEU A 1 464 ? -22.211 0.825 17.784 1.00 97.31 464 LEU A C 1
ATOM 3627 O O . LEU A 1 464 ? -23.174 1.535 17.522 1.00 97.31 464 LEU A O 1
ATOM 3631 N N . ALA A 1 465 ? -22.335 -0.340 18.424 1.00 96.38 465 ALA A N 1
ATOM 3632 C CA . ALA A 1 465 ? -23.632 -0.907 18.788 1.00 96.38 465 ALA A CA 1
ATOM 3633 C C . ALA A 1 465 ? -24.456 0.040 19.680 1.00 96.38 465 ALA A C 1
ATOM 3635 O O . ALA A 1 465 ? -25.661 0.188 19.492 1.00 96.38 465 ALA A O 1
ATOM 3636 N N . LYS A 1 466 ? -23.805 0.735 20.624 1.00 97.81 466 LYS A N 1
ATOM 3637 C CA . LYS A 1 466 ? -24.458 1.718 21.503 1.00 97.81 466 LYS A CA 1
ATOM 3638 C C . LYS A 1 466 ? -24.836 3.021 20.788 1.00 97.81 466 LYS A C 1
ATOM 3640 O O . LYS A 1 466 ? -25.746 3.713 21.236 1.00 97.81 466 LYS A O 1
ATOM 3645 N N . ASN A 1 467 ? -24.123 3.380 19.723 1.00 96.75 467 ASN A N 1
ATOM 3646 C CA . ASN A 1 467 ? -24.207 4.692 19.080 1.00 96.75 467 ASN A CA 1
ATOM 3647 C C . ASN A 1 467 ? -24.517 4.609 17.577 1.00 96.75 467 ASN A C 1
ATOM 3649 O O . ASN A 1 467 ? -24.140 5.505 16.820 1.00 96.75 467 ASN A O 1
ATOM 3653 N N . ARG A 1 468 ? -25.180 3.536 17.140 1.00 95.06 468 ARG A N 1
ATOM 3654 C CA . ARG A 1 468 ? -25.377 3.195 15.726 1.00 95.06 468 ARG A CA 1
ATOM 3655 C C . ARG A 1 468 ? -25.952 4.352 14.904 1.00 95.06 468 ARG A C 1
ATOM 3657 O O . ARG A 1 468 ? -25.408 4.689 13.854 1.00 95.06 468 ARG A O 1
ATOM 3664 N N . ASP A 1 469 ? -26.962 5.033 15.438 1.00 94.00 469 ASP A N 1
ATOM 3665 C CA . ASP A 1 469 ? -27.650 6.161 14.787 1.00 94.00 469 ASP A CA 1
ATOM 3666 C C . ASP A 1 469 ? -26.736 7.386 14.565 1.00 94.00 469 ASP A C 1
ATOM 3668 O O . ASP A 1 469 ? -27.016 8.271 13.755 1.00 94.00 469 ASP A O 1
ATOM 3672 N N . GLY A 1 470 ? -25.603 7.458 15.270 1.00 92.25 470 GLY A N 1
ATOM 3673 C CA . GLY A 1 470 ? -24.566 8.468 15.051 1.00 92.25 470 GLY A CA 1
ATOM 3674 C C . GLY A 1 470 ? -23.714 8.219 13.802 1.00 92.25 470 GLY A C 1
ATOM 3675 O O . GLY A 1 470 ? -23.024 9.131 13.341 1.00 92.25 470 GLY A O 1
ATOM 3676 N N . PHE A 1 471 ? -23.761 7.008 13.248 1.00 93.06 471 PHE A N 1
ATOM 3677 C CA . PHE A 1 471 ? -22.978 6.591 12.085 1.00 93.06 471 PHE A CA 1
ATOM 3678 C C . PHE A 1 471 ? -23.860 6.280 10.871 1.00 93.06 471 PHE A C 1
ATOM 3680 O O . PHE A 1 471 ? -23.450 6.531 9.737 1.00 93.06 471 PHE A O 1
ATOM 3687 N N . ILE A 1 472 ? -25.067 5.759 11.096 1.00 91.50 472 ILE A N 1
ATOM 3688 C CA . ILE A 1 472 ? -25.876 5.115 10.058 1.00 91.50 472 ILE A CA 1
ATOM 3689 C C . ILE A 1 472 ? -27.293 5.671 10.072 1.00 91.50 472 ILE A C 1
ATOM 3691 O O . ILE A 1 472 ? -27.888 5.864 11.128 1.00 91.50 472 ILE A O 1
ATOM 3695 N N . VAL A 1 473 ? -27.833 5.907 8.880 1.00 86.19 473 VAL A N 1
ATOM 3696 C CA . VAL A 1 473 ? -29.252 6.166 8.642 1.00 86.19 473 VAL A CA 1
ATOM 3697 C C . VAL A 1 473 ? -29.785 5.012 7.813 1.00 86.19 473 VAL A C 1
ATOM 3699 O O . VAL A 1 473 ? -29.411 4.852 6.648 1.00 86.19 473 VAL A O 1
ATOM 3702 N N . ASP A 1 474 ? -30.669 4.215 8.407 1.00 83.31 474 ASP A N 1
ATOM 3703 C CA . ASP A 1 474 ? -31.422 3.226 7.648 1.00 83.31 474 ASP A CA 1
ATOM 3704 C C . ASP A 1 474 ? -32.446 3.967 6.789 1.00 83.31 474 ASP A C 1
ATOM 3706 O O . ASP A 1 474 ? -33.277 4.722 7.305 1.00 83.31 474 ASP A O 1
ATOM 3710 N N . ARG A 1 475 ? -32.392 3.763 5.473 1.00 79.31 475 ARG A N 1
ATOM 3711 C CA . ARG A 1 475 ? -33.420 4.278 4.572 1.00 79.31 475 ARG A CA 1
ATOM 3712 C C . ARG A 1 475 ? -34.259 3.105 4.075 1.00 79.31 475 ARG A C 1
ATOM 3714 O O . ARG A 1 475 ? -33.688 2.184 3.483 1.00 79.31 475 ARG A O 1
ATOM 3721 N N . PRO A 1 476 ? -35.584 3.102 4.316 1.00 73.50 476 PRO A N 1
ATOM 3722 C CA . PRO A 1 476 ? -36.438 2.061 3.768 1.00 73.50 476 PRO A CA 1
ATOM 3723 C C . PRO A 1 476 ? -36.305 2.044 2.241 1.00 73.50 476 PRO A C 1
ATOM 3725 O O . PRO A 1 476 ? -36.138 3.090 1.605 1.00 73.50 476 PRO A O 1
ATOM 3728 N N . LEU A 1 477 ? -36.343 0.841 1.662 1.00 65.44 477 LEU A N 1
ATOM 3729 C CA . LEU A 1 477 ? -36.523 0.653 0.224 1.00 65.44 477 LEU A CA 1
ATOM 3730 C C . LEU A 1 477 ? -37.968 1.036 -0.111 1.00 65.44 477 LEU A C 1
ATOM 3732 O O . LEU A 1 477 ? -38.816 0.170 -0.309 1.00 65.44 477 LEU A O 1
ATOM 3736 N N . ASP A 1 478 ? -38.276 2.327 -0.089 1.00 64.19 478 ASP A N 1
ATOM 3737 C CA . ASP A 1 478 ? -39.541 2.810 -0.624 1.00 64.19 478 ASP A CA 1
ATOM 3738 C C . ASP A 1 478 ? -39.492 2.591 -2.148 1.00 64.19 478 ASP A C 1
ATOM 3740 O O . ASP A 1 478 ? -38.565 3.063 -2.814 1.00 64.19 478 ASP A O 1
ATOM 3744 N N . GLY A 1 479 ? -40.421 1.762 -2.642 1.00 47.56 479 GLY A N 1
ATOM 3745 C CA . GLY A 1 479 ? -40.483 1.253 -4.018 1.00 47.56 479 GLY A CA 1
ATOM 3746 C C . GLY A 1 479 ? -40.807 2.274 -5.098 1.00 47.56 479 GLY A C 1
ATOM 3747 O O . GLY A 1 479 ? -41.372 3.346 -4.779 1.00 47.56 479 GLY A O 1
#

Radius of gyration: 30.62 Å; chains: 1; bounding box: 91×49×80 Å